Protein 1K38 (pdb70)

InterPro domains:
  IPR001460 Penicillin-binding protein, transpeptidase [PF00905] (42-257)
  IPR002137 Beta-lactamase, class-D active site [PS00337] (70-80)
  IPR012338 Beta-lactamase/transpeptidase-like [G3DSA:3.40.710.10] (21-264)
  IPR012338 Beta-lactamase/transpeptidase-like [SSF56601] (29-259)

Secondary structure (DSSP, 8-state):
-EE-GGGHHHHHHTT--EEEEEEE-SSSSPPPEEESHHHHT--B--GGG--HHHHHHHHHTS--STT--B---S---S-TTTSS-B-HHHHHHTT-HHHHHHHHHHH-HHHHHHHHHHTT-TT-------TTTTSS--B-HHHHHHHHHHHHTT-SSS-HHHHHHHHHHTEEEEETTEEEEEEEEESSSEEEEEEEEEETTEEEEEEEEEE-TTGGGGTHHHHHHHHHHHHHTTSS--/-EE-GGGHHHHHHTT--EEEEEEETTSSS-PPEEESHHHHTS-B--GGG--HHHHHHHHHTS--STT--B---S------S-B-HHHHHHHT-HHHHHHHHHHH-HHHHHHHHHHTT-TT------HHHHSS--B-HHHHHHHHHHHHTT-SSS-HHHHHHHHHHTEEEEETTEEEEEEEEE-SSEEEEEEEEEETTEEEEEEEEEE-TTGGGGTHHHHHHHHHHHHHTTSS--

Solvent-accessible surface area: 20122 Å² total

CATH classification: 3.40.710.10

Radius of gyration: 23.53 Å; Cα contacts (8 Å, |Δi|>4): 945; chains: 2; bounding box: 60×48×65 Å

B-factor: mean 22.1, std 8.08, range [10.21, 53.79]

Organism: Salmonella typhimurium (NCBI:txid90371)

Structure (mmCIF, N/CA/C/O backbone):
data_1K38
#
_entry.id   1K38
#
_cell.length_a   78.979
_cell.length_b   106.899
_cell.length_c   129.168
_cell.angle_alpha   90.00
_cell.angle_beta   90.00
_cell.angle_gamma   90.00
#
_symmetry.space_group_name_H-M   'C 2 2 21'
#
loop_
_entity.id
_entity.type
_entity.pdbx_description
1 polymer 'Beta-lactamase OXA-2'
2 non-polymer 'FORMIC ACID'
3 water water
#
loop_
_atom_site.group_PDB
_atom_site.id
_atom_site.type_symbol
_atom_site.label_atom_id
_atom_site.label_alt_id
_atom_site.label_comp_id
_atom_site.label_asym_id
_atom_site.label_entity_id
_atom_site.label_seq_id
_atom_site.pdbx_PDB_ins_code
_atom_site.Cartn_x
_atom_site.Cartn_y
_atom_site.Cartn_z
_atom_site.occupancy
_atom_site.B_iso_or_equiv
_atom_site.auth_seq_id
_atom_site.auth_comp_id
_atom_site.auth_asym_id
_atom_site.auth_atom_id
_atom_site.pdbx_PDB_model_num
ATOM 1 N N . THR A 1 4 ? 45.913 25.529 90.219 1.00 31.87 20 THR A N 1
ATOM 2 C CA . THR A 1 4 ? 44.852 26.476 89.772 1.00 30.39 20 THR A CA 1
ATOM 3 C C . THR A 1 4 ? 45.265 27.911 90.077 1.00 27.78 20 THR A C 1
ATOM 4 O O . THR A 1 4 ? 46.129 28.155 90.919 1.00 25.92 20 THR A O 1
ATOM 8 N N . LEU A 1 5 ? 44.645 28.860 89.388 1.00 25.53 21 LEU A N 1
ATOM 9 C CA . LEU A 1 5 ? 44.963 30.266 89.587 1.00 23.19 21 LEU A CA 1
ATOM 10 C C . LEU A 1 5 ? 43.694 31.078 89.810 1.00 22.28 21 LEU A C 1
ATOM 11 O O . LEU A 1 5 ? 42.753 30.998 89.025 1.00 19.63 21 LEU A O 1
ATOM 16 N N . GLU A 1 6 ? 43.661 31.851 90.890 1.00 19.92 22 GLU A N 1
ATOM 17 C CA . GLU A 1 6 ? 42.497 32.676 91.152 1.00 20.02 22 GLU A CA 1
ATOM 18 C C . GLU A 1 6 ? 42.593 33.937 90.309 1.00 21.15 22 GLU A C 1
ATOM 19 O O . GLU A 1 6 ? 43.654 34.555 90.224 1.00 21.14 22 GLU A O 1
ATOM 25 N N . ARG A 1 7 ? 41.489 34.304 89.667 1.00 19.92 23 ARG A N 1
ATOM 26 C CA . ARG A 1 7 ? 41.442 35.512 88.850 1.00 19.99 23 ARG A CA 1
ATOM 27 C C . ARG A 1 7 ? 40.480 36.491 89.514 1.00 20.10 23 ARG A C 1
ATOM 28 O O . ARG A 1 7 ? 39.371 36.721 89.030 1.00 19.20 23 ARG A O 1
ATOM 36 N N . SER A 1 8 ? 40.907 37.063 90.636 1.00 21.80 24 SER A N 1
ATOM 37 C CA . SER A 1 8 ? 40.063 37.999 91.367 1.00 23.55 24 SER A CA 1
ATOM 38 C C . SER A 1 8 ? 39.736 39.219 90.518 1.00 24.01 24 SER A C 1
ATOM 39 O O . SER A 1 8 ? 38.737 39.898 90.757 1.00 25.04 24 SER A O 1
ATOM 42 N N . ASP A 1 9 ? 40.576 39.488 89.523 1.00 24.13 25 ASP A N 1
ATOM 43 C CA . ASP A 1 9 ? 40.367 40.629 88.643 1.00 25.08 25 ASP A CA 1
ATOM 44 C C . ASP A 1 9 ? 39.123 40.434 87.781 1.00 24.80 25 ASP A C 1
ATOM 45 O O . ASP A 1 9 ? 38.592 41.396 87.222 1.00 25.33 25 ASP A O 1
ATOM 50 N N . TRP A 1 10 ? 38.657 39.192 87.676 1.00 22.05 26 TRP A N 1
ATOM 51 C CA . TRP A 1 10 ? 37.462 38.908 86.893 1.00 20.61 26 TRP A CA 1
ATOM 52 C C . TRP A 1 10 ? 36.211 39.443 87.573 1.00 20.77 26 TRP A C 1
ATOM 53 O O . TRP A 1 10 ? 35.114 39.360 87.027 1.00 19.32 26 TRP A O 1
ATOM 64 N N . ARG A 1 11 ? 36.375 40.002 88.766 1.00 21.68 27 ARG A N 1
ATOM 65 C CA . ARG A 1 11 ? 35.233 40.553 89.477 1.00 23.70 27 ARG A CA 1
ATOM 66 C C . ARG A 1 11 ? 34.617 41.681 88.657 1.00 22.85 27 ARG A C 1
ATOM 67 O O . ARG A 1 11 ? 33.418 41.937 88.746 1.00 24.17 27 ARG A O 1
ATOM 75 N N . LYS A 1 12 ? 35.435 42.345 87.845 1.00 22.68 28 LYS A N 1
ATOM 76 C CA . LYS A 1 12 ? 34.942 43.446 87.025 1.00 22.12 28 LYS A CA 1
ATOM 77 C C . LYS A 1 12 ? 33.870 42.992 86.045 1.00 21.67 28 LYS A C 1
ATOM 78 O O . LYS A 1 12 ? 32.968 43.757 85.706 1.00 22.13 28 LYS A O 1
ATOM 84 N N . PHE A 1 13 ? 33.966 41.749 85.587 1.00 19.42 29 PHE A N 1
ATOM 85 C CA . PHE A 1 13 ? 32.982 41.223 84.652 1.00 20.41 29 PHE A CA 1
ATOM 86 C C . PHE A 1 13 ? 31.660 40.952 85.358 1.00 20.50 29 PHE A C 1
ATOM 87 O O . PHE A 1 13 ? 30.590 41.176 84.792 1.00 22.17 29 PHE A O 1
ATOM 95 N N . PHE A 1 14 ? 31.727 40.474 86.596 1.00 20.78 30 PHE A N 1
ATOM 96 C CA . PHE A 1 14 ? 30.511 40.206 87.352 1.00 20.64 30 PHE A CA 1
ATOM 97 C C . PHE A 1 14 ? 29.866 41.515 87.787 1.00 22.64 30 PHE A C 1
ATOM 98 O O . PHE A 1 14 ? 28.649 41.661 87.730 1.00 22.68 30 PHE A O 1
ATOM 106 N N . SER A 1 15 ? 30.685 42.470 88.214 1.00 24.19 31 SER A N 1
ATOM 107 C CA . SER A 1 15 ? 30.165 43.760 88.647 1.00 26.25 31 SER A CA 1
ATOM 108 C C . SER A 1 15 ? 29.573 44.518 87.460 1.00 25.90 31 SER A C 1
ATOM 109 O O . SER A 1 15 ? 28.591 45.242 87.609 1.00 26.67 31 SER A O 1
ATOM 112 N N . GLU A 1 16 ? 30.167 44.341 86.282 1.00 25.66 32 GLU A N 1
ATOM 113 C CA . GLU A 1 16 ? 29.687 45.005 85.076 1.00 26.34 32 GLU A CA 1
ATOM 114 C C . GLU A 1 16 ? 28.222 44.658 84.859 1.00 26.72 32 GLU A C 1
ATOM 115 O O . GLU A 1 16 ? 27.429 45.489 84.420 1.00 25.91 32 GLU A O 1
ATOM 121 N N . PHE A 1 17 ? 27.869 43.417 85.175 1.00 26.59 33 PHE A N 1
ATOM 122 C CA . PHE A 1 17 ? 26.503 42.947 85.015 1.00 26.33 33 PHE A CA 1
ATOM 123 C C . PHE A 1 17 ? 25.794 42.796 86.353 1.00 27.33 33 PHE A C 1
ATOM 124 O O . PHE A 1 17 ? 24.803 42.073 86.461 1.00 27.39 33 PHE A O 1
ATOM 132 N N . GLN A 1 18 ? 26.308 43.495 87.363 1.00 27.22 34 GLN A N 1
ATOM 133 C CA . GLN A 1 18 ? 25.738 43.471 88.704 1.00 27.49 34 GLN A CA 1
ATOM 134 C C . GLN A 1 18 ? 25.287 42.066 89.083 1.00 25.51 34 GLN A C 1
ATOM 135 O O . GLN A 1 18 ? 24.128 41.842 89.431 1.00 26.66 34 GLN A O 1
ATOM 141 N N . ALA A 1 19 ? 26.217 41.121 89.014 1.00 23.26 35 ALA A N 1
ATOM 142 C CA . ALA A 1 19 ? 25.908 39.738 89.334 1.00 20.97 35 ALA A CA 1
ATOM 143 C C . ALA A 1 19 ? 26.839 39.174 90.395 1.00 20.91 35 ALA A C 1
ATOM 144 O O . ALA A 1 19 ? 27.965 39.641 90.573 1.00 21.57 35 ALA A O 1
ATOM 146 N N . LYS A 1 20 ? 26.347 38.166 91.103 1.00 19.50 36 LYS A N 1
ATOM 147 C CA . LYS A 1 20 ? 27.123 37.495 92.133 1.00 19.68 36 LYS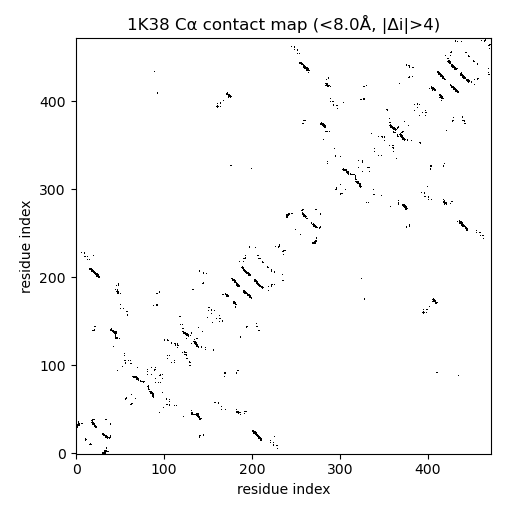 A CA 1
ATOM 148 C C . LYS A 1 20 ? 27.204 36.031 91.725 1.00 18.49 36 LYS A C 1
ATOM 149 O O . LYS A 1 20 ? 26.185 35.389 91.488 1.00 16.45 36 LYS A O 1
ATOM 155 N N . GLY A 1 21 ? 28.415 35.502 91.626 1.00 17.55 37 GLY A N 1
ATOM 156 C CA . GLY A 1 21 ? 28.545 34.115 91.237 1.00 16.92 37 GLY A CA 1
ATOM 157 C C . GLY A 1 21 ? 29.974 33.630 91.171 1.00 16.79 37 GLY A C 1
ATOM 158 O O . GLY A 1 21 ? 30.876 34.205 91.781 1.00 16.19 37 GLY A O 1
ATOM 159 N N . THR A 1 22 ? 30.171 32.560 90.411 1.00 14.67 38 THR A N 1
ATOM 160 C CA . THR A 1 22 ? 31.483 31.949 90.254 1.00 14.84 38 THR A CA 1
ATOM 161 C C . THR A 1 22 ? 31.666 31.470 88.822 1.00 13.67 38 THR A C 1
ATOM 162 O O . THR A 1 22 ? 30.701 31.308 88.081 1.00 13.25 38 THR A O 1
ATOM 166 N N . ILE A 1 23 ? 32.916 31.287 88.424 1.00 14.01 39 ILE A N 1
ATOM 167 C CA . ILE A 1 23 ? 33.210 30.753 87.108 1.00 13.44 39 ILE A CA 1
ATOM 168 C C . ILE A 1 23 ? 34.552 30.049 87.149 1.00 14.94 39 ILE A C 1
ATOM 169 O O . ILE A 1 23 ? 35.496 30.509 87.795 1.00 14.20 39 ILE A O 1
ATOM 174 N N . VAL A 1 24 ? 34.601 28.897 86.496 1.00 13.24 40 VAL A N 1
ATOM 175 C CA . VAL A 1 24 ? 35.816 28.103 86.387 1.00 13.96 40 VAL A CA 1
ATOM 176 C C . VAL A 1 24 ? 36.067 27.987 84.898 1.00 14.47 40 VAL A C 1
ATOM 177 O O . VAL A 1 24 ? 35.145 27.707 84.134 1.00 13.67 40 VAL A O 1
ATOM 181 N N . VAL A 1 25 ? 37.307 28.217 84.489 1.00 13.65 41 VAL A N 1
ATOM 182 C CA . VAL A 1 25 ? 37.680 28.116 83.089 1.00 14.48 41 VAL A CA 1
ATOM 183 C C . VAL A 1 25 ? 38.907 27.218 82.988 1.00 16.54 41 VAL A C 1
ATOM 184 O O . VAL A 1 25 ? 39.922 27.467 83.642 1.00 17.99 41 VAL A O 1
ATOM 188 N N . ALA A 1 26 ? 38.808 26.163 82.189 1.00 15.52 42 ALA A N 1
ATOM 189 C CA . ALA A 1 26 ? 39.931 25.254 82.003 1.00 15.50 42 ALA A CA 1
ATOM 190 C C . ALA A 1 26 ? 40.333 25.355 80.543 1.00 17.80 42 ALA A C 1
ATOM 191 O O . ALA A 1 26 ? 39.640 24.855 79.659 1.00 16.98 42 ALA A O 1
ATOM 193 N N . ASP A 1 27 ? 41.451 26.026 80.297 1.00 17.87 43 ASP A N 1
ATOM 194 C CA . ASP A 1 27 ? 41.953 26.226 78.943 1.00 19.43 43 ASP A CA 1
ATOM 195 C C . ASP A 1 27 ? 42.902 25.088 78.602 1.00 21.68 43 ASP A C 1
ATOM 196 O O . ASP A 1 27 ? 43.972 24.996 79.188 1.00 23.07 43 ASP A O 1
ATOM 201 N N . GLU A 1 28 ? 42.517 24.217 77.673 1.00 21.30 44 GLU A N 1
ATOM 202 C CA . GLU A 1 28 ? 43.374 23.094 77.296 1.00 24.62 44 GLU A CA 1
ATOM 203 C C . GLU A 1 28 ? 44.162 23.323 76.011 1.00 26.00 44 GLU A C 1
ATOM 204 O O . GLU A 1 28 ? 44.761 22.389 75.481 1.00 28.99 44 GLU A O 1
ATOM 210 N N . ARG A 1 29 ? 44.167 24.549 75.503 1.00 27.22 45 ARG A N 1
ATOM 211 C CA . ARG A 1 29 ? 44.884 24.822 74.264 1.00 30.79 45 ARG A CA 1
ATOM 212 C C . ARG A 1 29 ? 46.379 24.535 74.353 1.00 34.69 45 ARG A C 1
ATOM 213 O O . ARG A 1 29 ? 46.976 24.045 73.394 1.00 35.79 45 ARG A O 1
ATOM 221 N N . GLN A 1 30 ? 46.988 24.836 75.495 1.00 37.48 46 GLN A N 1
ATOM 222 C CA . GLN A 1 30 ? 48.403 24.532 75.678 1.00 41.53 46 GLN A CA 1
ATOM 223 C C . GLN A 1 30 ? 48.451 23.373 76.665 1.00 42.46 46 GLN A C 1
ATOM 224 O O . GLN A 1 30 ? 47.411 22.815 77.021 1.00 43.39 46 GLN A O 1
ATOM 230 N N . ALA A 1 31 ? 49.643 23.010 77.119 1.00 42.39 47 ALA A N 1
ATOM 231 C CA . ALA A 1 31 ? 49.760 21.901 78.054 1.00 42.07 47 ALA A CA 1
ATOM 232 C C . ALA A 1 31 ? 50.047 22.337 79.484 1.00 41.98 47 ALA A C 1
ATOM 233 O O . ALA A 1 31 ? 50.619 23.400 79.724 1.00 42.18 47 ALA A O 1
ATOM 235 N N . ASP A 1 32 ? 49.626 21.501 80.427 1.00 41.39 48 ASP A N 1
ATOM 236 C CA . ASP A 1 32 ? 49.850 21.728 81.850 1.00 41.56 48 ASP A CA 1
ATOM 237 C C . ASP A 1 32 ? 49.557 23.148 82.333 1.00 41.57 48 ASP A C 1
ATOM 238 O O . ASP A 1 32 ? 50.401 23.791 82.958 1.00 42.12 48 ASP A O 1
ATOM 243 N N . ARG A 1 33 ? 48.355 23.630 82.049 1.00 40.95 49 ARG A N 1
ATOM 244 C CA . ARG A 1 33 ? 47.951 24.966 82.469 1.00 40.46 49 ARG A CA 1
ATOM 245 C C . ARG A 1 33 ? 47.036 24.871 83.675 1.00 38.38 49 ARG A C 1
ATOM 246 O O . ARG A 1 33 ? 46.326 23.880 83.854 1.00 38.86 49 ARG A O 1
ATOM 254 N N . ALA A 1 34 ? 47.048 25.916 84.491 1.00 35.60 50 ALA A N 1
ATOM 255 C CA . ALA A 1 34 ? 46.220 25.960 85.683 1.00 32.03 50 ALA A CA 1
ATOM 256 C C . ALA A 1 34 ? 44.805 26.394 85.325 1.00 29.23 50 ALA A C 1
ATOM 257 O O . ALA A 1 34 ? 44.594 27.174 84.395 1.00 28.26 50 ALA A O 1
ATOM 259 N N . MET A 1 35 ? 43.837 25.874 86.064 1.00 26.97 51 MET A N 1
ATOM 260 C CA . MET A 1 35 ? 42.447 26.229 85.843 1.00 24.94 51 MET A CA 1
ATOM 261 C C . MET A 1 35 ? 42.290 27.632 86.418 1.00 23.10 51 MET A C 1
ATOM 262 O O . MET A 1 35 ? 42.881 27.947 87.453 1.00 23.51 51 MET A O 1
ATOM 267 N N . LEU A 1 36 ? 41.526 28.479 85.736 1.00 19.84 52 LEU A N 1
ATOM 268 C CA . LEU A 1 36 ? 41.299 29.846 86.194 1.00 18.51 52 LEU A CA 1
ATOM 269 C C . LEU A 1 36 ? 39.966 29.850 86.927 1.00 17.56 52 LEU A C 1
ATOM 270 O O . LEU A 1 36 ? 38.988 29.276 86.449 1.00 17.30 52 LEU A O 1
ATOM 275 N N A VAL A 1 37 ? 39.918 30.495 88.087 0.49 16.59 53 VAL A N 1
ATOM 276 N N B VAL A 1 37 ? 39.919 30.502 88.083 0.51 16.20 53 VAL A N 1
ATOM 277 C CA A VAL A 1 37 ? 38.686 30.521 88.866 0.49 16.84 53 VAL A CA 1
ATOM 278 C CA B VAL A 1 37 ? 38.691 30.530 88.863 0.51 16.12 53 VAL A CA 1
ATOM 279 C C A VAL A 1 37 ? 38.416 31.850 89.561 0.49 17.25 53 VAL A C 1
ATOM 280 C C B VAL A 1 37 ? 38.419 31.861 89.552 0.51 16.89 53 VAL A C 1
ATOM 281 O O A VAL A 1 37 ? 39.332 32.488 90.083 0.49 17.23 53 VAL A O 1
ATOM 282 O O B VAL A 1 37 ? 39.335 32.515 90.052 0.51 16.88 53 VAL A O 1
ATOM 289 N N . PHE A 1 38 ? 37.152 32.264 89.557 1.00 17.13 54 PHE A N 1
ATOM 290 C CA . PHE A 1 38 ? 36.748 33.486 90.241 1.00 15.54 54 PHE A CA 1
ATOM 291 C C . PHE A 1 38 ? 35.861 32.923 91.339 1.00 15.83 54 PHE A C 1
ATOM 292 O O . PHE A 1 38 ? 34.921 32.173 91.057 1.00 14.17 54 PHE A O 1
ATOM 300 N N . ASP A 1 39 ? 36.174 33.288 92.580 1.00 15.33 55 ASP A N 1
ATOM 301 C CA . ASP A 1 39 ? 35.485 32.816 93.779 1.00 15.67 55 ASP A CA 1
ATOM 302 C C . ASP A 1 39 ? 35.671 31.305 93.896 1.00 15.60 55 ASP A C 1
ATOM 303 O O . ASP A 1 39 ? 34.744 30.524 93.670 1.00 15.74 55 ASP A O 1
ATOM 308 N N . PRO A 1 40 ? 36.890 30.875 94.251 1.00 16.72 56 PRO A N 1
ATOM 309 C CA . PRO A 1 40 ? 37.214 29.454 94.400 1.00 17.06 56 PRO A CA 1
ATOM 310 C C . PRO A 1 40 ? 36.308 28.697 95.362 1.00 17.41 56 PRO A C 1
ATOM 311 O O . PRO A 1 40 ? 35.943 27.553 95.101 1.00 17.59 56 PRO A O 1
ATOM 315 N N . VAL A 1 41 ? 35.931 29.323 96.471 1.00 15.79 57 VAL A N 1
ATOM 316 C CA . VAL A 1 41 ? 35.065 28.638 97.422 1.00 15.55 57 VAL A CA 1
ATOM 317 C C . VAL A 1 41 ? 33.702 28.324 96.804 1.00 16.57 57 VAL A C 1
ATOM 318 O O . VAL A 1 41 ? 33.201 27.201 96.926 1.00 16.70 57 VAL A O 1
ATOM 322 N N . ARG A 1 42 ? 33.100 29.301 96.133 1.00 15.96 58 ARG A N 1
ATOM 323 C CA . ARG A 1 42 ? 31.806 29.052 95.518 1.00 15.21 58 ARG A CA 1
ATOM 324 C C . ARG A 1 42 ? 31.924 28.060 94.365 1.00 15.49 58 ARG A C 1
ATOM 325 O O . ARG A 1 42 ? 30.979 27.327 94.073 1.00 15.42 58 ARG A O 1
ATOM 333 N N . SER A 1 43 ? 33.085 28.025 93.716 1.00 15.76 59 SER A N 1
ATOM 334 C CA . SER A 1 43 ? 33.271 27.119 92.587 1.00 15.70 59 SER A CA 1
ATOM 335 C C . SER A 1 43 ? 33.188 25.655 93.008 1.00 16.27 59 SER A C 1
ATOM 336 O O . SER A 1 43 ? 32.990 24.776 92.170 1.00 15.26 59 SER A O 1
ATOM 339 N N . LYS A 1 44 ? 33.328 25.397 94.307 1.00 16.65 60 LYS A N 1
ATOM 340 C CA . LYS A 1 44 ? 33.263 24.036 94.820 1.00 17.92 60 LYS A CA 1
ATOM 341 C C . LYS A 1 44 ? 31.953 23.745 95.553 1.00 17.50 60 LYS A C 1
ATOM 342 O O . LYS A 1 44 ? 31.757 22.644 96.067 1.00 17.58 60 LYS A O 1
ATOM 348 N N . LYS A 1 45 ? 31.056 24.727 95.595 1.00 16.06 61 LYS A N 1
ATOM 349 C CA . LYS A 1 45 ? 29.769 24.561 96.259 1.00 16.66 61 LYS A CA 1
ATOM 350 C C . LYS A 1 45 ? 28.775 23.873 95.327 1.00 15.85 61 LYS A C 1
ATOM 351 O O . LYS A 1 45 ? 28.640 24.246 94.160 1.00 14.98 61 LYS A O 1
ATOM 357 N N . ARG A 1 46 ? 28.082 22.864 95.839 1.00 17.37 62 ARG A N 1
ATOM 358 C CA . ARG A 1 46 ? 27.113 22.143 95.025 1.00 15.80 62 ARG A CA 1
ATOM 359 C C . ARG A 1 46 ? 25.741 22.798 94.975 1.00 16.67 62 ARG A C 1
ATOM 360 O O . ARG A 1 46 ? 25.189 23.213 95.999 1.00 18.98 62 ARG A O 1
ATOM 368 N N . TYR A 1 47 ? 25.201 22.886 93.764 1.00 15.74 63 TYR A N 1
ATOM 369 C CA . TYR A 1 47 ? 23.891 23.473 93.519 1.00 15.51 63 TYR A CA 1
ATOM 370 C C . TYR A 1 47 ? 23.119 22.567 92.568 1.00 16.61 63 TYR A C 1
ATOM 371 O O . TYR A 1 47 ? 23.713 21.763 91.847 1.00 16.88 63 TYR A O 1
ATOM 380 N N . SER A 1 48 ? 21.797 22.701 92.558 1.00 17.06 64 SER A N 1
ATOM 381 C CA . SER A 1 48 ? 20.983 21.915 91.640 1.00 16.81 64 SER A CA 1
ATOM 382 C C . SER A 1 48 ? 21.493 22.226 90.235 1.00 15.67 64 SER A C 1
ATOM 383 O O . SER A 1 48 ? 21.715 23.388 89.897 1.00 15.19 64 SER A O 1
ATOM 386 N N . PRO A 1 49 ? 21.683 21.197 89.394 1.00 15.26 65 PRO A N 1
ATOM 387 C CA . PRO A 1 49 ? 22.172 21.450 88.036 1.00 14.47 65 PRO A CA 1
ATOM 388 C C . PRO A 1 49 ? 21.120 22.066 87.123 1.00 15.62 65 PRO A C 1
ATOM 389 O O . PRO A 1 49 ? 21.450 22.658 86.100 1.00 15.33 65 PRO A O 1
ATOM 393 N N . ALA A 1 50 ? 19.853 21.934 87.504 1.00 15.60 66 ALA A N 1
ATOM 394 C CA . ALA A 1 50 ? 18.758 22.453 86.697 1.00 15.58 66 ALA A CA 1
ATOM 395 C C . ALA A 1 50 ? 18.902 21.864 85.294 1.00 16.20 66 ALA A C 1
ATOM 396 O O . ALA A 1 50 ? 19.322 20.716 85.160 1.00 16.24 66 ALA A O 1
ATOM 398 N N . SER A 1 51 ? 18.586 22.628 84.253 1.00 15.14 67 SER A N 1
ATOM 399 C CA . SER A 1 51 ? 18.672 22.076 82.903 1.00 15.96 67 SER A CA 1
ATOM 400 C C . SER A 1 51 ? 20.058 21.729 82.368 1.00 15.12 67 SER A C 1
ATOM 401 O O . SER A 1 51 ? 20.167 21.189 81.267 1.00 15.05 67 SER A O 1
ATOM 404 N N . THR A 1 52 ? 21.122 22.024 83.113 1.00 15.76 68 THR A N 1
ATOM 405 C CA . THR A 1 52 ? 22.440 21.633 82.620 1.00 13.88 68 THR A CA 1
ATOM 406 C C . THR A 1 52 ? 22.483 20.114 82.738 1.00 13.72 68 THR A C 1
ATOM 407 O O . THR A 1 52 ? 23.343 19.458 82.152 1.00 13.87 68 THR A O 1
ATOM 411 N N . PHE A 1 53 ? 21.543 19.562 83.501 1.00 13.60 69 PHE A N 1
ATOM 412 C CA . PHE A 1 53 ? 21.472 18.117 83.675 1.00 14.00 69 PHE A CA 1
ATOM 413 C C . PHE A 1 53 ? 21.029 17.440 82.381 1.00 13.86 69 PHE A C 1
ATOM 414 O O . PHE A 1 53 ? 21.159 16.224 82.246 1.00 15.42 69 PHE A O 1
ATOM 434 N N . ILE A 1 55 ? 22.482 17.404 79.751 1.00 13.40 71 ILE A N 1
ATOM 435 C CA . ILE A 1 55 ? 23.641 16.811 79.092 1.00 13.43 71 ILE A CA 1
ATOM 436 C C . ILE A 1 55 ? 23.767 15.338 79.509 1.00 13.37 71 ILE A C 1
ATOM 437 O O . ILE A 1 55 ? 23.706 14.453 78.659 1.00 14.36 71 ILE A O 1
ATOM 442 N N . PRO A 1 56 ? 23.932 15.046 80.816 1.00 14.05 72 PRO A N 1
ATOM 443 C CA . PRO A 1 56 ? 24.035 13.619 81.142 1.00 14.11 72 PRO A CA 1
ATOM 444 C C . PRO A 1 56 ? 22.707 12.871 81.007 1.00 15.29 72 PRO A C 1
ATOM 445 O O . PRO A 1 56 ? 22.692 11.686 80.670 1.00 15.84 72 PRO A O 1
ATOM 449 N N . HIS A 1 57 ? 21.594 13.561 81.247 1.00 15.86 73 HIS A N 1
ATOM 450 C CA . HIS A 1 57 ? 20.282 12.917 81.167 1.00 16.39 73 HIS A CA 1
ATOM 451 C C . HIS A 1 57 ? 20.002 12.391 79.760 1.00 16.34 73 HIS A C 1
ATOM 452 O O . HIS A 1 57 ? 19.379 11.339 79.597 1.00 16.37 73 HIS A O 1
ATOM 459 N N . THR A 1 58 ? 20.459 13.112 78.740 1.00 16.39 74 THR A N 1
ATOM 460 C CA . THR A 1 58 ? 20.246 12.663 77.368 1.00 15.60 74 THR A CA 1
ATOM 461 C C . THR A 1 58 ? 21.000 11.349 77.163 1.00 15.81 74 THR A C 1
ATOM 462 O O . THR A 1 58 ? 20.515 10.451 76.470 1.00 17.11 74 THR A O 1
ATOM 466 N N . LEU A 1 59 ? 22.185 11.238 77.762 1.00 15.09 75 LEU A N 1
ATOM 467 C CA . LEU A 1 59 ? 22.970 10.011 77.659 1.00 15.01 75 LEU A CA 1
ATOM 468 C C . LEU A 1 59 ? 22.189 8.884 78.340 1.00 16.44 75 LEU A C 1
ATOM 469 O O . LEU A 1 59 ? 22.087 7.782 77.802 1.00 16.66 75 LEU A O 1
ATOM 474 N N . PHE A 1 60 ? 21.637 9.163 79.521 1.00 15.95 76 PHE A N 1
ATOM 475 C CA . PHE A 1 60 ? 20.851 8.162 80.249 1.00 16.43 76 PHE A CA 1
ATOM 476 C C . PHE A 1 60 ? 19.702 7.664 79.377 1.00 17.34 76 PHE A C 1
ATOM 477 O O . PHE A 1 60 ? 19.478 6.459 79.250 1.00 18.45 76 PHE A O 1
ATOM 485 N N . ALA A 1 61 ? 18.964 8.611 78.802 1.00 17.40 77 ALA A N 1
ATOM 486 C CA . ALA A 1 61 ? 17.808 8.313 77.961 1.00 16.53 77 ALA A CA 1
ATOM 487 C C . ALA A 1 61 ? 18.154 7.507 76.713 1.00 18.13 77 ALA A C 1
ATOM 488 O O . ALA A 1 61 ? 17.428 6.584 76.347 1.00 18.10 77 ALA A O 1
ATOM 490 N N . LEU A 1 62 ? 19.253 7.856 76.053 1.00 17.73 78 LEU A N 1
ATOM 491 C CA . LEU A 1 62 ? 19.663 7.132 74.855 1.00 17.32 78 LEU A CA 1
ATOM 492 C C . LEU A 1 62 ? 20.100 5.719 75.238 1.00 17.78 78 LEU A C 1
ATOM 493 O O . LEU A 1 62 ? 19.772 4.745 74.553 1.00 18.12 78 LEU A O 1
ATOM 498 N N . ASP A 1 63 ? 20.837 5.615 76.339 1.00 18.52 79 ASP A N 1
ATOM 499 C CA . ASP A 1 63 ? 21.327 4.326 76.807 1.00 17.73 79 ASP A CA 1
ATOM 500 C C . ASP A 1 63 ? 20.188 3.407 77.232 1.00 20.09 79 ASP A C 1
ATOM 501 O O . ASP A 1 63 ? 20.232 2.205 76.982 1.00 22.02 79 ASP A O 1
ATOM 506 N N . ALA A 1 64 ? 19.164 3.981 77.856 1.00 19.00 80 ALA A N 1
ATOM 507 C CA . ALA A 1 64 ? 18.015 3.207 78.328 1.00 20.17 80 ALA A CA 1
ATOM 508 C C . ALA A 1 64 ? 16.984 2.952 77.233 1.00 21.56 80 ALA A C 1
ATOM 509 O O . ALA A 1 64 ? 16.039 2.183 77.427 1.00 23.57 80 ALA A O 1
ATOM 511 N N . GLY A 1 65 ? 17.164 3.598 76.087 1.00 20.61 81 GLY A N 1
ATOM 512 C CA . GLY A 1 65 ? 16.231 3.419 74.991 1.00 21.55 81 GLY A CA 1
ATOM 513 C C . GLY A 1 65 ? 14.964 4.237 75.147 1.00 21.70 81 GLY A C 1
ATOM 514 O O . GLY A 1 65 ? 13.959 3.953 74.494 1.00 23.19 81 GLY A O 1
ATOM 515 N N . ALA A 1 66 ? 15.003 5.247 76.017 1.00 20.02 82 ALA A N 1
ATOM 516 C CA . ALA A 1 66 ? 13.851 6.118 76.233 1.00 19.23 82 ALA A CA 1
ATOM 517 C C . ALA A 1 66 ? 13.674 6.997 75.002 1.00 19.09 82 ALA A C 1
ATOM 518 O O . ALA A 1 66 ? 12.584 7.492 74.730 1.00 20.31 82 ALA A O 1
ATOM 520 N N . VAL A 1 67 ? 14.769 7.198 74.273 1.00 18.85 83 VAL A N 1
ATOM 521 C CA . VAL A 1 67 ? 14.752 7.969 73.038 1.00 19.47 83 VAL A CA 1
ATOM 522 C C . VAL A 1 67 ? 15.692 7.245 72.077 1.00 18.29 83 VAL A C 1
ATOM 523 O O . VAL A 1 67 ? 16.790 6.834 72.457 1.00 19.86 83 VAL A O 1
ATOM 527 N N . ARG A 1 68 ? 15.245 7.078 70.836 1.00 20.14 84 ARG A N 1
ATOM 528 C CA . ARG A 1 68 ? 16.017 6.365 69.820 1.00 20.12 84 ARG A CA 1
ATOM 529 C C . ARG A 1 68 ? 17.141 7.172 69.182 1.00 19.86 84 ARG A C 1
ATOM 530 O O . ARG A 1 68 ? 18.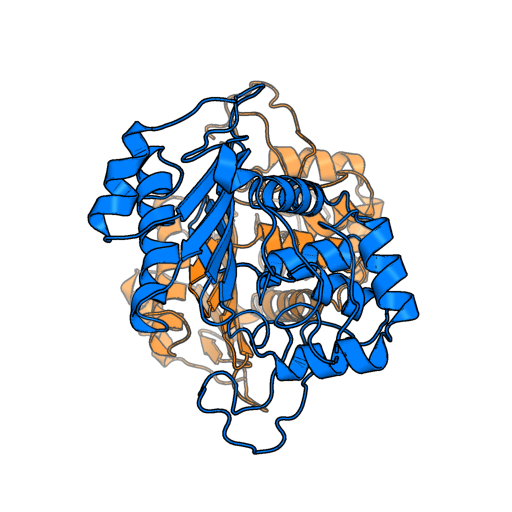281 6.716 69.108 1.00 19.63 84 ARG A O 1
ATOM 538 N N . ASP A 1 69 ? 16.807 8.363 68.703 1.00 18.35 85 ASP A N 1
ATOM 539 C CA . ASP A 1 69 ? 17.793 9.216 68.054 1.00 18.59 85 ASP A CA 1
ATOM 540 C C . ASP A 1 69 ? 17.283 10.647 67.949 1.00 17.33 85 ASP A C 1
ATOM 541 O O . ASP A 1 69 ? 16.281 11.007 68.565 1.00 18.73 85 ASP A O 1
ATOM 546 N N . GLU A 1 70 ? 17.975 11.449 67.148 1.00 16.22 86 GLU A N 1
ATOM 547 C CA . GLU A 1 70 ? 17.627 12.851 66.966 1.00 15.33 86 GLU A CA 1
ATOM 548 C C . GLU A 1 70 ? 16.389 13.081 66.100 1.00 16.35 86 GLU A C 1
ATOM 549 O O . GLU A 1 70 ? 15.955 14.219 65.923 1.00 17.13 86 GLU A O 1
ATOM 555 N N . PHE A 1 71 ? 15.807 12.008 65.574 1.00 16.15 87 PHE A N 1
ATOM 556 C CA . PHE A 1 71 ? 14.633 12.143 64.720 1.00 17.85 87 PHE A CA 1
ATOM 557 C C . PHE A 1 71 ? 13.317 11.792 65.395 1.00 17.68 87 PHE A C 1
ATOM 558 O O . PHE A 1 71 ? 12.244 12.088 64.859 1.00 20.60 87 PHE A O 1
ATOM 566 N N . GLN A 1 72 ? 13.388 11.177 66.572 1.00 18.24 88 GLN A N 1
ATOM 567 C CA . GLN A 1 72 ? 12.168 10.812 67.284 1.00 19.74 88 GLN A CA 1
ATOM 568 C C . GLN A 1 72 ? 11.443 12.068 67.754 1.00 19.95 88 GLN A C 1
ATOM 569 O O . GLN A 1 72 ? 12.059 12.995 68.283 1.00 19.55 88 GLN A O 1
ATOM 575 N N . ILE A 1 73 ? 10.131 12.097 67.556 1.00 20.49 89 ILE A N 1
ATOM 576 C CA . ILE A 1 73 ? 9.337 13.249 67.950 1.00 21.72 89 ILE A CA 1
ATOM 577 C C . ILE A 1 73 ? 8.468 12.930 69.160 1.00 22.83 89 ILE A C 1
ATOM 578 O O . ILE A 1 73 ? 7.847 11.868 69.232 1.00 22.35 89 ILE A O 1
ATOM 583 N N . PHE A 1 74 ? 8.449 13.849 70.117 1.00 22.13 90 PHE A N 1
ATOM 584 C CA . PHE A 1 74 ? 7.637 13.685 71.314 1.00 23.25 90 PHE A CA 1
ATOM 585 C C . PHE A 1 74 ? 6.500 14.692 71.211 1.00 25.29 90 PHE A C 1
ATOM 586 O O . PHE A 1 74 ? 6.727 15.878 70.987 1.00 24.65 90 PHE A O 1
ATOM 594 N N . ARG A 1 75 ? 5.274 14.202 71.358 1.00 27.48 91 ARG A N 1
ATOM 595 C CA . ARG A 1 75 ? 4.083 15.034 71.226 1.00 29.99 91 ARG A CA 1
ATOM 596 C C . ARG A 1 75 ? 3.707 15.894 72.427 1.00 30.83 91 ARG A C 1
ATOM 597 O O . ARG A 1 75 ? 3.615 15.411 73.555 1.00 31.78 91 ARG A O 1
ATOM 605 N N . TRP A 1 76 ? 3.480 17.175 72.151 1.00 31.58 92 TRP A N 1
ATOM 606 C CA . TRP A 1 76 ? 3.087 18.157 73.157 1.00 32.98 92 TRP A CA 1
ATOM 607 C C . TRP A 1 76 ? 1.638 17.879 73.562 1.00 33.61 92 TRP A C 1
ATOM 608 O O . TRP A 1 76 ? 0.802 17.561 72.712 1.00 33.58 92 TRP A O 1
ATOM 619 N N . ASP A 1 77 ? 1.346 17.993 74.855 1.00 33.15 93 ASP A N 1
ATOM 620 C CA . ASP A 1 77 ? -0.001 17.735 75.359 1.00 34.15 93 ASP A CA 1
ATOM 621 C C . ASP A 1 77 ? -0.992 18.874 75.134 1.00 34.32 93 ASP A C 1
ATOM 622 O O . ASP A 1 77 ? -2.182 18.734 75.428 1.00 34.47 93 ASP A O 1
ATOM 627 N N . GLY A 1 78 ? -0.509 19.999 74.618 1.00 33.17 94 GLY A N 1
ATOM 628 C CA . GLY A 1 78 ? -1.390 21.126 74.369 1.00 32.61 94 GLY A CA 1
ATOM 629 C C . GLY A 1 78 ? -1.487 22.093 75.534 1.00 32.76 94 GLY A C 1
ATOM 630 O O . GLY A 1 78 ? -2.163 23.118 75.441 1.00 32.81 94 GLY A O 1
ATOM 631 N N . VAL A 1 79 ? -0.813 21.770 76.635 1.00 32.05 95 VAL A N 1
ATOM 632 C CA . VAL A 1 79 ? -0.823 22.618 77.822 1.00 30.98 95 VAL A CA 1
ATOM 633 C C . VAL A 1 79 ? 0.106 23.816 77.632 1.00 31.15 95 VAL A C 1
ATOM 634 O O . VAL A 1 79 ? 1.268 23.659 77.270 1.00 31.19 95 VAL A O 1
ATOM 638 N N . ASN A 1 80 ? -0.414 25.013 77.881 1.00 31.36 96 ASN A N 1
ATOM 639 C CA . ASN A 1 80 ? 0.384 26.224 77.733 1.00 31.58 96 ASN A CA 1
ATOM 640 C C . ASN A 1 80 ? 1.266 26.422 78.959 1.00 31.60 96 ASN A C 1
ATOM 641 O O . ASN A 1 80 ? 0.806 26.899 79.998 1.00 29.29 96 ASN A O 1
ATOM 646 N N . ARG A 1 81 ? 2.533 26.042 78.838 1.00 32.02 97 ARG A N 1
ATOM 647 C CA . ARG A 1 81 ? 3.469 26.181 79.943 1.00 33.38 97 ARG A CA 1
ATOM 648 C C . ARG A 1 81 ? 4.130 27.553 79.944 1.00 33.52 97 ARG A C 1
ATOM 649 O O . ARG A 1 81 ? 5.043 27.814 80.725 1.00 32.83 97 ARG A O 1
ATOM 657 N N . GLY A 1 82 ? 3.663 28.430 79.062 1.00 34.48 98 GLY A N 1
ATOM 658 C CA . GLY A 1 82 ? 4.213 29.770 78.992 1.00 35.11 98 GLY A CA 1
ATOM 659 C C . GLY A 1 82 ? 5.586 29.848 78.357 1.00 36.27 98 GLY A C 1
ATOM 660 O O . GLY A 1 82 ? 6.411 30.662 78.768 1.00 37.89 98 GLY A O 1
ATOM 661 N N . PHE A 1 83 ? 5.842 28.996 77.367 1.00 35.34 99 PHE A N 1
ATOM 662 C CA . PHE A 1 83 ? 7.122 28.991 76.660 1.00 34.87 99 PHE A CA 1
ATOM 663 C C . PHE A 1 83 ? 6.886 28.522 75.231 1.00 33.20 99 PHE A C 1
ATOM 664 O O . PHE A 1 83 ? 6.587 27.351 75.002 1.00 31.79 99 PHE A O 1
ATOM 672 N N . ALA A 1 84 ? 7.018 29.439 74.277 1.00 32.21 100 ALA A N 1
ATOM 673 C CA . ALA A 1 84 ? 6.830 29.115 72.865 1.00 31.08 100 ALA A CA 1
ATOM 674 C C . ALA A 1 84 ? 7.688 27.910 72.503 1.00 30.19 100 ALA A C 1
ATOM 675 O O . ALA A 1 84 ? 7.246 27.010 71.783 1.00 30.99 100 ALA A O 1
ATOM 677 N N . GLY A 1 85 ? 8.913 27.892 73.018 1.00 28.28 101 GLY A N 1
ATOM 678 C CA . GLY A 1 85 ? 9.815 26.790 72.739 1.00 28.77 101 GLY A CA 1
ATOM 679 C C . GLY A 1 85 ? 9.321 25.471 73.299 1.00 28.59 101 GLY A C 1
ATOM 680 O O . GLY A 1 85 ? 9.701 24.410 72.809 1.00 28.84 101 GLY A O 1
ATOM 681 N N . HIS A 1 86 ? 8.469 25.535 74.320 1.00 28.95 102 HIS A N 1
ATOM 682 C CA . HIS A 1 86 ? 7.926 24.334 74.955 1.00 30.22 102 HIS A CA 1
ATOM 683 C C . HIS A 1 86 ? 6.552 23.934 74.427 1.00 30.56 102 HIS A C 1
ATOM 684 O O . HIS A 1 86 ? 6.219 22.749 74.393 1.00 30.26 102 HIS A O 1
ATOM 691 N N . ASN A 1 87 ? 5.753 24.921 74.032 1.00 30.57 103 ASN A N 1
ATOM 692 C CA . ASN A 1 87 ? 4.405 24.646 73.539 1.00 30.39 103 ASN A CA 1
ATOM 693 C C . ASN A 1 87 ? 4.374 24.136 72.103 1.00 30.56 103 ASN A C 1
ATOM 694 O O . ASN A 1 87 ? 3.852 24.803 71.208 1.00 31.26 103 ASN A O 1
ATOM 699 N N . GLN A 1 88 ? 4.921 22.942 71.895 1.00 28.81 104 GLN A N 1
ATOM 700 C CA . GLN A 1 88 ? 4.961 22.333 70.570 1.00 27.86 104 GLN A CA 1
ATOM 701 C C . GLN A 1 88 ? 5.646 20.973 70.638 1.00 26.49 104 GLN A C 1
ATOM 702 O O . GLN A 1 88 ? 6.316 20.658 71.625 1.00 25.17 104 GLN A O 1
ATOM 708 N N . ASP A 1 89 ? 5.472 20.167 69.593 1.00 24.99 105 ASP A N 1
ATOM 709 C CA . ASP A 1 89 ? 6.104 18.854 69.548 1.00 24.44 105 ASP A CA 1
ATOM 710 C C . ASP A 1 89 ? 7.604 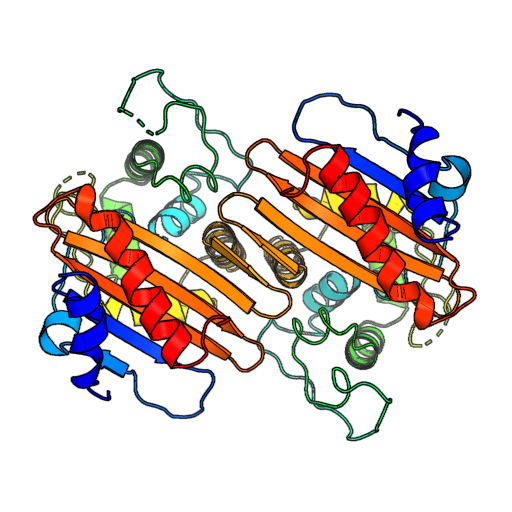19.099 69.605 1.00 23.27 105 ASP A C 1
ATOM 711 O O . ASP A 1 89 ? 8.078 20.166 69.220 1.00 22.35 105 ASP A O 1
ATOM 716 N N . GLN A 1 90 ? 8.352 18.113 70.076 1.00 21.99 106 GLN A N 1
ATOM 717 C CA . GLN A 1 90 ? 9.790 18.289 70.219 1.00 22.58 106 GLN A CA 1
ATOM 718 C C . GLN A 1 90 ? 10.634 17.099 69.797 1.00 21.73 106 GLN A C 1
ATOM 719 O O . GLN A 1 90 ? 10.170 15.960 69.782 1.00 23.08 106 GLN A O 1
ATOM 725 N N . ASP A 1 91 ? 11.882 17.387 69.445 1.00 19.58 107 ASP A N 1
ATOM 726 C CA . ASP A 1 91 ? 12.854 16.343 69.153 1.00 18.99 107 ASP A CA 1
ATOM 727 C C . ASP A 1 91 ? 13.963 16.645 70.154 1.00 18.23 107 ASP A C 1
ATOM 728 O O . ASP A 1 91 ? 13.870 17.628 70.895 1.00 17.08 107 ASP A O 1
ATOM 733 N N . LEU A 1 92 ? 14.996 15.816 70.216 1.00 16.88 108 LEU A N 1
ATOM 734 C CA . LEU A 1 92 ? 16.057 16.069 71.182 1.00 16.64 108 LEU A CA 1
ATOM 735 C C . LEU A 1 92 ? 16.721 17.430 71.073 1.00 16.67 108 LEU A C 1
ATOM 736 O O . LEU A 1 92 ? 17.018 18.054 72.088 1.00 16.98 108 LEU A O 1
ATOM 741 N N . ARG A 1 93 ? 16.959 17.899 69.854 1.00 16.60 109 ARG A N 1
ATOM 742 C CA . ARG A 1 93 ? 17.629 19.184 69.699 1.00 18.33 109 ARG A CA 1
ATOM 743 C C . ARG A 1 93 ? 16.785 20.352 70.186 1.00 18.33 109 ARG A C 1
ATOM 744 O O . ARG A 1 93 ? 17.303 21.261 70.831 1.00 19.33 109 ARG A O 1
ATOM 752 N N . SER A 1 94 ? 15.489 20.337 69.892 1.00 18.56 110 SER A N 1
ATOM 753 C CA . SER A 1 94 ? 14.642 21.431 70.347 1.00 18.17 110 SER A CA 1
ATOM 754 C C . SER A 1 94 ? 14.499 21.366 71.862 1.00 17.05 110 SER A C 1
ATOM 755 O O . SER A 1 94 ? 14.472 22.397 72.528 1.00 18.28 110 SER A O 1
ATOM 758 N N . ALA A 1 95 ? 14.429 20.152 72.406 1.00 16.08 111 ALA A N 1
ATOM 759 C CA . ALA A 1 95 ? 14.285 19.977 73.846 1.00 16.75 111 ALA A CA 1
ATOM 760 C C . ALA A 1 95 ? 15.508 20.507 74.588 1.00 18.41 111 ALA A C 1
ATOM 761 O O . ALA A 1 95 ? 15.382 21.114 75.650 1.00 18.58 111 ALA A O 1
ATOM 763 N N A MET A 1 96 ? 16.677 20.272 74.004 0.50 18.57 112 MET A N 1
ATOM 764 N N B MET A 1 96 ? 16.700 20.288 74.043 0.50 18.34 112 MET A N 1
ATOM 765 C CA A MET A 1 96 ? 17.946 20.706 74.572 0.50 19.27 112 MET A CA 1
ATOM 766 C CA B MET A 1 96 ? 17.891 20.778 74.725 0.50 18.74 112 MET A CA 1
ATOM 767 C C A MET A 1 96 ? 18.077 22.222 74.476 0.50 19.30 112 MET A C 1
ATOM 768 C C B MET A 1 96 ? 18.054 22.278 74.506 0.50 19.00 112 MET A C 1
ATOM 769 O O A MET A 1 96 ? 18.365 22.901 75.463 0.50 19.89 112 MET A O 1
ATOM 770 O O B MET A 1 96 ? 18.359 23.012 75.446 0.50 19.72 112 MET A O 1
ATOM 779 N N . ARG A 1 97 ? 17.854 22.736 73.273 1.00 18.33 113 ARG A N 1
ATOM 780 C CA . ARG A 1 97 ? 17.963 24.164 72.980 1.00 18.74 113 ARG A CA 1
ATOM 781 C C . ARG A 1 97 ? 16.995 25.009 73.798 1.00 20.57 113 ARG A C 1
ATOM 782 O O . ARG A 1 97 ? 17.326 26.126 74.209 1.00 21.19 113 ARG A O 1
ATOM 790 N N . ASN A 1 98 ? 15.801 24.475 74.036 1.00 19.91 114 ASN A N 1
ATOM 791 C CA . ASN A 1 98 ? 14.774 25.205 74.778 1.00 20.09 114 ASN A CA 1
ATOM 792 C C . ASN A 1 98 ? 14.579 24.764 76.222 1.00 19.77 114 ASN A C 1
ATOM 793 O O . ASN A 1 98 ? 13.667 25.250 76.894 1.00 19.97 114 ASN A O 1
ATOM 798 N N . SER A 1 99 ? 15.423 23.856 76.703 1.00 19.50 115 SER A N 1
ATOM 799 C CA . SER A 1 99 ? 15.307 23.348 78.070 1.00 19.96 115 SER A CA 1
ATOM 800 C C . SER A 1 99 ? 13.872 22.891 78.319 1.00 19.89 115 SER A C 1
ATOM 801 O O . SER A 1 99 ? 13.259 23.232 79.334 1.00 20.16 115 SER A O 1
ATOM 804 N N . THR A 1 100 ? 13.347 22.108 77.382 1.00 19.79 116 THR A N 1
ATOM 805 C CA . THR A 1 100 ? 11.983 21.603 77.479 1.00 19.36 116 THR A CA 1
ATOM 806 C C . THR A 1 100 ? 11.933 20.478 78.497 1.00 20.34 116 THR A C 1
ATOM 807 O O . THR A 1 100 ? 12.093 19.300 78.173 1.00 19.52 116 THR A O 1
ATOM 811 N N . VAL A 1 101 ? 11.699 20.863 79.745 1.00 19.20 117 VAL A N 1
ATOM 812 C CA . VAL A 1 101 ? 11.658 19.922 80.848 1.00 20.19 117 VAL A CA 1
ATOM 813 C C . VAL A 1 101 ? 10.677 18.759 80.712 1.00 19.75 117 VAL A C 1
ATOM 814 O O . VAL A 1 101 ? 11.022 17.628 81.066 1.00 20.33 117 VAL A O 1
ATOM 818 N N . TRP A 1 102 ? 9.472 19.005 80.199 1.00 21.08 118 TRP A N 1
ATOM 819 C CA . TRP A 1 102 ? 8.511 17.910 80.105 1.00 21.24 118 TRP A CA 1
ATOM 820 C C . TRP A 1 102 ? 8.990 16.716 79.291 1.00 22.64 118 TRP A C 1
ATOM 821 O O . TRP A 1 102 ? 8.586 15.587 79.557 1.00 23.85 118 TRP A O 1
ATOM 832 N N . VAL A 1 103 ? 9.859 16.951 78.314 1.00 21.58 119 VAL A N 1
ATOM 833 C CA . VAL A 1 103 ? 10.379 15.850 77.510 1.00 20.81 119 VAL A CA 1
ATOM 834 C C . VAL A 1 103 ? 11.248 14.958 78.390 1.00 20.41 119 VAL A C 1
ATOM 835 O O . VAL A 1 103 ? 11.133 13.730 78.363 1.00 20.21 119 VAL A O 1
ATOM 839 N N . TYR A 1 104 ? 12.112 15.579 79.186 1.00 19.34 120 TYR A N 1
ATOM 840 C CA . TYR A 1 104 ? 12.988 14.814 80.054 1.00 19.98 120 TYR A CA 1
ATOM 841 C C . TYR A 1 104 ? 12.260 14.194 81.240 1.00 21.21 120 TYR A C 1
ATOM 842 O O . TYR A 1 104 ? 12.759 13.254 81.853 1.00 20.83 120 TYR A O 1
ATOM 851 N N . GLU A 1 105 ? 11.076 14.709 81.554 1.00 22.62 121 GLU A N 1
ATOM 852 C CA . GLU A 1 105 ? 10.289 14.136 82.639 1.00 25.41 121 GLU A CA 1
ATOM 853 C C . GLU A 1 105 ? 9.820 12.778 82.126 1.00 24.88 121 GLU A C 1
ATOM 854 O O . GLU A 1 105 ? 9.737 11.807 82.877 1.00 24.80 121 GLU A O 1
ATOM 860 N N . LEU A 1 106 ? 9.527 12.719 80.830 1.00 25.31 122 LEU A N 1
ATOM 861 C CA . LEU A 1 106 ? 9.096 11.477 80.203 1.00 24.58 122 LEU A CA 1
ATOM 862 C C . LEU A 1 106 ? 10.225 10.457 80.293 1.00 24.33 122 LEU A C 1
ATOM 863 O O . LEU A 1 106 ? 9.997 9.293 80.628 1.00 22.53 122 LEU A O 1
ATOM 868 N N . PHE A 1 107 ? 11.447 10.897 79.999 1.00 22.72 123 PHE A N 1
ATOM 869 C CA . PHE A 1 107 ? 12.601 10.006 80.061 1.00 21.69 123 PHE A CA 1
ATOM 870 C C . PHE A 1 107 ? 12.804 9.511 81.488 1.00 21.32 123 PHE A C 1
ATOM 871 O O . PHE A 1 107 ? 13.046 8.328 81.716 1.00 22.57 123 PHE A O 1
ATOM 879 N N . ALA A 1 108 ? 12.720 10.432 82.443 1.00 21.73 124 ALA A N 1
ATOM 880 C CA . ALA A 1 108 ? 12.909 10.094 83.848 1.00 22.48 124 ALA A CA 1
ATOM 881 C C . ALA A 1 108 ? 11.931 9.015 84.305 1.00 23.65 124 ALA A C 1
ATOM 882 O O . ALA A 1 108 ? 12.309 8.088 85.021 1.00 23.56 124 ALA A O 1
ATOM 884 N N . LYS A 1 109 ? 10.678 9.141 83.883 1.00 24.88 125 LYS A N 1
ATOM 885 C CA . LYS A 1 109 ? 9.651 8.173 84.251 1.00 27.19 125 LYS A CA 1
ATOM 886 C C . LYS A 1 109 ? 9.993 6.793 83.697 1.00 27.64 125 LYS A C 1
ATOM 887 O O . LYS A 1 109 ? 9.886 5.788 84.402 1.00 28.43 125 LYS A O 1
ATOM 893 N N . GLU A 1 110 ? 10.421 6.745 82.439 1.00 27.57 126 GLU A N 1
ATOM 894 C CA . GLU A 1 110 ? 10.774 5.475 81.813 1.00 27.72 126 GLU A CA 1
ATOM 895 C C . GLU A 1 110 ? 12.052 4.873 82.389 1.00 27.74 126 GLU A C 1
ATOM 896 O O . GLU A 1 110 ? 12.164 3.656 82.536 1.00 26.79 126 GLU A O 1
ATOM 902 N N . ILE A 1 111 ? 13.018 5.724 82.715 1.00 26.39 127 ILE A N 1
ATOM 903 C CA . ILE A 1 111 ? 14.278 5.256 83.274 1.00 26.89 127 ILE A CA 1
ATOM 904 C C . ILE A 1 111 ? 14.078 4.693 84.680 1.00 28.36 127 ILE A C 1
ATOM 905 O O . ILE A 1 111 ? 14.599 3.627 85.010 1.00 29.10 127 ILE A O 1
ATOM 910 N N . GLY A 1 112 ? 13.314 5.406 85.500 1.00 28.65 128 GLY A N 1
ATOM 911 C CA . GLY A 1 112 ? 13.064 4.949 86.856 1.00 31.31 128 GLY A CA 1
ATOM 912 C C . GLY A 1 112 ? 14.127 5.409 87.834 1.00 32.65 128 GLY A C 1
ATOM 913 O O . GLY A 1 112 ? 15.261 5.689 87.445 1.00 32.48 128 GLY A O 1
ATOM 914 N N . ASP A 1 113 ? 13.763 5.473 89.110 1.00 34.07 129 ASP A N 1
ATOM 915 C CA . ASP A 1 113 ? 14.684 5.915 90.152 1.00 34.96 129 ASP A CA 1
ATOM 916 C C . ASP A 1 113 ? 15.895 5.010 90.347 1.00 34.61 129 ASP A C 1
ATOM 917 O O . ASP A 1 113 ? 17.021 5.491 90.459 1.00 33.81 129 ASP A O 1
ATOM 922 N N . ASP A 1 114 ? 15.667 3.703 90.394 1.00 34.86 130 ASP A N 1
ATOM 923 C CA . ASP A 1 114 ? 16.763 2.761 90.587 1.00 34.60 130 ASP A CA 1
ATOM 924 C C . ASP A 1 114 ? 17.842 2.899 89.521 1.00 32.82 130 ASP A C 1
ATOM 925 O O . ASP A 1 114 ? 19.029 2.975 89.836 1.00 32.39 130 ASP A O 1
ATOM 930 N N . LYS A 1 115 ? 17.428 2.933 88.259 1.00 30.89 131 LYS A N 1
ATOM 931 C CA . LYS A 1 115 ? 18.378 3.050 87.163 1.00 29.41 131 LYS A CA 1
ATOM 932 C C . LYS A 1 115 ? 19.041 4.425 87.164 1.00 27.67 131 LYS A C 1
ATOM 933 O O . LYS A 1 115 ? 20.229 4.546 86.865 1.00 26.90 131 LYS A O 1
ATOM 939 N N . ALA A 1 116 ? 18.276 5.457 87.510 1.00 26.05 132 ALA A N 1
ATOM 940 C CA . ALA A 1 116 ? 18.814 6.813 87.554 1.00 25.40 132 ALA A CA 1
ATOM 941 C C . ALA A 1 116 ? 19.950 6.884 88.569 1.00 25.53 132 ALA A C 1
ATOM 942 O O . ALA A 1 116 ? 20.959 7.546 88.336 1.00 24.38 132 ALA A O 1
ATOM 944 N N . ARG A 1 117 ? 19.780 6.201 89.698 1.00 26.71 133 ARG A N 1
ATOM 945 C CA . ARG A 1 117 ? 20.807 6.183 90.730 1.00 26.49 133 ARG A CA 1
ATOM 946 C C . ARG A 1 117 ? 22.058 5.488 90.210 1.00 25.81 133 ARG A C 1
ATOM 947 O O . ARG A 1 117 ? 23.172 5.959 90.434 1.00 24.46 133 ARG A O 1
ATOM 955 N N . ARG A 1 118 ? 21.875 4.367 89.515 1.00 25.21 134 ARG A N 1
ATOM 956 C CA . ARG A 1 118 ? 23.010 3.633 88.970 1.00 25.97 134 ARG A CA 1
ATOM 957 C C . ARG A 1 118 ? 23.763 4.463 87.932 1.00 24.17 134 ARG A C 1
ATOM 958 O O . ARG A 1 118 ? 24.991 4.477 87.920 1.00 23.76 134 ARG A O 1
ATOM 966 N N . TYR A 1 119 ? 23.026 5.152 87.065 1.00 23.94 135 TYR A N 1
ATOM 967 C CA . TYR A 1 119 ? 23.652 5.987 86.041 1.00 21.80 135 TYR A CA 1
ATOM 968 C C . TYR A 1 119 ? 24.453 7.115 86.681 1.00 21.12 135 TYR A C 1
ATOM 969 O O . TYR A 1 119 ? 25.598 7.372 86.299 1.00 20.73 135 TYR A O 1
ATOM 978 N N . LEU A 1 120 ? 23.848 7.791 87.654 1.00 20.39 136 LEU A N 1
ATOM 979 C CA . LEU A 1 120 ? 24.517 8.897 88.332 1.00 22.07 136 LEU A CA 1
ATOM 980 C C . LEU A 1 120 ? 25.782 8.425 89.029 1.00 22.44 136 LEU A C 1
ATOM 981 O O . LEU A 1 120 ? 26.797 9.122 89.032 1.00 21.24 136 LEU A O 1
ATOM 986 N N . LYS A 1 121 ? 25.723 7.231 89.608 1.00 23.35 137 LYS A N 1
ATOM 987 C CA . LYS A 1 121 ? 26.872 6.676 90.304 1.00 25.79 137 LYS A CA 1
ATOM 988 C C . LYS A 1 121 ? 27.988 6.307 89.330 1.00 25.50 137 LYS A C 1
ATOM 989 O O . LYS A 1 121 ? 29.164 6.525 89.618 1.00 25.98 137 LYS A O 1
ATOM 995 N N . LYS A 1 122 ? 27.625 5.764 88.170 1.00 25.25 138 LYS A N 1
ATOM 996 C CA . LYS A 1 122 ? 28.637 5.367 87.197 1.00 26.20 138 LYS A CA 1
ATOM 997 C C . LYS A 1 122 ? 29.404 6.548 86.604 1.00 24.54 138 LYS A C 1
ATOM 998 O O . LYS A 1 122 ? 30.524 6.377 86.129 1.00 24.37 138 LYS A O 1
ATOM 1004 N N . ILE A 1 123 ? 28.816 7.743 86.626 1.00 22.80 139 ILE A N 1
ATOM 1005 C CA . ILE A 1 123 ? 29.526 8.910 86.109 1.00 21.92 139 ILE A CA 1
ATOM 1006 C C . ILE A 1 123 ? 29.977 9.832 87.240 1.00 22.07 139 ILE A C 1
ATOM 1007 O O . ILE A 1 123 ? 30.486 10.920 86.988 1.00 21.45 139 ILE A O 1
ATOM 1012 N N . ASP A 1 124 ? 29.785 9.388 88.483 1.00 22.44 140 ASP A N 1
ATOM 1013 C CA . ASP A 1 124 ? 30.197 10.156 89.659 1.00 23.71 140 ASP A CA 1
ATOM 1014 C C . ASP A 1 124 ? 29.811 11.625 89.499 1.00 22.35 140 ASP A C 1
ATOM 1015 O O . ASP A 1 124 ? 30.644 12.521 89.647 1.00 23.38 140 ASP A O 1
ATOM 1020 N N . TYR A 1 125 ? 28.532 11.855 89.213 1.00 20.12 141 TYR A N 1
ATOM 1021 C CA . TYR A 1 125 ? 27.999 13.198 88.981 1.00 18.29 141 TYR A CA 1
ATOM 1022 C C . TYR A 1 125 ? 27.491 13.896 90.245 1.00 17.68 141 TYR A C 1
ATOM 1023 O O . TYR A 1 125 ? 26.407 13.596 90.742 1.00 18.22 141 TYR A O 1
ATOM 1032 N N . GLY A 1 126 ? 28.282 14.839 90.750 1.00 16.47 142 GLY A N 1
ATOM 1033 C CA . GLY A 1 126 ? 27.893 15.564 91.951 1.00 17.25 142 GLY A CA 1
ATOM 1034 C C . GLY A 1 126 ? 27.611 14.620 93.105 1.00 19.07 142 GLY A C 1
ATOM 1035 O O . GLY A 1 126 ? 28.367 13.677 93.331 1.00 20.47 142 GLY A O 1
ATOM 1036 N N . ASN A 1 127 ? 26.526 14.859 93.836 1.00 19.17 143 ASN A N 1
ATOM 1037 C CA . ASN A 1 127 ? 26.196 13.985 94.954 1.00 20.99 143 ASN A CA 1
ATOM 1038 C C . ASN A 1 127 ? 25.475 12.722 94.480 1.00 22.05 143 ASN A C 1
ATOM 1039 O O . ASN A 1 127 ? 25.125 11.855 95.283 1.00 22.91 143 ASN A O 1
ATOM 1044 N N . ALA A 1 128 ? 25.269 12.629 93.168 1.00 21.19 144 ALA A N 1
ATOM 1045 C CA . ALA A 1 128 ? 24.616 11.479 92.543 1.00 22.96 144 ALA A CA 1
ATOM 1046 C C . ALA A 1 128 ? 23.356 11.021 93.271 1.00 24.49 144 ALA A C 1
ATOM 1047 O O . ALA A 1 128 ? 23.100 9.821 93.377 1.00 25.57 144 ALA A O 1
ATOM 1049 N N . ASP A 1 129 ? 22.561 11.975 93.746 1.00 24.89 145 ASP A N 1
ATOM 1050 C CA . ASP A 1 129 ? 21.338 11.665 94.482 1.00 26.81 145 ASP A CA 1
ATOM 1051 C C . ASP A 1 129 ? 20.081 12.103 93.729 1.00 27.23 145 ASP A C 1
ATOM 1052 O O . ASP A 1 129 ? 19.757 13.288 93.688 1.00 27.19 145 ASP A O 1
ATOM 1057 N N . PRO A 1 130 ? 19.353 11.147 93.128 1.00 27.26 146 PRO A N 1
ATOM 1058 C CA . PRO A 1 130 ? 18.136 11.478 92.384 1.00 27.81 146 PRO A CA 1
ATOM 1059 C C . PRO A 1 130 ? 16.853 11.450 93.217 1.00 29.58 146 PRO A C 1
ATOM 1060 O O . PRO A 1 130 ? 15.754 11.398 92.662 1.00 29.44 146 PRO A O 1
ATOM 1064 N N . SER A 1 131 ? 16.987 11.475 94.539 1.00 30.58 147 SER A N 1
ATOM 1065 C CA . SER A 1 131 ? 15.814 11.471 95.407 1.00 33.85 147 SER A CA 1
ATOM 1066 C C . SER A 1 131 ? 14.981 12.705 95.074 1.00 36.17 147 SER A C 1
ATOM 1067 O O . SER A 1 131 ? 15.531 13.776 94.813 1.00 36.35 147 SER A O 1
ATOM 1070 N N . THR A 1 132 ? 13.660 12.556 95.074 1.00 39.32 148 THR A N 1
ATOM 1071 C CA . THR A 1 132 ? 12.779 13.675 94.758 1.00 42.24 148 THR A CA 1
ATOM 1072 C C . THR A 1 132 ? 11.362 13.447 95.269 1.00 44.26 148 THR A C 1
ATOM 1073 O O . THR A 1 132 ? 10.924 12.309 95.427 1.00 46.45 148 THR A O 1
ATOM 1077 N N . GLY A 1 135 ? 9.075 14.563 90.101 1.00 47.71 151 GLY A N 1
ATOM 1078 C CA . GLY A 1 135 ? 9.685 13.768 89.052 1.00 44.57 151 GLY A CA 1
ATOM 1079 C C . GLY A 1 135 ? 11.013 14.328 88.578 1.00 43.29 151 GLY A C 1
ATOM 1080 O O . GLY A 1 135 ? 11.940 13.575 88.272 1.00 42.97 151 GLY A O 1
ATOM 1081 N N . ASP A 1 136 ? 11.107 15.653 88.517 1.00 40.33 152 ASP A N 1
ATOM 1082 C CA . ASP A 1 136 ? 12.327 16.316 88.075 1.00 36.76 152 ASP A CA 1
ATOM 1083 C C . ASP A 1 136 ? 13.313 16.508 89.227 1.00 33.58 152 ASP A C 1
ATOM 1084 O O . ASP A 1 136 ? 13.421 17.593 89.801 1.00 32.05 152 ASP A O 1
ATOM 1089 N N . TYR A 1 137 ? 14.038 15.441 89.553 1.00 29.59 153 TYR A N 1
ATOM 1090 C CA . TYR A 1 137 ? 15.012 15.476 90.636 1.00 26.38 153 TYR A CA 1
ATOM 1091 C C . TYR A 1 137 ? 16.185 16.410 90.360 1.00 25.27 153 TYR A C 1
ATOM 1092 O O . TYR A 1 137 ? 16.922 16.775 91.275 1.00 24.15 153 TYR A O 1
ATOM 1101 N N . TRP A 1 138 ? 16.359 16.795 89.101 1.00 23.92 154 TRP A N 1
ATOM 1102 C CA . TRP A 1 138 ? 17.463 17.670 88.729 1.00 23.07 154 TRP A CA 1
ATOM 1103 C C . TRP A 1 138 ? 17.105 19.148 88.824 1.00 23.72 154 TRP A C 1
ATOM 1104 O O . TRP A 1 138 ? 17.936 20.012 88.546 1.00 21.67 154 TRP A O 1
ATOM 1115 N N . ILE A 1 139 ? 15.870 19.440 89.218 1.00 25.82 155 ILE A N 1
ATOM 1116 C CA . ILE A 1 139 ? 15.436 20.826 89.351 1.00 28.52 155 ILE A CA 1
ATOM 1117 C C . ILE A 1 139 ? 15.043 21.131 90.794 1.00 30.29 155 ILE A C 1
ATOM 1118 O O . ILE A 1 139 ? 15.526 22.094 91.385 1.00 30.85 155 ILE A O 1
ATOM 1123 N N . GLU A 1 140 ? 14.171 20.301 91.355 1.00 32.46 156 GLU A N 1
ATOM 1124 C CA . GLU A 1 140 ? 13.714 20.487 92.729 1.00 35.08 156 GLU A CA 1
ATOM 1125 C C . GLU A 1 140 ? 14.065 19.307 93.627 1.00 34.37 156 GLU A C 1
ATOM 1126 O O . GLU A 1 140 ? 13.642 19.247 94.784 1.00 35.83 156 GLU A O 1
ATOM 1132 N N . GLY A 1 141 ? 14.847 18.375 93.091 1.00 32.99 157 GLY A N 1
ATOM 1133 C CA . GLY A 1 141 ? 15.238 17.202 93.851 1.00 30.44 157 GLY A CA 1
ATOM 1134 C C . GLY A 1 141 ? 16.489 17.393 94.688 1.00 28.92 157 GLY A C 1
ATOM 1135 O O . GLY A 1 141 ? 16.920 18.518 94.939 1.00 28.58 157 GLY A O 1
ATOM 1136 N N . SER A 1 142 ? 17.080 16.280 95.109 1.00 26.85 158 SER A N 1
ATOM 1137 C CA . SER A 1 142 ? 18.275 16.306 95.945 1.00 24.99 158 SER A CA 1
ATOM 1138 C C . SER A 1 142 ? 19.583 16.433 95.172 1.00 23.18 158 SER A C 1
ATOM 1139 O O . SER A 1 142 ? 20.622 16.725 95.760 1.00 23.68 158 SER A O 1
ATOM 1142 N N . LEU A 1 143 ? 19.534 16.213 93.862 1.00 22.36 159 LEU A N 1
ATOM 1143 C CA . LEU A 1 143 ? 20.740 16.281 93.040 1.00 20.31 159 LEU A CA 1
ATOM 1144 C C . LEU A 1 143 ? 21.432 17.646 93.060 1.00 18.43 159 LEU A C 1
ATOM 1145 O O . LEU A 1 143 ? 20.795 18.685 92.876 1.00 18.73 159 LEU A O 1
ATOM 1150 N N . ALA A 1 144 ? 22.742 17.632 93.286 1.00 17.28 160 ALA A N 1
ATOM 1151 C CA . ALA A 1 144 ? 23.524 18.865 93.327 1.00 17.04 160 ALA A CA 1
ATOM 1152 C C . ALA A 1 144 ? 24.946 18.614 92.836 1.00 16.69 160 ALA A C 1
ATOM 1153 O O . ALA A 1 144 ? 25.510 17.541 93.056 1.00 18.01 160 ALA A O 1
ATOM 1155 N N . ILE A 1 145 ? 25.524 19.618 92.183 1.00 15.33 161 ILE A N 1
ATOM 1156 C CA . ILE A 1 145 ? 26.871 19.512 91.630 1.00 15.05 161 ILE A CA 1
ATOM 1157 C C . ILE A 1 145 ? 27.541 20.891 91.609 1.00 14.68 161 ILE A C 1
ATOM 1158 O O . ILE A 1 145 ? 26.865 21.909 91.472 1.00 14.25 161 ILE A O 1
ATOM 1163 N N . SER A 1 146 ? 28.865 20.928 91.755 1.00 13.98 162 SER A N 1
ATOM 1164 C CA . SER A 1 146 ? 29.587 22.201 91.757 1.00 14.36 162 SER A CA 1
ATOM 1165 C C . SER A 1 146 ? 30.107 22.589 90.379 1.00 15.00 162 SER A C 1
ATOM 1166 O O . SER A 1 146 ? 30.134 21.771 89.454 1.00 14.63 162 SER A O 1
ATOM 1169 N N . ALA A 1 147 ? 30.537 23.840 90.252 1.00 12.41 163 ALA A N 1
ATOM 1170 C CA . ALA A 1 147 ? 31.072 24.317 88.984 1.00 12.38 163 ALA A CA 1
ATOM 1171 C C . ALA A 1 147 ? 32.323 23.525 88.616 1.00 12.88 163 ALA A C 1
ATOM 1172 O O . ALA A 1 147 ? 32.528 23.197 87.450 1.00 12.99 163 ALA A O 1
ATOM 1174 N N . GLN A 1 148 ? 33.156 23.209 89.605 1.00 14.11 164 GLN A N 1
ATOM 1175 C CA . GLN A 1 148 ? 34.362 22.448 89.319 1.00 14.34 164 GLN A CA 1
ATOM 1176 C C . GLN A 1 148 ? 34.016 21.032 88.878 1.00 14.68 164 GLN A C 1
ATOM 1177 O O . GLN A 1 148 ? 34.680 20.470 88.004 1.00 15.83 164 GLN A O 1
ATOM 1183 N N . GLU A 1 149 ? 32.968 20.465 89.465 1.00 15.13 165 GLU A N 1
ATOM 1184 C CA . GLU A 1 149 ? 32.539 19.122 89.093 1.00 14.96 165 GLU A CA 1
ATOM 1185 C C . GLU A 1 149 ? 31.941 19.114 87.682 1.00 15.52 165 GLU A C 1
ATOM 1186 O O . GLU A 1 149 ? 32.061 18.125 86.956 1.00 15.58 165 GLU A O 1
ATOM 1192 N N . GLN A 1 150 ? 31.303 20.215 87.290 1.00 14.90 166 GLN A N 1
ATOM 1193 C CA . GLN A 1 150 ? 30.740 20.306 85.943 1.00 13.26 166 GLN A CA 1
ATOM 1194 C C . GLN A 1 150 ? 31.890 20.277 84.939 1.00 13.14 166 GLN A C 1
ATOM 1195 O O . GLN A 1 150 ? 31.795 19.636 83.893 1.00 13.76 166 GLN A O 1
ATOM 1201 N N . ILE A 1 151 ? 32.975 20.982 85.255 1.00 12.78 167 ILE A N 1
ATOM 1202 C CA . ILE A 1 151 ? 34.135 21.016 84.367 1.00 13.16 167 ILE A CA 1
ATOM 1203 C C . ILE A 1 151 ? 34.684 19.605 84.189 1.00 12.38 167 ILE A C 1
ATOM 1204 O O . ILE A 1 151 ? 34.923 19.166 83.067 1.00 13.57 167 ILE A O 1
ATOM 1209 N N . ALA A 1 152 ? 34.874 18.895 85.296 1.00 14.32 168 ALA A N 1
ATOM 1210 C CA . ALA A 1 152 ? 35.401 17.536 85.231 1.00 14.62 168 ALA A CA 1
ATOM 1211 C C . ALA A 1 152 ? 34.511 16.643 84.373 1.00 14.32 168 ALA A C 1
ATOM 1212 O O . ALA A 1 152 ? 35.006 15.849 83.574 1.00 16.72 168 ALA A O 1
ATOM 1214 N N . PHE A 1 153 ? 33.199 16.774 84.536 1.00 14.32 169 PHE A N 1
ATOM 1215 C CA . PHE A 1 153 ? 32.256 15.983 83.760 1.00 14.27 169 PHE A CA 1
ATOM 1216 C C . PHE A 1 153 ? 32.337 16.325 82.272 1.00 14.56 169 PHE A C 1
ATOM 1217 O O . PHE A 1 153 ? 32.384 15.434 81.425 1.00 15.71 169 PHE A O 1
ATOM 1225 N N . LEU A 1 154 ? 32.353 17.618 81.956 1.00 12.58 170 LEU A N 1
ATOM 1226 C CA . LEU A 1 154 ? 32.417 18.057 80.564 1.00 12.74 170 LEU A CA 1
ATOM 1227 C C . LEU A 1 154 ? 33.678 17.580 79.856 1.00 13.31 170 LEU A C 1
ATOM 1228 O O . LEU A 1 154 ? 33.641 17.236 78.674 1.00 13.55 170 LEU A O 1
ATOM 1233 N N . ARG A 1 155 ? 34.797 17.564 80.574 1.00 13.11 171 ARG A N 1
ATOM 1234 C CA . ARG A 1 155 ? 36.052 17.124 79.977 1.00 13.97 171 ARG A CA 1
ATOM 1235 C C . ARG A 1 155 ? 35.987 15.645 79.608 1.00 14.35 171 ARG A C 1
ATOM 1236 O O . ARG A 1 155 ? 36.538 15.233 78.583 1.00 15.64 171 ARG A O 1
ATOM 1244 N N . LYS A 1 156 ? 35.302 14.850 80.426 1.00 15.45 172 LYS A N 1
ATOM 1245 C CA . LYS A 1 156 ? 35.165 13.426 80.134 1.00 15.98 172 LYS A CA 1
ATOM 1246 C C . LYS A 1 156 ? 34.316 13.238 78.876 1.00 15.77 172 LYS A C 1
ATOM 1247 O O . LYS A 1 156 ? 34.647 12.428 78.011 1.00 15.41 172 LYS A O 1
ATOM 1253 N N . LEU A 1 157 ? 33.232 14.001 78.768 1.00 14.12 173 LEU A N 1
ATOM 1254 C CA . LEU A 1 157 ? 32.358 13.932 77.598 1.00 14.51 173 LEU A CA 1
ATOM 1255 C C . LEU A 1 157 ? 33.149 14.306 76.342 1.00 14.07 173 LEU A C 1
ATOM 1256 O O . LEU A 1 157 ? 33.055 13.648 75.305 1.00 14.84 173 LEU A O 1
ATOM 1261 N N . TYR A 1 158 ? 33.916 15.384 76.445 1.00 13.80 174 TYR A N 1
ATOM 1262 C CA . TYR A 1 158 ? 34.735 15.861 75.342 1.00 14.61 174 TYR A CA 1
ATOM 1263 C C . TYR A 1 158 ? 35.667 14.759 74.837 1.00 14.63 174 TYR A C 1
ATOM 1264 O O . TYR A 1 158 ? 35.810 14.559 73.628 1.00 14.80 174 TYR A O 1
ATOM 1273 N N . ARG A 1 159 ? 36.274 14.037 75.772 1.00 15.20 175 ARG A N 1
ATOM 1274 C CA . ARG A 1 159 ? 37.221 12.975 75.450 1.00 17.15 175 ARG A CA 1
ATOM 1275 C C . ARG A 1 159 ? 36.570 11.630 75.137 1.00 17.35 175 ARG A C 1
ATOM 1276 O O . ARG A 1 159 ? 37.274 10.654 74.870 1.00 18.21 175 ARG A O 1
ATOM 1284 N N . ASN A 1 160 ? 35.239 11.579 75.166 1.00 16.75 176 ASN A N 1
ATOM 1285 C CA . ASN A 1 160 ? 34.502 10.341 74.898 1.00 16.49 176 ASN A CA 1
ATOM 1286 C C . ASN A 1 160 ? 34.821 9.302 75.969 1.00 17.79 176 ASN A C 1
ATOM 1287 O O . ASN A 1 160 ? 34.752 8.098 75.716 1.00 18.99 176 ASN A O 1
ATOM 1292 N N . GLU A 1 161 ? 35.139 9.776 77.171 1.00 17.35 177 GLU A N 1
ATOM 1293 C CA . GLU A 1 161 ? 35.508 8.906 78.289 1.00 18.14 177 GLU A CA 1
ATOM 1294 C C . GLU A 1 161 ? 34.373 8.460 79.203 1.00 17.84 177 GLU A C 1
ATOM 1295 O O . GLU A 1 161 ? 34.607 7.711 80.153 1.00 19.35 177 GLU A O 1
ATOM 1301 N N . LEU A 1 162 ? 33.154 8.919 78.946 1.00 16.78 178 LEU A N 1
ATOM 1302 C CA . LEU A 1 162 ? 32.040 8.511 79.793 1.00 15.92 178 LEU A CA 1
ATOM 1303 C C . LEU A 1 162 ? 31.645 7.077 79.447 1.00 16.33 178 LEU A C 1
ATOM 1304 O O . LEU A 1 162 ? 31.850 6.619 78.320 1.00 15.12 178 LEU A O 1
ATOM 1309 N N . PRO A 1 163 ? 31.078 6.345 80.419 1.00 16.48 179 PRO A N 1
ATOM 1310 C CA . PRO A 1 163 ? 30.655 4.955 80.221 1.00 16.42 179 PRO A CA 1
ATOM 1311 C C . PRO A 1 163 ? 29.345 4.808 79.451 1.00 16.11 179 PRO A C 1
ATOM 1312 O O . PRO A 1 163 ? 28.390 4.188 79.928 1.00 17.47 179 PRO A O 1
ATOM 1316 N N . PHE A 1 164 ? 29.315 5.383 78.253 1.00 15.79 180 PHE A N 1
ATOM 1317 C CA . PHE A 1 164 ? 28.154 5.326 77.372 1.00 16.00 180 PHE A CA 1
ATOM 1318 C C . PHE A 1 164 ? 28.681 5.117 75.960 1.00 15.18 180 PHE A C 1
ATOM 1319 O O . PHE A 1 164 ? 29.851 5.381 75.693 1.00 15.58 180 PHE A O 1
ATOM 1327 N N . ARG A 1 165 ? 27.824 4.638 75.065 1.00 16.18 181 ARG A N 1
ATOM 1328 C CA . ARG A 1 165 ? 28.223 4.431 73.675 1.00 15.82 181 ARG A CA 1
ATOM 1329 C C . ARG A 1 165 ? 28.820 5.727 73.148 1.00 16.90 181 ARG A C 1
ATOM 1330 O O . ARG A 1 165 ? 28.272 6.805 73.389 1.00 14.47 181 ARG A O 1
ATOM 1338 N N . VAL A 1 166 ? 29.929 5.629 72.425 1.00 15.98 182 VAL A N 1
ATOM 1339 C CA . VAL A 1 166 ? 30.540 6.828 71.871 1.00 15.66 182 VAL A CA 1
ATOM 1340 C C . VAL A 1 166 ? 29.542 7.534 70.947 1.00 16.38 182 VAL A C 1
ATOM 1341 O O . VAL A 1 166 ? 29.522 8.766 70.876 1.00 15.12 182 VAL A O 1
ATOM 1345 N N . GLU A 1 167 ? 28.699 6.770 70.250 1.00 14.76 183 GLU A N 1
ATOM 1346 C CA . GLU A 1 167 ? 27.719 7.399 69.369 1.00 14.85 183 GLU A CA 1
ATOM 1347 C C . GLU A 1 167 ? 26.797 8.323 70.169 1.00 15.03 183 GLU A C 1
ATOM 1348 O O . GLU A 1 167 ? 26.413 9.397 69.683 1.00 13.75 183 GLU A O 1
ATOM 1354 N N . HIS A 1 168 ? 26.456 7.918 71.394 1.00 13.47 184 HIS A N 1
ATOM 1355 C CA . HIS A 1 168 ? 25.577 8.733 72.233 1.00 14.65 184 HIS A CA 1
ATOM 1356 C C . HIS A 1 168 ? 26.304 9.973 72.736 1.00 13.64 184 HIS A C 1
ATOM 1357 O O . HIS A 1 168 ? 25.717 11.057 72.816 1.00 13.61 184 HIS A O 1
ATOM 1364 N N . GLN A 1 169 ? 27.577 9.816 73.076 1.00 12.49 185 GLN A N 1
ATOM 1365 C CA . GLN A 1 169 ? 28.366 10.953 73.536 1.00 13.53 185 GLN A CA 1
ATOM 1366 C C . GLN A 1 169 ? 28.514 11.957 72.396 1.00 13.45 185 GLN A C 1
ATOM 1367 O O . GLN A 1 169 ? 28.434 13.169 72.616 1.00 13.89 185 GLN A O 1
ATOM 1373 N N . ARG A 1 170 ? 28.711 11.465 71.175 1.00 13.86 186 ARG A N 1
ATOM 1374 C CA . ARG A 1 170 ? 28.837 12.369 70.037 1.00 13.50 186 ARG A CA 1
ATOM 1375 C C . ARG A 1 170 ? 27.518 13.082 69.746 1.00 12.96 186 ARG A C 1
ATOM 1376 O O . ARG A 1 170 ? 27.505 14.277 69.446 1.00 14.62 186 ARG A O 1
ATOM 1384 N N . LEU A 1 171 ? 26.405 12.359 69.835 1.00 12.49 187 LEU A N 1
ATOM 1385 C CA . LEU A 1 171 ? 25.110 12.977 69.595 1.00 12.19 187 LEU A CA 1
ATOM 1386 C C . LEU A 1 171 ? 24.862 14.091 70.608 1.00 12.67 187 LEU A C 1
ATOM 1387 O O . LEU A 1 171 ? 24.404 15.176 70.242 1.00 12.99 187 LEU A O 1
ATOM 1392 N N . VAL A 1 172 ? 25.160 13.840 71.880 1.00 13.31 188 VAL A N 1
ATOM 1393 C CA . VAL A 1 172 ? 24.942 14.869 72.887 1.00 13.73 188 VAL A CA 1
ATOM 1394 C C . VAL A 1 172 ? 25.826 16.090 72.622 1.00 13.76 188 VAL A C 1
ATOM 1395 O O . VAL A 1 172 ? 25.365 17.221 72.747 1.00 13.61 188 VAL A O 1
ATOM 1399 N N . LYS A 1 173 ? 27.086 15.876 72.248 1.00 13.70 189 LYS A N 1
ATOM 1400 C CA . LYS A 1 173 ? 27.963 17.015 71.971 1.00 11.90 189 LYS A CA 1
ATOM 1401 C C . LYS A 1 173 ? 27.458 17.806 70.770 1.00 13.58 189 LYS A C 1
ATOM 1402 O O . LYS A 1 173 ? 27.655 19.020 70.685 1.00 12.96 189 LYS A O 1
ATOM 1408 N N . ASP A 1 174 ? 26.795 17.128 69.842 1.00 13.27 190 ASP A N 1
ATOM 1409 C CA . ASP A 1 174 ? 26.255 17.819 68.686 1.00 13.60 190 ASP A CA 1
ATOM 1410 C C . ASP A 1 174 ? 25.023 18.629 69.106 1.00 13.43 190 ASP A C 1
ATOM 1411 O O . ASP A 1 174 ? 24.847 19.770 68.683 1.00 13.50 190 ASP A O 1
ATOM 1416 N N . LEU A 1 175 ? 24.182 18.046 69.954 1.00 12.93 191 LEU A N 1
ATOM 1417 C CA . LEU A 1 175 ? 22.982 18.734 70.431 1.00 13.57 191 LEU A CA 1
ATOM 1418 C C . LEU A 1 175 ? 23.337 20.014 71.198 1.00 13.28 191 LEU A C 1
ATOM 1419 O O . LEU A 1 175 ? 22.565 20.976 71.213 1.00 14.27 191 LEU A O 1
ATOM 1424 N N . MET A 1 176 ? 24.518 20.022 71.811 1.00 13.05 192 MET A N 1
ATOM 1425 C CA . MET A 1 176 ? 25.003 21.164 72.588 1.00 13.51 192 MET A CA 1
ATOM 1426 C C . MET A 1 176 ? 25.499 22.347 71.752 1.00 13.37 192 MET A C 1
ATOM 1427 O O . MET A 1 176 ? 25.769 23.418 72.297 1.00 13.56 192 MET A O 1
ATOM 1432 N N . ILE A 1 177 ? 25.623 22.175 70.440 1.00 12.37 193 ILE A N 1
ATOM 1433 C CA . ILE A 1 177 ? 26.125 23.272 69.615 1.00 13.35 193 ILE A CA 1
ATOM 1434 C C . ILE A 1 177 ? 25.241 24.508 69.695 1.00 14.06 193 ILE A C 1
ATOM 1435 O O . ILE A 1 177 ? 24.038 24.448 69.433 1.00 15.03 193 ILE A O 1
ATOM 1440 N N . VAL A 1 178 ? 25.861 25.628 70.050 1.00 14.32 194 VAL A N 1
ATOM 1441 C CA . VAL A 1 178 ? 25.163 26.903 70.179 1.00 16.07 194 VAL A CA 1
ATOM 1442 C C . VAL A 1 178 ? 25.624 27.910 69.131 1.00 16.78 194 VAL A C 1
ATOM 1443 O O . VAL A 1 178 ? 24.849 28.762 68.693 1.00 16.41 194 VAL A O 1
ATOM 1447 N N . GLU A 1 179 ? 26.882 27.803 68.723 1.00 14.81 195 GLU A N 1
ATOM 1448 C CA . GLU A 1 179 ? 27.442 28.728 67.747 1.00 16.24 195 GLU A CA 1
ATOM 1449 C C . GLU A 1 179 ? 28.738 28.145 67.205 1.00 15.38 195 GLU A C 1
ATOM 1450 O O . GLU A 1 179 ? 29.378 27.325 67.861 1.00 15.68 195 GLU A O 1
ATOM 1456 N N . ALA A 1 180 ? 29.129 28.564 66.008 1.00 14.71 196 ALA A N 1
ATOM 1457 C CA . ALA A 1 180 ? 30.372 28.080 65.427 1.00 13.94 196 ALA A CA 1
ATOM 1458 C C . ALA A 1 180 ? 30.852 28.963 64.288 1.00 15.23 196 ALA A C 1
ATOM 1459 O O . ALA A 1 180 ? 30.058 29.641 63.633 1.00 15.69 196 ALA A O 1
ATOM 1461 N N . GLY A 1 181 ? 32.167 28.948 64.090 1.00 15.71 197 GLY A N 1
ATOM 1462 C CA . GLY A 1 181 ? 32.802 29.691 63.019 1.00 17.68 197 GLY A CA 1
ATOM 1463 C C . GLY A 1 181 ? 33.634 28.675 62.258 1.00 18.40 197 GLY A C 1
ATOM 1464 O O . GLY A 1 181 ? 33.580 27.488 62.565 1.00 17.89 197 GLY A O 1
ATOM 1465 N N . ARG A 1 182 ? 34.411 29.124 61.279 1.00 19.75 198 ARG A N 1
ATOM 1466 C CA . ARG A 1 182 ? 35.229 28.207 60.496 1.00 19.89 198 ARG A CA 1
ATOM 1467 C C . ARG A 1 182 ? 36.219 27.389 61.317 1.00 20.42 198 ARG A C 1
ATOM 1468 O O . ARG A 1 182 ? 36.479 26.225 60.998 1.00 21.54 19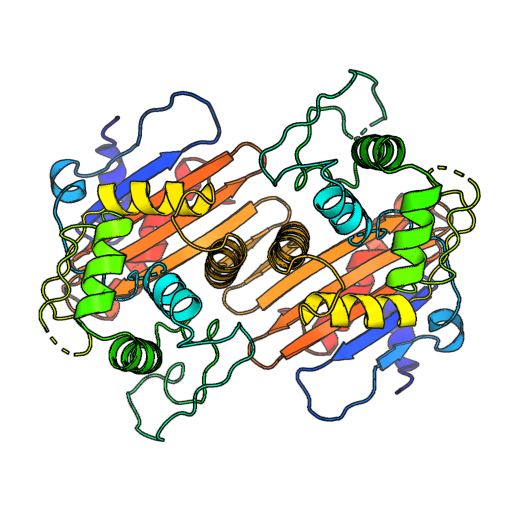8 ARG A O 1
ATOM 1476 N N . ASN A 1 183 ? 36.768 27.983 62.375 1.00 20.24 199 ASN A N 1
ATOM 1477 C CA . ASN A 1 183 ? 37.742 27.273 63.195 1.00 20.63 199 ASN A CA 1
ATOM 1478 C C . ASN A 1 183 ? 37.402 27.167 64.678 1.00 19.99 199 ASN A C 1
ATOM 1479 O O . ASN A 1 183 ? 38.279 26.902 65.498 1.00 20.56 199 ASN A O 1
ATOM 1484 N N . TRP A 1 184 ? 36.138 27.367 65.031 1.00 18.17 200 TRP A N 1
ATOM 1485 C CA . TRP A 1 184 ? 35.745 27.253 66.434 1.00 17.04 200 TRP A CA 1
ATOM 1486 C C . TRP A 1 184 ? 34.298 26.794 66.593 1.00 16.41 200 TRP A C 1
ATOM 1487 O O . TRP A 1 184 ? 33.440 27.117 65.771 1.00 15.64 200 TRP A O 1
ATOM 1498 N N . ILE A 1 185 ? 34.045 26.027 67.650 1.00 13.82 201 ILE A N 1
ATOM 1499 C CA . ILE A 1 185 ? 32.707 25.518 67.930 1.00 13.05 201 ILE A CA 1
ATOM 1500 C C . ILE A 1 185 ? 32.371 25.697 69.403 1.00 12.35 201 ILE A C 1
ATOM 1501 O O . ILE A 1 185 ? 33.107 25.244 70.279 1.00 13.92 201 ILE A O 1
ATOM 1506 N N . LEU A 1 186 ? 31.254 26.362 69.669 1.00 11.33 202 LEU A N 1
ATOM 1507 C CA . LEU A 1 186 ? 30.808 26.593 71.037 1.00 12.01 202 LEU A CA 1
ATOM 1508 C C . LEU A 1 186 ? 29.710 25.596 71.368 1.00 12.48 202 LEU A C 1
ATOM 1509 O O . LEU A 1 186 ? 28.673 25.569 70.700 1.00 13.07 202 LEU A O 1
ATOM 1514 N N . ARG A 1 187 ? 29.954 24.771 72.387 1.00 11.92 203 ARG A N 1
ATOM 1515 C CA . ARG A 1 187 ? 28.990 23.767 72.833 1.00 11.19 203 ARG A CA 1
ATOM 1516 C C . ARG A 1 187 ? 28.660 24.113 74.275 1.00 11.85 203 ARG A C 1
ATOM 1517 O O . ARG A 1 187 ? 29.557 24.202 75.116 1.00 13.51 203 ARG A O 1
ATOM 1525 N N . ALA A 1 188 ? 27.382 24.312 74.574 1.00 12.35 204 ALA A N 1
ATOM 1526 C CA . ALA A 1 188 ? 27.016 24.678 75.934 1.00 11.90 204 ALA A CA 1
ATOM 1527 C C . ALA A 1 188 ? 25.575 24.362 76.291 1.00 13.21 204 ALA A C 1
ATOM 1528 O O . ALA A 1 188 ? 24.778 23.968 75.442 1.00 15.09 204 ALA A O 1
ATOM 1530 N N . LYS A 1 189 ? 25.253 24.542 77.568 1.00 12.97 205 LYS A N 1
ATOM 1531 C CA . LYS A 1 189 ? 23.905 24.300 78.066 1.00 13.73 205 LYS A CA 1
ATOM 1532 C C . LYS A 1 189 ? 23.605 25.234 79.229 1.00 14.70 205 LYS A C 1
ATOM 1533 O O . LYS A 1 189 ? 24.400 25.357 80.162 1.00 14.04 205 LYS A O 1
ATOM 1539 N N . THR A 1 190 ? 22.454 25.894 79.165 1.00 14.85 206 THR A N 1
ATOM 1540 C CA . THR A 1 190 ? 22.038 26.788 80.233 1.00 15.95 206 THR A CA 1
ATOM 1541 C C . THR A 1 190 ? 21.197 26.030 81.248 1.00 15.94 206 THR A C 1
ATOM 1542 O O . THR A 1 190 ? 20.706 24.927 80.981 1.00 16.08 206 THR A O 1
ATOM 1546 N N . GLY A 1 191 ? 21.039 26.635 82.417 1.00 14.92 207 GLY A N 1
ATOM 1547 C CA . GLY A 1 191 ? 20.227 26.050 83.464 1.00 15.48 207 GLY A CA 1
ATOM 1548 C C . GLY A 1 191 ? 19.681 27.146 84.358 1.00 14.95 207 GLY A C 1
ATOM 1549 O O . GLY A 1 191 ? 20.335 28.174 84.548 1.00 15.07 207 GLY A O 1
ATOM 1550 N N . TRP A 1 192 ? 18.471 26.944 84.876 1.00 15.24 208 TRP A N 1
ATOM 1551 C CA . TRP A 1 192 ? 17.842 27.895 85.793 1.00 16.91 208 TRP A CA 1
ATOM 1552 C C . TRP A 1 192 ? 16.735 27.199 86.564 1.00 18.42 208 TRP A C 1
ATOM 1553 O O . TRP A 1 192 ? 15.851 26.587 85.969 1.00 19.92 208 TRP A O 1
ATOM 1564 N N . GLU A 1 193 ? 16.782 27.285 87.888 1.00 21.08 209 GLU A N 1
ATOM 1565 C CA . GLU A 1 193 ? 15.742 26.660 88.689 1.00 22.71 209 GLU A CA 1
ATOM 1566 C C . GLU A 1 193 ? 15.009 27.667 89.566 1.00 22.47 209 GLU A C 1
ATOM 1567 O O . GLU A 1 193 ? 14.332 27.292 90.519 1.00 23.06 209 GLU A O 1
ATOM 1573 N N . GLY A 1 194 ? 15.149 28.948 89.234 1.00 20.01 210 GLY A N 1
ATOM 1574 C CA . GLY A 1 194 ? 14.463 29.981 89.988 1.00 20.56 210 GLY A CA 1
ATOM 1575 C C . GLY A 1 194 ? 15.332 31.006 90.693 1.00 20.47 210 GLY A C 1
ATOM 1576 O O . GLY A 1 194 ? 15.071 32.204 90.602 1.00 20.72 210 GLY A O 1
ATOM 1577 N N . ARG A 1 195 ? 16.363 30.550 91.395 1.00 20.54 211 ARG A N 1
ATOM 1578 C CA . ARG A 1 195 ? 17.235 31.470 92.125 1.00 22.02 211 ARG A CA 1
ATOM 1579 C C . ARG A 1 195 ? 18.704 31.308 91.765 1.00 21.31 211 ARG A C 1
ATOM 1580 O O . ARG A 1 195 ? 19.546 32.098 92.198 1.00 21.27 211 ARG A O 1
ATOM 1588 N N . MET A 1 196 ? 18.995 30.280 90.976 1.00 19.70 212 MET A N 1
ATOM 1589 C CA . MET A 1 196 ? 20.356 29.954 90.555 1.00 20.81 212 MET A CA 1
ATOM 1590 C C . MET A 1 196 ? 20.398 29.718 89.048 1.00 19.69 212 MET A C 1
ATOM 1591 O O . MET A 1 196 ? 19.593 28.955 88.521 1.00 19.41 212 MET A O 1
ATOM 1596 N N . GLY A 1 197 ? 21.343 30.359 88.362 1.00 15.91 213 GLY A N 1
ATOM 1597 C CA . GLY A 1 197 ? 21.451 30.182 86.923 1.00 16.89 213 GLY A CA 1
ATOM 1598 C C . GLY A 1 197 ? 22.820 29.667 86.514 1.00 15.82 213 GLY A C 1
ATOM 1599 O O . GLY A 1 197 ? 23.827 30.040 87.115 1.00 16.38 213 GLY A O 1
ATOM 1600 N N . TRP A 1 198 ? 22.856 28.815 85.493 1.00 13.82 214 TRP A N 1
ATOM 1601 C CA . TRP A 1 198 ? 24.106 28.227 84.996 1.00 13.42 214 TRP A CA 1
ATOM 1602 C C . TRP A 1 198 ? 24.334 28.412 83.503 1.00 14.06 214 TRP A C 1
ATOM 1603 O O . TRP A 1 198 ? 23.408 28.630 82.732 1.00 14.15 214 TRP A O 1
ATOM 1614 N N . TRP A 1 199 ? 25.599 28.293 83.117 1.00 13.78 215 TRP A N 1
ATOM 1615 C CA . TRP A 1 199 ? 25.978 28.215 81.713 1.00 12.92 215 TRP A CA 1
ATOM 1616 C C . TRP A 1 199 ? 27.276 27.436 81.787 1.00 13.27 215 TRP A C 1
ATOM 1617 O O . TRP A 1 199 ? 28.245 27.872 82.414 1.00 12.93 215 TRP A O 1
ATOM 1628 N N . VAL A 1 200 ? 27.262 26.240 81.211 1.00 13.24 216 VAL A N 1
ATOM 1629 C CA . VAL A 1 200 ? 28.445 25.389 81.212 1.00 12.60 216 VAL A CA 1
ATOM 1630 C C . VAL A 1 200 ? 28.665 24.858 79.808 1.00 12.56 216 VAL A C 1
ATOM 1631 O O . VAL A 1 200 ? 27.718 24.735 79.027 1.00 12.80 216 VAL A O 1
ATOM 1635 N N . GLY A 1 201 ? 29.917 24.546 79.486 1.00 10.83 217 GLY A N 1
ATOM 1636 C CA . GLY A 1 201 ? 30.218 24.039 78.160 1.00 10.50 217 GLY A CA 1
ATOM 1637 C C . GLY A 1 201 ? 31.666 24.288 77.813 1.00 10.21 217 GLY A C 1
ATOM 1638 O O . GLY A 1 201 ? 32.514 24.336 78.697 1.00 12.36 217 GLY A O 1
ATOM 1639 N N . TRP A 1 202 ? 31.953 24.442 76.529 1.00 10.74 218 TRP A N 1
ATOM 1640 C CA . TRP A 1 202 ? 33.317 24.707 76.096 1.00 12.07 218 TRP A CA 1
ATOM 1641 C C . TRP A 1 202 ? 33.342 25.228 74.674 1.00 13.56 218 TRP A C 1
ATOM 1642 O O . TRP A 1 202 ? 32.356 25.130 73.939 1.00 13.37 218 TRP A O 1
ATOM 1653 N N . VAL A 1 203 ? 34.464 25.833 74.310 1.00 14.16 219 VAL A N 1
ATOM 1654 C CA . VAL A 1 203 ? 34.642 26.321 72.956 1.00 13.99 219 VAL A CA 1
ATOM 1655 C C . VAL A 1 203 ? 35.885 25.607 72.433 1.00 14.94 219 VAL A C 1
ATOM 1656 O O . VAL A 1 203 ? 36.943 25.625 73.070 1.00 14.55 219 VAL A O 1
ATOM 1660 N N . GLU A 1 204 ? 35.745 24.952 71.285 1.00 15.00 220 GLU A N 1
ATOM 1661 C CA . GLU A 1 204 ? 36.858 24.216 70.694 1.00 16.48 220 GLU A CA 1
ATOM 1662 C C . GLU A 1 204 ? 37.570 25.026 69.638 1.00 16.55 220 GLU A C 1
ATOM 1663 O O . GLU A 1 204 ? 36.935 25.646 68.782 1.00 17.89 220 GLU A O 1
ATOM 1669 N N . TRP A 1 205 ? 38.896 24.986 69.696 1.00 16.26 221 TRP A N 1
ATOM 1670 C CA . TRP A 1 205 ? 39.750 25.669 68.737 1.00 17.51 221 TRP A CA 1
ATOM 1671 C C . TRP A 1 205 ? 40.720 24.631 68.181 1.00 17.33 221 TRP A C 1
ATOM 1672 O O . TRP A 1 205 ? 40.837 23.532 68.717 1.00 19.33 221 TRP A O 1
ATOM 1683 N N . PRO A 1 206 ? 41.425 24.964 67.094 1.00 19.06 222 PRO A N 1
ATOM 1684 C CA . PRO A 1 206 ? 42.374 24.016 66.507 1.00 20.68 222 PRO A CA 1
ATOM 1685 C C . PRO A 1 206 ? 43.443 23.497 67.475 1.00 22.96 222 PRO A C 1
ATOM 1686 O O . PRO A 1 206 ? 43.882 22.357 67.359 1.00 25.40 222 PRO A O 1
ATOM 1690 N N . THR A 1 207 ? 43.850 24.327 68.432 1.00 23.18 223 THR A N 1
ATOM 1691 C CA . THR A 1 207 ? 44.889 23.939 69.385 1.00 24.58 223 THR A CA 1
ATOM 1692 C C . THR A 1 207 ? 44.374 23.333 70.689 1.00 23.96 223 THR A C 1
ATOM 1693 O O . THR A 1 207 ? 45.162 22.885 71.522 1.00 24.97 223 THR A O 1
ATOM 1697 N N . GLY A 1 208 ? 43.059 23.311 70.865 1.00 22.16 224 GLY A N 1
ATOM 1698 C CA . GLY A 1 208 ? 42.502 22.756 72.086 1.00 21.23 224 GLY A CA 1
ATOM 1699 C C . GLY A 1 208 ? 41.181 23.393 72.467 1.00 19.73 224 GLY A C 1
ATOM 1700 O O . GLY A 1 208 ? 40.732 24.346 71.829 1.00 19.81 224 GLY A O 1
ATOM 1701 N N . SER A 1 209 ? 40.564 22.872 73.520 1.00 17.77 225 SER A N 1
ATOM 1702 C CA . SER A 1 209 ? 39.283 23.387 73.975 1.00 16.37 225 SER A CA 1
ATOM 1703 C C . SER A 1 209 ? 39.371 24.159 75.279 1.00 14.75 225 SER A C 1
ATOM 1704 O O . SER A 1 209 ? 40.221 23.888 76.133 1.00 15.81 225 SER A O 1
ATOM 1707 N N . VAL A 1 210 ? 38.476 25.128 75.421 1.00 13.63 226 VAL A N 1
ATOM 1708 C CA . VAL A 1 210 ? 38.423 25.948 76.623 1.00 13.89 226 VAL A CA 1
ATOM 1709 C C . VAL A 1 210 ? 37.090 25.667 77.310 1.00 13.55 226 VAL A C 1
ATOM 1710 O O . VAL A 1 210 ? 36.034 26.039 76.803 1.00 13.95 226 VAL A O 1
ATOM 1714 N N . PHE A 1 211 ? 37.146 24.999 78.458 1.00 12.76 227 PHE A N 1
ATOM 1715 C CA . PHE A 1 211 ? 35.932 24.657 79.197 1.00 12.64 227 PHE A CA 1
ATOM 1716 C C . PHE A 1 211 ? 35.540 25.740 80.181 1.00 12.78 227 PHE A C 1
ATOM 1717 O O . PHE A 1 211 ? 36.396 26.434 80.721 1.00 13.98 227 PHE A O 1
ATOM 1725 N N . PHE A 1 212 ? 34.240 25.884 80.412 1.00 13.08 228 PHE A N 1
ATOM 1726 C CA . PHE A 1 212 ? 33.763 26.869 81.368 1.00 13.34 228 PHE A CA 1
ATOM 1727 C C . PHE A 1 212 ? 32.536 26.376 82.107 1.00 12.85 228 PHE A C 1
ATOM 1728 O O . PHE A 1 212 ? 31.757 25.562 81.598 1.00 12.97 228 PHE A O 1
ATOM 1736 N N . ALA A 1 213 ? 32.383 26.866 83.329 1.00 13.17 229 ALA A N 1
ATOM 1737 C CA . ALA A 1 213 ? 31.240 26.526 84.151 1.00 12.69 229 ALA A CA 1
ATOM 1738 C C . ALA A 1 213 ? 30.996 27.719 85.056 1.00 13.96 229 ALA A C 1
ATOM 1739 O O . ALA A 1 213 ? 31.811 28.032 85.927 1.00 13.00 229 ALA A O 1
ATOM 1741 N N . LEU A 1 214 ? 29.884 28.402 84.814 1.00 13.38 230 LEU A N 1
ATOM 1742 C CA . LEU A 1 214 ? 29.512 29.566 85.599 1.00 13.87 230 LEU A CA 1
ATOM 1743 C C . LEU A 1 214 ? 28.139 29.418 86.210 1.00 13.47 230 LEU A C 1
ATOM 1744 O O . LEU A 1 214 ? 27.254 28.810 85.620 1.00 13.71 230 LEU A O 1
ATOM 1749 N N . ASN A 1 215 ? 27.979 29.931 87.424 1.00 12.99 231 ASN A N 1
ATOM 1750 C CA . ASN A 1 215 ? 26.657 29.973 88.021 1.00 13.79 231 ASN A CA 1
ATOM 1751 C C . ASN A 1 215 ? 26.568 31.293 88.762 1.00 13.99 231 ASN A C 1
ATOM 1752 O O . ASN A 1 215 ? 27.578 31.832 89.224 1.00 13.95 231 ASN A O 1
ATOM 1757 N N . ILE A 1 216 ? 25.364 31.848 88.789 1.00 14.21 232 ILE A N 1
ATOM 1758 C CA . ILE A 1 216 ? 25.111 33.120 89.449 1.00 14.43 232 ILE A CA 1
ATOM 1759 C C . ILE A 1 216 ? 23.759 33.083 90.127 1.00 14.33 232 ILE A C 1
ATOM 1760 O O . ILE A 1 216 ? 22.877 32.325 89.731 1.00 15.32 232 ILE A O 1
ATOM 1765 N N . ASP A 1 217 ? 23.596 33.898 91.161 1.00 14.73 233 ASP A N 1
ATOM 1766 C CA . ASP A 1 217 ? 22.305 33.964 91.822 1.00 14.25 233 ASP A CA 1
ATOM 1767 C C . ASP A 1 217 ? 21.433 34.804 90.896 1.00 15.35 233 ASP A C 1
ATOM 1768 O O . ASP A 1 217 ? 21.945 35.627 90.134 1.00 15.55 233 ASP A O 1
ATOM 1773 N N . THR A 1 218 ? 20.122 34.600 90.954 1.00 15.61 234 THR A N 1
ATOM 1774 C CA . THR A 1 218 ? 19.216 35.363 90.100 1.00 16.83 234 THR A CA 1
ATOM 1775 C C . THR A 1 218 ? 18.118 36.054 90.906 1.00 17.58 234 THR A C 1
ATOM 1776 O O . THR A 1 218 ? 16.952 35.671 90.840 1.00 18.15 234 THR A O 1
ATOM 1780 N N . PRO A 1 219 ? 18.486 37.084 91.686 1.00 18.03 235 PRO A N 1
ATOM 1781 C CA . PRO A 1 219 ? 17.497 37.809 92.493 1.00 19.01 235 PRO A CA 1
ATOM 1782 C C . PRO A 1 219 ? 16.420 38.482 91.646 1.00 19.43 235 PRO A C 1
ATOM 1783 O O . PRO A 1 219 ? 15.307 38.722 92.119 1.00 20.01 235 PRO A O 1
ATOM 1787 N N . ASN A 1 220 ? 16.748 38.786 90.395 1.00 19.09 236 ASN A N 1
ATOM 1788 C CA . ASN A 1 220 ? 15.777 39.417 89.510 1.00 19.94 236 ASN A CA 1
ATOM 1789 C C 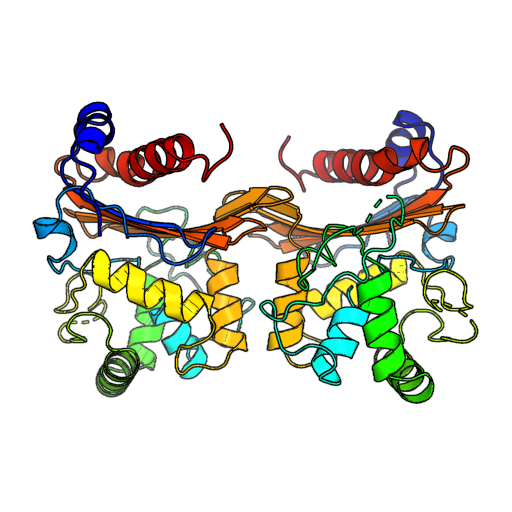. ASN A 1 220 ? 15.109 38.379 88.614 1.00 20.29 236 ASN A C 1
ATOM 1790 O O . ASN A 1 220 ? 14.484 38.713 87.607 1.00 20.17 236 ASN A O 1
ATOM 1795 N N . ARG A 1 221 ? 15.259 37.114 88.998 1.00 20.45 237 ARG A N 1
ATOM 1796 C CA . ARG A 1 221 ? 14.663 35.994 88.284 1.00 21.51 237 ARG A CA 1
ATOM 1797 C C . ARG A 1 221 ? 14.963 36.001 86.783 1.00 22.22 237 ARG A C 1
ATOM 1798 O O . ARG A 1 221 ? 16.126 36.009 86.384 1.00 21.40 237 ARG A O 1
ATOM 1806 N N . MET A 1 222 ? 13.927 36.000 85.951 1.00 22.56 238 MET A N 1
ATOM 1807 C CA . MET A 1 222 ? 14.126 35.988 84.502 1.00 23.97 238 MET A CA 1
ATOM 1808 C C . MET A 1 222 ? 14.995 37.124 83.968 1.00 23.21 238 MET A C 1
ATOM 1809 O O . MET A 1 222 ? 15.747 36.936 83.011 1.00 22.80 238 MET A O 1
ATOM 1814 N N . ASP A 1 223 ? 14.893 38.299 84.582 1.00 22.03 239 ASP A N 1
ATOM 1815 C CA . ASP A 1 223 ? 15.665 39.455 84.145 1.00 22.11 239 ASP A CA 1
ATOM 1816 C C . ASP A 1 223 ? 17.178 39.301 84.302 1.00 20.77 239 ASP A C 1
ATOM 1817 O O . ASP A 1 223 ? 17.938 40.092 83.750 1.00 21.43 239 ASP A O 1
ATOM 1822 N N . ASP A 1 224 ? 17.617 38.291 85.052 1.00 19.23 240 ASP A N 1
ATOM 1823 C CA . ASP A 1 224 ? 19.052 38.068 85.250 1.00 17.66 240 ASP A CA 1
ATOM 1824 C C . ASP A 1 224 ? 19.631 37.004 84.323 1.00 17.33 240 ASP A C 1
ATOM 1825 O O . ASP A 1 224 ? 20.846 36.874 84.217 1.00 17.34 240 ASP A O 1
ATOM 1830 N N . LEU A 1 225 ? 18.770 36.251 83.649 1.00 17.69 241 LEU A N 1
ATOM 1831 C CA . LEU A 1 225 ? 19.244 35.170 82.795 1.00 17.38 241 LEU A CA 1
ATOM 1832 C C . LEU A 1 225 ? 20.225 35.558 81.693 1.00 17.45 241 LEU A C 1
ATOM 1833 O O . LEU A 1 225 ? 21.133 34.789 81.384 1.00 16.74 241 LEU A O 1
ATOM 1838 N N . PHE A 1 226 ? 20.072 36.745 81.111 1.00 16.62 242 PHE A N 1
ATOM 1839 C CA . PHE A 1 226 ? 20.987 37.155 80.049 1.00 17.53 242 PHE A CA 1
ATOM 1840 C C . PHE A 1 226 ? 22.423 37.282 80.557 1.00 15.92 242 PHE A C 1
ATOM 1841 O O . PHE A 1 226 ? 23.375 37.186 79.783 1.00 15.91 242 PHE A O 1
ATOM 1849 N N . LYS A 1 227 ? 22.572 37.496 81.860 1.00 14.95 243 LYS A N 1
ATOM 1850 C CA . LYS A 1 227 ? 23.886 37.666 82.469 1.00 15.09 243 LYS A CA 1
ATOM 1851 C C . LYS A 1 227 ? 24.762 36.424 82.401 1.00 14.25 243 LYS A C 1
ATOM 1852 O O . LYS A 1 227 ? 25.987 36.524 82.447 1.00 16.92 243 LYS A O 1
ATOM 1858 N N . ARG A 1 228 ? 24.137 35.256 82.307 1.00 15.20 244 ARG A N 1
ATOM 1859 C CA . ARG A 1 228 ? 24.889 34.009 82.246 1.00 15.26 244 ARG A CA 1
ATOM 1860 C C . ARG A 1 228 ? 25.836 34.023 81.054 1.00 16.21 244 ARG A C 1
ATOM 1861 O O . ARG A 1 228 ? 27.051 33.878 81.211 1.00 16.50 244 ARG A O 1
ATOM 1869 N N . GLU A 1 229 ? 25.286 34.211 79.860 1.00 15.07 245 GLU A N 1
ATOM 1870 C CA . GLU A 1 229 ? 26.119 34.261 78.665 1.00 16.24 245 GLU A CA 1
ATOM 1871 C C . GLU A 1 229 ? 26.952 35.538 78.577 1.00 16.02 245 GLU A C 1
ATOM 1872 O O . GLU A 1 229 ? 28.087 35.513 78.094 1.00 16.79 245 GLU A O 1
ATOM 1878 N N . ALA A 1 230 ? 26.406 36.654 79.049 1.00 15.52 246 ALA A N 1
ATOM 1879 C CA . ALA A 1 230 ? 27.136 37.915 78.977 1.00 16.25 246 ALA A CA 1
ATOM 1880 C C . ALA A 1 230 ? 28.467 37.855 79.723 1.00 15.54 246 ALA A C 1
ATOM 1881 O O . ALA A 1 230 ? 29.499 38.266 79.199 1.00 16.88 246 ALA A O 1
ATOM 1883 N N . ILE A 1 231 ? 28.440 37.347 80.950 1.00 16.32 247 ILE A N 1
ATOM 1884 C CA . ILE A 1 231 ? 29.655 37.254 81.747 1.00 15.02 247 ILE A CA 1
ATOM 1885 C C . ILE A 1 231 ? 30.653 36.262 81.149 1.00 15.08 247 ILE A C 1
ATOM 1886 O O . ILE A 1 231 ? 31.831 36.577 80.994 1.00 14.83 247 ILE A O 1
ATOM 1891 N N . VAL A 1 232 ? 30.188 35.064 80.805 1.00 14.54 248 VAL A N 1
ATOM 1892 C CA . VAL A 1 232 ? 31.082 34.069 80.230 1.00 14.38 248 VAL A CA 1
ATOM 1893 C C . VAL A 1 232 ? 31.705 34.541 78.922 1.00 14.84 248 VAL A C 1
ATOM 1894 O O . VAL A 1 232 ? 32.913 34.404 78.717 1.00 14.34 248 VAL A O 1
ATOM 1898 N N . ARG A 1 233 ? 30.889 35.092 78.031 1.00 14.45 249 ARG A N 1
ATOM 1899 C CA . ARG A 1 233 ? 31.411 35.559 76.756 1.00 14.86 249 ARG A CA 1
ATOM 1900 C C . ARG A 1 233 ? 32.445 36.666 76.931 1.00 15.82 249 ARG A C 1
ATOM 1901 O O . ARG A 1 233 ? 33.447 36.690 76.220 1.00 15.87 249 ARG A O 1
ATOM 1909 N N . ALA A 1 234 ? 32.209 37.571 77.878 1.00 15.98 250 ALA A N 1
ATOM 1910 C CA . ALA A 1 234 ? 33.150 38.662 78.126 1.00 16.72 250 ALA A CA 1
ATOM 1911 C C . ALA A 1 234 ? 34.487 38.082 78.578 1.00 16.93 250 ALA A C 1
ATOM 1912 O O . ALA A 1 234 ? 35.550 38.493 78.110 1.00 16.29 250 ALA A O 1
ATOM 1914 N N . ILE A 1 235 ? 34.427 37.117 79.491 1.00 16.13 251 ILE A N 1
ATOM 1915 C CA . ILE A 1 235 ? 35.638 36.480 79.992 1.00 17.40 251 ILE A CA 1
ATOM 1916 C C . ILE A 1 235 ? 36.340 35.680 78.893 1.00 16.70 251 ILE A C 1
ATOM 1917 O O . ILE A 1 235 ? 37.556 35.790 78.720 1.00 17.28 251 ILE A O 1
ATOM 1922 N N . LEU A 1 236 ? 35.582 34.889 78.136 1.00 16.79 252 LEU A N 1
ATOM 1923 C CA . LEU A 1 236 ? 36.180 34.105 77.063 1.00 16.95 252 LEU A CA 1
ATOM 1924 C C . LEU A 1 236 ? 36.859 35.019 76.042 1.00 15.75 252 LEU A C 1
ATOM 1925 O O . LEU A 1 236 ? 37.953 34.724 75.563 1.00 16.85 252 LEU A O 1
ATOM 1930 N N . ARG A 1 237 ? 36.216 36.135 75.715 1.00 16.75 253 ARG A N 1
ATOM 1931 C CA . ARG A 1 237 ? 36.810 37.068 74.766 1.00 18.32 253 ARG A CA 1
ATOM 1932 C C . ARG A 1 237 ? 38.109 37.652 75.329 1.00 19.54 253 ARG A C 1
ATOM 1933 O O . ARG A 1 237 ? 39.082 37.833 74.591 1.00 19.65 253 ARG A O 1
ATOM 1941 N N . SER A 1 238 ? 38.137 37.925 76.632 1.00 19.33 254 SER A N 1
ATOM 1942 C CA . SER A 1 238 ? 39.329 38.501 77.254 1.00 20.51 254 SER A CA 1
ATOM 1943 C C . SER A 1 238 ? 40.549 37.588 77.167 1.00 20.93 254 SER A C 1
ATOM 1944 O O . SER A 1 238 ? 41.683 38.062 77.216 1.00 22.57 254 SER A O 1
ATOM 1947 N N . ILE A 1 239 ? 40.328 36.281 77.051 1.00 20.75 255 ILE A N 1
ATOM 1948 C CA . ILE A 1 239 ? 41.448 35.353 76.924 1.00 21.04 255 ILE A CA 1
ATOM 1949 C C . ILE A 1 239 ? 41.496 34.774 75.513 1.00 21.95 255 ILE A C 1
ATOM 1950 O O . ILE A 1 239 ? 42.061 33.706 75.278 1.00 21.76 255 ILE A O 1
ATOM 1955 N N . GLU A 1 240 ? 40.891 35.500 74.578 1.00 21.43 256 GLU A N 1
ATOM 1956 C CA . GLU A 1 240 ? 40.858 35.111 73.174 1.00 23.00 256 GLU A CA 1
ATOM 1957 C C . GLU A 1 240 ? 40.323 33.701 72.929 1.00 23.21 256 GLU A C 1
ATOM 1958 O O . GLU A 1 240 ? 40.843 32.965 72.088 1.00 23.83 256 GLU A O 1
ATOM 1964 N N . ALA A 1 241 ? 39.280 33.334 73.668 1.00 21.72 257 ALA A N 1
ATOM 1965 C CA . ALA A 1 241 ? 38.650 32.022 73.528 1.00 21.21 257 ALA A CA 1
ATOM 1966 C C . ALA A 1 241 ? 37.379 32.150 72.688 1.00 20.46 257 ALA A C 1
ATOM 1967 O O . ALA A 1 241 ? 36.691 31.166 72.418 1.00 19.59 257 ALA A O 1
ATOM 1969 N N . LEU A 1 242 ? 37.066 33.383 72.304 1.00 20.20 258 LEU A N 1
ATOM 1970 C CA . LEU A 1 242 ? 35.922 33.688 71.454 1.00 21.86 258 LEU A CA 1
ATOM 1971 C C . LEU A 1 242 ? 36.346 34.863 70.586 1.00 24.32 258 LEU A C 1
ATOM 1972 O O . LEU A 1 242 ? 37.124 35.710 71.026 1.00 24.82 258 LEU A O 1
ATOM 1977 N N . PRO A 1 243 ? 35.850 34.927 69.341 1.00 26.23 259 PRO A N 1
ATOM 1978 C CA . PRO A 1 243 ? 36.207 36.026 68.439 1.00 28.84 259 PRO A CA 1
ATOM 1979 C C . PRO A 1 243 ? 35.824 37.384 69.020 1.00 31.22 259 PRO A C 1
ATOM 1980 O O . PRO A 1 243 ? 34.773 37.529 69.646 1.00 31.63 259 PRO A O 1
ATOM 1984 N N . PRO A 1 244 ? 36.676 38.401 68.818 1.00 33.04 260 PRO A N 1
ATOM 1985 C CA . PRO A 1 244 ? 36.410 39.747 69.331 1.00 35.83 260 PRO A CA 1
ATOM 1986 C C . PRO A 1 244 ? 35.281 40.452 68.581 1.00 37.21 260 PRO A C 1
ATOM 1987 O O . PRO A 1 244 ? 34.217 40.680 69.193 1.00 39.02 260 PRO A O 1
ATOM 1991 N N . THR B 1 4 ? 11.947 16.724 39.844 1.00 34.63 20 THR B N 1
ATOM 1992 C CA . THR B 1 4 ? 12.633 17.944 40.358 1.00 33.61 20 THR B CA 1
ATOM 1993 C C . THR B 1 4 ? 12.049 19.204 39.727 1.00 31.55 20 THR B C 1
ATOM 1994 O O . THR B 1 4 ? 11.297 19.133 38.753 1.00 32.88 20 THR B O 1
ATOM 1998 N N . LEU B 1 5 ? 12.394 20.355 40.293 1.00 28.32 21 LEU B N 1
ATOM 1999 C CA . LEU B 1 5 ? 11.919 21.634 39.779 1.00 25.61 21 LEU B CA 1
ATOM 2000 C C . LEU B 1 5 ? 13.106 22.436 39.274 1.00 23.63 21 LEU B C 1
ATOM 2001 O O . LEU B 1 5 ? 14.001 22.787 40.043 1.00 21.65 21 LEU B O 1
ATOM 2006 N N . GLU B 1 6 ? 13.119 22.719 37.977 1.00 21.39 22 GLU B N 1
ATOM 2007 C CA . GLU B 1 6 ? 14.207 23.485 37.398 1.00 21.11 22 GLU B CA 1
ATOM 2008 C C . GLU B 1 6 ? 14.042 24.973 37.671 1.00 21.18 22 GLU B C 1
ATOM 2009 O O . GLU B 1 6 ? 13.063 25.589 37.247 1.00 22.91 22 GLU B O 1
ATOM 2015 N N . ARG B 1 7 ? 15.008 25.541 38.386 1.00 20.00 23 ARG B N 1
ATOM 2016 C CA . ARG B 1 7 ? 15.001 26.959 38.712 1.00 19.76 23 ARG B CA 1
ATOM 2017 C C . ARG B 1 7 ? 15.927 27.691 37.746 1.00 20.00 23 ARG B C 1
ATOM 2018 O O . ARG B 1 7 ? 17.023 28.113 38.116 1.00 21.18 23 ARG B O 1
ATOM 2026 N N . SER B 1 8 ? 15.488 27.834 36.499 1.00 21.81 24 SER B N 1
ATOM 2027 C CA . SER B 1 8 ? 16.301 28.517 35.499 1.00 23.77 24 SER B CA 1
ATOM 2028 C C . SER B 1 8 ? 16.576 29.962 35.917 1.00 23.39 24 SER B C 1
ATOM 2029 O O . SER B 1 8 ? 17.567 30.563 35.498 1.00 23.80 24 SER B O 1
ATOM 2032 N N . ASP B 1 9 ? 15.708 30.509 36.762 1.00 24.50 25 ASP B N 1
ATOM 2033 C CA . ASP B 1 9 ? 15.868 31.880 37.234 1.00 24.50 25 ASP B CA 1
ATOM 2034 C C . ASP B 1 9 ? 17.107 32.045 38.109 1.00 24.57 25 ASP B C 1
ATOM 2035 O O . ASP B 1 9 ? 17.580 33.162 38.328 1.00 24.72 25 ASP B O 1
ATOM 2040 N N . TRP B 1 10 ? 17.637 30.935 38.610 1.00 23.14 26 TRP B N 1
ATOM 2041 C CA . TRP B 1 10 ? 18.827 31.001 39.449 1.00 21.85 26 TRP B CA 1
ATOM 2042 C C . TRP B 1 10 ? 20.074 31.354 38.649 1.00 21.36 26 TRP B C 1
ATOM 2043 O O . TRP B 1 10 ? 21.169 31.452 39.200 1.00 21.80 26 TRP B O 1
ATOM 2054 N N . ARG B 1 11 ? 19.908 31.556 37.347 1.00 23.95 27 ARG B N 1
ATOM 2055 C CA . ARG B 1 11 ? 21.040 31.917 36.505 1.00 25.49 27 ARG B CA 1
ATOM 2056 C C . ARG B 1 11 ? 21.655 33.220 37.008 1.00 24.81 27 ARG B C 1
ATOM 2057 O O . ARG B 1 11 ? 22.856 33.448 36.863 1.00 25.92 27 ARG B O 1
ATOM 2065 N N . LYS B 1 12 ? 20.826 34.071 37.608 1.00 25.75 28 LYS B N 1
ATOM 2066 C CA . LYS B 1 12 ? 21.291 35.358 38.111 1.00 25.63 28 LYS B CA 1
ATOM 2067 C C . LYS B 1 12 ? 22.341 35.235 39.208 1.00 25.22 28 LYS B C 1
ATOM 2068 O O . LYS B 1 12 ? 23.201 36.101 39.350 1.00 25.62 28 LYS B O 1
ATOM 2074 N N . PHE B 1 13 ? 22.273 34.161 39.986 1.00 23.63 29 PHE B N 1
ATOM 2075 C CA . PHE B 1 13 ? 23.234 33.962 41.063 1.00 23.61 29 PHE B CA 1
ATOM 2076 C C . PHE B 1 13 ? 24.597 33.558 40.525 1.00 23.16 29 PHE B C 1
ATOM 2077 O O . PHE B 1 13 ? 25.630 33.939 41.076 1.00 25.20 29 PHE B O 1
ATOM 2085 N N . PHE B 1 14 ? 24.601 32.789 39.444 1.00 23.66 30 PHE B N 1
ATOM 2086 C CA . PHE B 1 14 ? 25.858 32.365 38.847 1.00 23.65 30 PHE B CA 1
ATOM 2087 C C . PHE B 1 14 ? 26.499 33.526 38.091 1.00 25.83 30 PHE B C 1
ATOM 2088 O O . PHE B 1 14 ? 27.708 33.742 38.184 1.00 25.97 30 PHE B O 1
ATOM 2096 N N . SER B 1 15 ? 25.685 34.283 37.360 1.00 27.68 31 SER B N 1
ATOM 2097 C CA . SER B 1 15 ? 26.197 35.419 36.598 1.00 30.02 31 SER B CA 1
ATOM 2098 C C . SER B 1 15 ? 26.696 36.519 37.528 1.00 30.35 31 SER B C 1
ATOM 2099 O O . SER B 1 15 ? 27.631 37.249 37.195 1.00 30.45 31 SER B O 1
ATOM 2102 N N . GLU B 1 16 ? 26.071 36.631 38.697 1.00 30.66 32 GLU B N 1
ATOM 2103 C CA . GLU B 1 16 ? 26.461 37.633 39.681 1.00 31.88 32 GLU B CA 1
ATOM 2104 C C . GLU B 1 16 ? 27.938 37.463 40.015 1.00 31.77 32 GLU B C 1
ATOM 2105 O O . GLU B 1 16 ? 28.634 38.428 40.334 1.00 32.19 32 GLU B O 1
ATOM 2111 N N . PHE B 1 17 ? 28.414 36.225 39.931 1.00 29.94 33 PHE B N 1
ATOM 2112 C CA . PHE B 1 17 ? 29.804 35.920 40.236 1.00 28.96 33 PHE B CA 1
ATOM 2113 C C . PHE B 1 17 ? 30.564 35.420 39.015 1.00 28.79 33 PHE B C 1
ATOM 2114 O O . PHE B 1 17 ? 31.578 34.734 39.143 1.00 28.26 33 PHE B O 1
ATOM 2122 N N . GLN B 1 18 ? 30.067 35.775 37.834 1.00 29.05 34 GLN B N 1
ATOM 2123 C CA . GLN B 1 18 ? 30.695 35.385 36.576 1.00 28.99 34 GLN B CA 1
ATOM 2124 C C . GLN B 1 18 ? 31.126 33.924 36.599 1.00 27.42 34 GLN B C 1
ATOM 2125 O O . GLN B 1 18 ? 32.278 33.600 36.311 1.00 27.80 34 GLN B O 1
ATOM 2131 N N . ALA B 1 19 ? 30.192 33.041 36.936 1.00 25.21 35 ALA B N 1
ATOM 2132 C CA . ALA B 1 19 ? 30.498 31.621 37.011 1.00 22.47 35 ALA B CA 1
ATOM 2133 C C . ALA B 1 19 ? 29.541 30.757 36.206 1.00 20.94 35 ALA B C 1
ATOM 2134 O O . ALA B 1 19 ? 28.420 31.157 35.902 1.00 22.96 35 ALA B O 1
ATOM 2136 N N . LYS B 1 20 ? 30.005 29.565 35.857 1.00 18.90 36 LYS B N 1
ATOM 2137 C CA . LYS B 1 20 ? 29.201 28.612 35.111 1.00 20.14 36 LYS B CA 1
ATOM 2138 C C . LYS B 1 20 ? 29.179 27.327 35.920 1.00 18.81 36 LYS B C 1
ATOM 2139 O O . LYS B 1 20 ? 30.225 26.824 36.326 1.00 17.59 36 LYS B O 1
ATOM 2145 N N . GLY B 1 21 ? 27.989 26.801 36.169 1.00 17.85 37 GLY B N 1
ATOM 2146 C CA . GLY B 1 21 ? 27.905 25.577 36.938 1.00 17.53 37 GLY B CA 1
ATOM 2147 C C . GLY B 1 21 ? 26.496 25.079 37.153 1.00 16.58 37 GLY B C 1
ATOM 2148 O O . GLY B 1 21 ? 25.569 25.430 36.421 1.00 16.35 37 GLY B O 1
ATOM 2149 N N . THR B 1 22 ? 26.346 24.253 38.181 1.00 14.54 38 THR B N 1
ATOM 2150 C CA . THR B 1 22 ? 25.067 23.665 38.533 1.00 13.83 38 THR B CA 1
ATOM 2151 C C . THR B 1 22 ? 24.916 23.651 40.048 1.00 13.21 38 THR B C 1
ATOM 2152 O O . THR B 1 22 ? 25.894 23.767 40.792 1.00 14.32 38 THR B O 1
ATOM 2156 N N . ILE B 1 23 ? 23.676 23.526 40.498 1.00 15.00 39 ILE B N 1
ATOM 2157 C CA . ILE B 1 23 ? 23.407 23.404 41.919 1.00 13.64 39 ILE B CA 1
ATOM 2158 C C . ILE B 1 23 ? 22.100 22.654 42.083 1.00 14.64 39 ILE B C 1
ATOM 2159 O O . ILE B 1 23 ? 21.156 22.823 41.298 1.00 15.18 39 ILE B O 1
ATOM 2164 N N . VAL B 1 24 ? 22.080 21.782 43.081 1.00 12.91 40 VAL B N 1
ATOM 2165 C CA . VAL B 1 24 ? 20.904 21.003 43.421 1.00 12.83 40 VAL B CA 1
ATOM 2166 C C . VAL B 1 24 ? 20.649 21.342 44.880 1.00 13.54 40 VAL B C 1
ATOM 2167 O O . VAL B 1 24 ? 21.575 21.327 45.695 1.00 14.06 40 VAL B O 1
ATOM 2171 N N . VAL B 1 25 ? 19.407 21.683 45.200 1.00 13.90 41 VAL B N 1
ATOM 2172 C CA . VAL B 1 25 ? 19.029 22.017 46.569 1.00 13.67 41 VAL B CA 1
ATOM 2173 C C . VAL B 1 25 ? 17.834 21.164 46.969 1.00 16.06 41 VAL B C 1
ATOM 2174 O O . VAL B 1 25 ? 16.817 21.143 46.276 1.00 17.15 41 VAL B O 1
ATOM 2178 N N . ALA B 1 26 ? 17.958 20.449 48.081 1.00 15.23 42 ALA B N 1
ATOM 2179 C CA . ALA B 1 26 ? 16.864 19.620 48.564 1.00 16.75 42 ALA B CA 1
ATOM 2180 C C . ALA B 1 26 ? 16.435 20.197 49.906 1.00 16.68 42 ALA B C 1
ATOM 2181 O O . ALA B 1 26 ? 17.117 20.018 50.916 1.00 16.25 42 ALA B O 1
ATOM 2183 N N . ASP B 1 27 ? 15.314 20.914 49.900 1.00 18.78 43 ASP B N 1
ATOM 2184 C CA . ASP B 1 27 ? 14.782 21.548 51.104 1.00 19.66 43 ASP B CA 1
ATOM 2185 C C . ASP B 1 27 ? 13.792 20.614 51.803 1.00 21.36 43 ASP B C 1
ATOM 2186 O O . ASP B 1 27 ? 12.637 20.504 51.391 1.00 22.38 43 ASP B O 1
ATOM 2191 N N . GLU B 1 28 ? 14.244 19.944 52.861 1.00 20.01 44 GLU B N 1
ATOM 2192 C CA . GLU B 1 28 ? 13.379 19.021 53.591 1.00 23.59 44 GLU B CA 1
ATOM 2193 C C . GLU B 1 28 ? 12.540 19.688 54.675 1.00 24.34 44 GLU B C 1
ATOM 2194 O O . GLU B 1 28 ? 11.848 19.004 55.428 1.00 26.73 44 GLU B O 1
ATOM 2200 N N . ARG B 1 29 ? 12.608 21.011 54.774 1.00 25.85 45 ARG B N 1
ATOM 2201 C CA . ARG B 1 29 ? 11.817 21.716 55.777 1.00 29.05 45 ARG B CA 1
ATOM 2202 C C . ARG B 1 29 ? 10.366 21.622 55.350 1.00 32.41 45 ARG B C 1
ATOM 2203 O O . ARG B 1 29 ? 9.450 21.969 56.098 1.00 33.08 45 ARG B O 1
ATOM 2211 N N . GLN B 1 30 ? 10.175 21.143 54.127 1.00 36.52 46 GLN B N 1
ATOM 2212 C CA . GLN B 1 30 ? 8.852 20.977 53.560 1.00 39.96 46 GLN B CA 1
ATOM 2213 C C . GLN B 1 30 ? 8.566 19.517 53.275 1.00 40.48 46 GLN B C 1
ATOM 2214 O O . GLN B 1 30 ? 9.455 18.759 52.887 1.00 40.12 46 GLN B O 1
ATOM 2220 N N . ALA B 1 31 ? 7.312 19.131 53.468 1.00 40.18 47 ALA B N 1
ATOM 2221 C CA . ALA B 1 31 ? 6.902 17.759 53.242 1.00 40.54 47 ALA B CA 1
ATOM 2222 C C . ALA B 1 31 ? 6.539 17.524 51.784 1.00 40.57 47 ALA B C 1
ATOM 2223 O O . ALA B 1 31 ? 5.843 18.332 51.164 1.00 40.73 47 ALA B O 1
ATOM 2225 N N . ASP B 1 32 ? 7.030 16.417 51.240 1.00 40.00 48 ASP B N 1
ATOM 2226 C CA . ASP B 1 32 ? 6.739 16.038 49.866 1.00 39.67 48 ASP B CA 1
ATOM 2227 C C . ASP B 1 32 ? 7.012 17.149 48.857 1.00 39.66 48 ASP B C 1
ATOM 2228 O O . ASP B 1 32 ? 6.083 17.721 48.281 1.00 40.89 48 ASP B O 1
ATOM 2233 N N . ARG B 1 33 ? 8.286 17.454 48.639 1.00 38.27 49 ARG B N 1
ATOM 2234 C CA . ARG B 1 33 ? 8.651 18.488 47.686 1.00 37.22 49 ARG B CA 1
ATOM 2235 C C . ARG B 1 33 ? 9.758 18.030 46.756 1.00 35.38 49 ARG B C 1
ATOM 2236 O O . ARG B 1 33 ? 10.500 17.095 47.063 1.00 34.67 49 ARG B O 1
ATOM 2244 N N . ALA B 1 34 ? 9.864 18.700 45.615 1.00 32.37 50 ALA B N 1
ATOM 2245 C CA . ALA B 1 34 ? 10.873 18.365 44.628 1.00 29.72 50 ALA B CA 1
ATOM 2246 C C . ALA B 1 34 ? 12.161 19.132 44.880 1.00 27.21 50 ALA B C 1
ATOM 2247 O O . ALA B 1 34 ? 12.155 20.213 45.469 1.00 25.83 50 ALA B O 1
ATOM 2249 N N . MET B 1 35 ? 13.273 18.563 44.439 1.00 25.87 51 MET B N 1
ATOM 2250 C CA . MET B 1 35 ? 14.543 19.236 44.608 1.00 23.03 51 MET B CA 1
ATOM 2251 C C . MET B 1 35 ? 14.589 20.381 43.613 1.00 21.10 51 MET B C 1
ATOM 2252 O O . MET B 1 35 ? 14.002 20.297 42.529 1.00 22.10 51 MET B O 1
ATOM 2257 N N . LEU B 1 36 ? 15.268 21.454 43.997 1.00 19.64 52 LEU B N 1
ATOM 2258 C CA . LEU B 1 36 ? 15.412 22.633 43.153 1.00 18.82 52 LEU B CA 1
ATOM 2259 C C . LEU B 1 36 ? 16.737 22.471 42.429 1.00 18.50 52 LEU B C 1
ATOM 2260 O O . LEU B 1 36 ? 17.751 22.158 43.049 1.00 17.53 52 LEU B O 1
ATOM 2265 N N . VAL B 1 37 ? 16.737 22.693 41.120 1.00 16.15 53 VAL B N 1
ATOM 2266 C CA . VAL B 1 37 ? 17.953 22.504 40.346 1.00 16.12 53 VAL B CA 1
ATOM 2267 C C . VAL B 1 37 ? 18.228 23.546 39.277 1.00 16.37 53 VAL B C 1
ATOM 2268 O O . VAL B 1 37 ? 17.325 23.946 38.545 1.00 17.32 53 VAL B O 1
ATOM 2272 N N . PHE B 1 38 ? 19.478 23.996 39.201 1.00 16.29 54 PHE B N 1
ATOM 2273 C CA . PHE B 1 38 ? 19.871 24.914 38.138 1.00 15.24 54 PHE B CA 1
ATOM 2274 C C . PHE B 1 38 ? 20.749 24.065 37.218 1.00 17.22 54 PHE B C 1
ATOM 2275 O O . PHE B 1 38 ? 21.730 23.468 37.671 1.00 15.41 54 PHE B O 1
ATOM 2283 N N . ASP B 1 39 ? 20.384 24.020 35.940 1.00 17.04 55 ASP B N 1
ATOM 2284 C CA . ASP B 1 39 ? 21.074 23.228 34.917 1.00 16.84 55 ASP B CA 1
ATOM 2285 C C . ASP B 1 39 ? 20.948 21.750 35.274 1.00 17.50 55 ASP B C 1
ATOM 2286 O O . ASP B 1 39 ? 21.902 21.116 35.730 1.00 16.02 55 ASP B O 1
ATOM 2291 N N . PRO B 1 40 ? 19.749 21.185 35.080 1.00 17.88 56 PRO B N 1
ATOM 2292 C CA . PRO B 1 40 ? 19.498 19.774 35.384 1.00 18.02 56 PRO B CA 1
ATOM 2293 C C . PRO B 1 40 ? 20.433 18.822 34.646 1.00 17.45 56 PRO B C 1
ATOM 2294 O O . PRO B 1 40 ? 20.837 17.794 35.193 1.00 17.75 56 PRO B O 1
ATOM 2298 N N . VAL B 1 41 ? 20.788 19.158 33.411 1.00 16.67 57 VAL B N 1
ATOM 2299 C CA . VAL B 1 41 ? 21.690 18.301 32.655 1.00 16.54 57 VAL B CA 1
ATOM 2300 C C . VAL B 1 41 ? 23.033 18.199 33.375 1.00 16.68 57 VAL B C 1
ATOM 2301 O O . VAL B 1 41 ? 23.515 17.100 33.647 1.00 15.70 57 VAL B O 1
ATOM 2305 N N . ARG B 1 42 ? 23.633 19.338 33.698 1.00 15.62 58 ARG B N 1
ATOM 2306 C CA . ARG B 1 42 ? 24.915 19.324 34.392 1.00 14.81 58 ARG B CA 1
ATOM 2307 C C . ARG B 1 42 ? 24.787 18.724 35.791 1.00 14.84 58 ARG B C 1
ATOM 2308 O O . ARG B 1 42 ? 25.737 18.130 36.295 1.00 15.34 58 ARG B O 1
ATOM 2316 N N . SER B 1 43 ? 23.618 18.864 36.413 1.00 14.44 59 SER B N 1
ATOM 2317 C CA . SER B 1 43 ? 23.424 18.326 37.762 1.00 14.66 59 SER B CA 1
ATOM 2318 C C . SER B 1 43 ? 23.583 16.807 37.796 1.00 14.50 59 SER B C 1
ATOM 2319 O O . SER B 1 43 ? 23.828 16.231 38.855 1.00 14.55 59 SER B O 1
ATOM 2322 N N . LYS B 1 44 ? 23.442 16.164 36.642 1.00 16.39 60 LYS B N 1
ATOM 2323 C CA . LYS B 1 44 ? 23.581 14.713 36.560 1.00 16.05 60 LYS B CA 1
ATOM 2324 C C . LYS B 1 44 ? 24.907 14.272 35.936 1.00 17.29 60 LYS B C 1
ATOM 2325 O O . LYS B 1 44 ? 25.162 13.077 35.784 1.00 17.13 60 LYS B O 1
ATOM 2331 N N . LYS B 1 45 ? 25.746 15.237 35.573 1.00 16.03 61 LYS B N 1
ATOM 2332 C CA . LYS B 1 45 ? 27.046 14.937 34.984 1.00 16.61 61 LYS B CA 1
ATOM 2333 C C . LYS B 1 45 ? 28.045 14.629 36.098 1.00 16.08 61 LYS B C 1
ATOM 2334 O O . LYS B 1 45 ? 28.131 15.355 37.084 1.00 16.06 61 LYS B O 1
ATOM 2340 N N . ARG B 1 46 ? 28.797 13.544 35.947 1.00 15.76 62 ARG B N 1
ATOM 2341 C CA . ARG B 1 46 ? 29.771 13.171 36.963 1.00 15.98 62 ARG B CA 1
ATOM 2342 C C . ARG B 1 46 ? 31.116 13.866 36.807 1.00 16.31 62 ARG B C 1
ATOM 2343 O O . ARG B 1 46 ? 31.652 13.972 35.703 1.00 17.32 62 ARG B O 1
ATOM 2351 N N . TYR B 1 47 ? 31.654 14.324 37.933 1.00 14.62 63 TYR B N 1
ATOM 2352 C CA . TYR B 1 47 ? 32.946 14.995 37.984 1.00 15.31 63 TYR B CA 1
ATOM 2353 C C . TYR B 1 47 ? 33.766 14.391 39.121 1.00 15.67 63 TYR B C 1
ATOM 2354 O O . TYR B 1 47 ? 33.215 13.791 40.042 1.00 15.70 63 TYR B O 1
ATOM 2363 N N . SER B 1 48 ? 35.083 14.550 39.061 1.00 15.56 64 SER B N 1
ATOM 2364 C CA . SER B 1 48 ? 35.920 14.061 40.143 1.00 15.93 64 SER B CA 1
ATOM 2365 C C . SER B 1 48 ? 35.412 14.756 41.400 1.00 15.40 64 SER B C 1
ATOM 2366 O O . SER B 1 48 ? 35.153 15.962 41.387 1.00 15.19 64 SER B O 1
ATOM 2369 N N . PRO B 1 49 ? 35.264 14.015 42.503 1.00 15.23 65 PRO B N 1
ATOM 2370 C CA . PRO B 1 49 ? 34.778 14.639 43.737 1.00 15.54 65 PRO B CA 1
ATOM 2371 C C . PRO B 1 49 ? 35.797 15.567 44.395 1.00 15.60 65 PRO B C 1
ATOM 2372 O O . PRO B 1 49 ? 35.434 16.436 45.191 1.00 14.66 65 PRO B O 1
ATOM 2376 N N . ALA B 1 50 ? 37.070 15.393 44.046 1.00 15.55 66 ALA B N 1
ATOM 2377 C CA . ALA B 1 50 ? 38.140 16.182 44.642 1.00 15.48 66 ALA B CA 1
ATOM 2378 C C . ALA B 1 50 ? 38.020 16.036 46.163 1.00 14.63 66 ALA B C 1
ATOM 2379 O O . ALA B 1 50 ? 37.640 14.969 46.649 1.00 15.15 66 ALA B O 1
ATOM 2381 N N . SER B 1 51 ? 38.318 17.093 46.914 1.00 14.43 67 SER B N 1
ATOM 2382 C CA . SER B 1 51 ? 38.257 17.001 48.367 1.00 14.50 67 SER B CA 1
ATOM 2383 C C . SER B 1 51 ? 36.877 16.800 48.994 1.00 13.00 67 SER B C 1
ATOM 2384 O O . SER B 1 51 ? 36.781 16.630 50.212 1.00 12.73 67 SER B O 1
ATOM 2387 N N . THR B 1 52 ? 35.807 16.828 48.199 1.00 12.84 68 THR B N 1
ATOM 2388 C CA . THR B 1 52 ? 34.502 16.555 48.798 1.00 13.17 68 THR B CA 1
ATOM 2389 C C . THR B 1 52 ? 34.520 15.068 49.143 1.00 12.97 68 THR B C 1
ATOM 2390 O O . THR B 1 52 ? 33.681 14.584 49.907 1.00 12.74 68 THR B O 1
ATOM 2394 N N . PHE B 1 53 ? 35.492 14.346 48.586 1.00 13.36 69 PHE B N 1
ATOM 2395 C CA . PHE B 1 53 ? 35.611 12.917 48.856 1.00 13.22 69 PHE B CA 1
ATOM 2396 C C . PHE B 1 53 ? 36.055 12.666 50.293 1.00 14.23 69 PHE B C 1
ATOM 2397 O O . PHE B 1 53 ? 35.972 11.543 50.787 1.00 13.44 69 PHE B O 1
ATOM 2417 N N . ILE B 1 55 ? 34.551 13.357 52.840 1.00 12.96 71 ILE B N 1
ATOM 2418 C CA . ILE B 1 55 ? 33.417 12.959 53.661 1.00 13.47 71 ILE B CA 1
ATOM 2419 C C . ILE B 1 55 ? 33.360 11.420 53.689 1.00 13.44 71 ILE B C 1
ATOM 2420 O O . ILE B 1 55 ? 33.448 10.815 54.753 1.00 13.39 71 ILE B O 1
ATOM 2425 N N . PRO B 1 56 ? 33.223 10.764 52.524 1.00 12.87 72 PRO B N 1
ATOM 2426 C CA . PRO B 1 56 ? 33.185 9.300 52.613 1.00 13.98 72 PRO B CA 1
ATOM 2427 C C . PRO B 1 56 ? 34.536 8.682 52.998 1.00 14.37 72 PRO B C 1
ATOM 2428 O O . PRO B 1 56 ? 34.584 7.654 53.674 1.00 14.59 72 PRO B O 1
ATOM 2432 N N . HIS B 1 57 ? 35.630 9.311 52.581 1.00 12.87 73 HIS B N 1
ATOM 2433 C CA . HIS B 1 57 ? 36.958 8.770 52.871 1.00 13.89 73 HIS B CA 1
ATOM 2434 C C . HIS B 1 57 ? 37.234 8.695 54.370 1.00 14.50 73 HIS B C 1
ATOM 2435 O O . HIS B 1 57 ? 37.896 7.768 54.842 1.00 14.86 73 HIS B O 1
ATOM 2442 N N . THR B 1 58 ? 36.731 9.667 55.124 1.00 14.00 74 THR B N 1
ATOM 2443 C CA . THR B 1 58 ? 36.929 9.661 56.565 1.00 12.19 74 THR B CA 1
ATOM 2444 C C . THR B 1 58 ? 36.189 8.461 57.156 1.00 14.12 74 THR B C 1
ATOM 2445 O O . THR B 1 58 ? 36.660 7.840 58.106 1.00 14.61 74 THR B O 1
ATOM 2449 N N . LEU B 1 59 ? 35.031 8.129 56.591 1.00 13.77 75 LEU B N 1
ATOM 2450 C CA . LEU B 1 59 ? 34.272 6.978 57.068 1.00 14.60 75 LEU B CA 1
ATOM 2451 C C . LEU B 1 59 ? 35.066 5.713 56.756 1.00 15.35 75 LEU B C 1
ATOM 2452 O O . LEU B 1 59 ? 35.137 4.803 57.579 1.00 15.63 75 LEU B O 1
ATOM 2457 N N . PHE B 1 60 ? 35.656 5.661 55.564 1.00 15.19 76 PHE B N 1
ATOM 2458 C CA . PHE B 1 60 ? 36.459 4.499 55.175 1.00 14.73 76 PHE B CA 1
ATOM 2459 C C . PHE B 1 60 ? 37.611 4.331 56.166 1.00 15.65 76 PHE B C 1
ATOM 2460 O O . PHE B 1 60 ? 37.872 3.230 56.654 1.00 15.72 76 PHE B O 1
ATOM 2468 N N . ALA B 1 61 ? 38.305 5.434 56.441 1.00 14.49 77 ALA B N 1
ATOM 2469 C CA . ALA B 1 61 ? 39.463 5.429 57.332 1.00 14.82 77 ALA B CA 1
ATOM 2470 C C . ALA B 1 61 ? 39.112 5.037 58.759 1.00 16.38 77 ALA B C 1
ATOM 2471 O O . ALA B 1 61 ? 39.847 4.284 59.399 1.00 17.93 77 ALA B O 1
ATOM 2473 N N . LEU B 1 62 ? 37.997 5.549 59.266 1.00 14.34 78 LEU B N 1
ATOM 2474 C CA . LEU B 1 62 ? 37.580 5.209 60.619 1.00 13.95 78 LEU B CA 1
ATOM 2475 C C . LEU B 1 62 ? 37.185 3.736 60.667 1.00 15.05 78 LEU B C 1
ATOM 2476 O O . LEU B 1 62 ? 37.548 3.013 61.597 1.00 15.92 78 LEU B O 1
ATOM 2481 N N . ASP B 1 63 ? 36.453 3.290 59.653 1.00 15.04 79 ASP B N 1
ATOM 2482 C CA . ASP B 1 63 ? 36.002 1.904 59.610 1.00 15.62 79 ASP B CA 1
ATOM 2483 C C . ASP B 1 63 ? 37.156 0.907 59.531 1.00 16.61 79 ASP B C 1
ATOM 2484 O O . ASP B 1 63 ? 37.110 -0.156 60.159 1.00 18.76 79 ASP B O 1
ATOM 2489 N N . ALA B 1 64 ? 38.186 1.256 58.768 1.00 16.83 80 ALA B N 1
ATOM 2490 C CA . ALA B 1 64 ? 39.345 0.387 58.582 1.00 17.52 80 ALA B CA 1
ATOM 2491 C C . ALA B 1 64 ? 40.378 0.522 59.694 1.00 19.05 80 ALA B C 1
ATOM 2492 O O . ALA B 1 64 ? 41.369 -0.210 59.717 1.00 18.96 80 ALA B O 1
ATOM 2494 N N . GLY B 1 65 ? 40.155 1.459 60.610 1.00 17.93 81 GLY B N 1
ATOM 2495 C CA . GLY B 1 65 ? 41.093 1.653 61.701 1.00 18.16 81 GLY B CA 1
ATOM 2496 C C . GLY B 1 65 ? 42.348 2.413 61.306 1.00 18.61 81 GLY B C 1
ATOM 2497 O O . GLY B 1 65 ? 43.356 2.360 62.016 1.00 20.62 81 GLY B O 1
ATOM 2498 N N . ALA B 1 66 ? 42.299 3.112 60.174 1.00 17.98 82 ALA B N 1
ATOM 2499 C CA . ALA B 1 66 ? 43.442 3.894 59.707 1.00 17.57 82 ALA B CA 1
ATOM 2500 C C . ALA B 1 66 ? 43.580 5.134 60.588 1.00 18.15 82 ALA B C 1
ATOM 2501 O O . ALA B 1 66 ? 44.641 5.755 60.653 1.00 19.78 82 ALA B O 1
ATOM 2503 N N . VAL B 1 67 ? 42.482 5.495 61.245 1.00 17.62 83 VAL B N 1
ATOM 2504 C CA . VAL B 1 67 ? 42.458 6.617 62.177 1.00 17.18 83 VAL B CA 1
ATOM 2505 C C . VAL B 1 67 ? 41.508 6.192 63.293 1.00 16.34 83 VAL B C 1
ATOM 2506 O O . VAL B 1 67 ? 40.435 5.649 63.029 1.00 16.39 83 VAL B O 1
ATOM 2510 N N . ARG B 1 68 ? 41.919 6.418 64.537 1.00 15.67 84 ARG B N 1
ATOM 2511 C CA . ARG B 1 68 ? 41.126 6.011 65.693 1.00 18.27 84 ARG B CA 1
ATOM 2512 C C . ARG B 1 68 ? 40.003 6.962 66.062 1.00 17.89 84 ARG B C 1
ATOM 2513 O O . ARG B 1 68 ? 38.854 6.550 66.223 1.00 19.22 84 ARG B O 1
ATOM 2521 N N . ASP B 1 69 ? 40.345 8.233 66.212 1.00 16.99 85 ASP B N 1
ATOM 2522 C CA . ASP B 1 69 ? 39.367 9.241 66.583 1.00 17.35 85 ASP B CA 1
ATOM 2523 C C . ASP B 1 69 ? 39.848 10.639 66.228 1.00 16.89 85 ASP B C 1
ATOM 2524 O O . ASP B 1 69 ? 40.846 10.804 65.520 1.00 16.34 85 ASP B O 1
ATOM 2529 N N . GLU B 1 70 ? 39.138 11.638 66.741 1.00 15.86 86 GLU B N 1
ATOM 2530 C CA . GLU B 1 70 ? 39.447 13.039 66.475 1.00 15.93 86 GLU B CA 1
ATOM 2531 C C . GLU B 1 70 ? 40.659 13.564 67.231 1.00 15.24 86 GLU B C 1
ATOM 2532 O O . GLU B 1 70 ? 41.045 14.724 67.065 1.00 16.48 86 GLU B O 1
ATOM 2538 N N . PHE B 1 71 ? 41.255 12.720 68.065 1.00 15.65 87 PHE B N 1
ATOM 2539 C CA . PHE B 1 71 ? 42.408 13.136 68.847 1.00 15.45 87 PHE B CA 1
ATOM 2540 C C . PHE B 1 71 ? 43.724 12.627 68.292 1.00 16.51 87 PHE B C 1
ATOM 2541 O O . PHE B 1 71 ? 44.787 13.114 68.674 1.00 18.21 87 PHE B O 1
ATOM 2549 N N . GLN B 1 72 ? 43.660 11.657 67.386 1.00 16.13 88 GLN B N 1
ATOM 2550 C CA . GLN B 1 72 ? 44.883 11.116 66.800 1.00 17.45 88 GLN B CA 1
ATOM 2551 C C . GLN B 1 72 ? 45.583 12.195 65.982 1.00 17.56 88 GLN B C 1
ATOM 2552 O O . GLN B 1 72 ? 44.955 12.923 65.212 1.00 17.28 88 GLN B O 1
ATOM 2558 N N . ILE B 1 73 ? 46.895 12.294 66.159 1.00 19.34 89 ILE B N 1
ATOM 2559 C CA . ILE B 1 73 ? 47.684 13.286 65.449 1.00 20.91 89 ILE B CA 1
ATOM 2560 C C . ILE B 1 73 ? 48.536 12.634 64.371 1.00 21.70 89 ILE B C 1
ATOM 2561 O O . ILE B 1 73 ? 49.161 11.598 64.597 1.00 21.57 89 ILE B O 1
ATOM 2566 N N . PHE B 1 74 ? 48.539 13.240 63.191 1.00 20.89 90 PHE B N 1
ATOM 2567 C CA . PHE B 1 74 ? 49.337 12.746 62.081 1.00 22.06 90 PHE B CA 1
ATOM 2568 C C . PHE B 1 74 ? 50.467 13.747 61.882 1.00 22.92 90 PHE B C 1
ATOM 2569 O O . PHE B 1 74 ? 50.231 14.928 61.636 1.00 22.77 90 PHE B O 1
ATOM 2577 N N . ARG B 1 75 ? 51.699 13.264 62.016 1.00 25.76 91 ARG B N 1
ATOM 2578 C CA . ARG B 1 75 ? 52.879 14.113 61.911 1.00 27.49 91 ARG B CA 1
ATOM 2579 C C . ARG B 1 75 ? 53.267 14.570 60.510 1.00 27.80 91 ARG B C 1
ATOM 2580 O O . ARG B 1 75 ? 53.393 13.767 59.585 1.00 25.98 91 ARG B O 1
ATOM 2588 N N . TRP B 1 76 ? 53.463 15.880 60.383 1.00 29.24 92 TRP B N 1
ATOM 2589 C CA . TRP B 1 76 ? 53.856 16.515 59.130 1.00 30.49 92 TRP B CA 1
ATOM 2590 C C . TRP B 1 76 ? 55.296 16.120 58.799 1.00 31.39 92 TRP B C 1
ATOM 2591 O O . TRP B 1 76 ? 56.175 16.175 59.663 1.00 31.73 92 TRP B O 1
ATOM 2602 N N . ASP B 1 77 ? 55.528 15.718 57.552 1.00 31.70 93 ASP B N 1
ATOM 2603 C CA . ASP B 1 77 ? 56.856 15.294 57.113 1.00 32.68 93 ASP B CA 1
ATOM 2604 C C . ASP B 1 77 ? 57.837 16.445 56.901 1.00 32.68 93 ASP B C 1
ATOM 2605 O O . ASP B 1 77 ? 58.999 16.219 56.554 1.00 32.71 93 ASP B O 1
ATOM 2610 N N . GLY B 1 78 ? 57.371 17.674 57.101 1.00 31.43 94 GLY B N 1
ATOM 2611 C CA . GLY B 1 78 ? 58.243 18.824 56.938 1.00 30.31 94 GLY B CA 1
ATOM 2612 C C . GLY B 1 78 ? 58.324 19.376 55.526 1.00 30.45 94 GLY B C 1
ATOM 2613 O O . GLY B 1 78 ? 58.979 20.391 55.291 1.00 29.72 94 GLY B O 1
ATOM 2614 N N . VAL B 1 79 ? 57.670 18.714 54.578 1.00 29.04 95 VAL B N 1
ATOM 2615 C CA . VAL B 1 79 ? 57.682 19.175 53.195 1.00 29.48 95 VAL B CA 1
ATOM 2616 C C . VAL B 1 79 ? 56.767 20.389 53.051 1.00 29.87 95 VAL B C 1
ATOM 2617 O O . VAL B 1 79 ? 55.623 20.366 53.505 1.00 29.69 95 VAL B O 1
ATOM 2621 N N . ASN B 1 80 ? 57.275 21.452 52.433 1.00 30.07 96 ASN B N 1
ATOM 2622 C CA . ASN B 1 80 ? 56.477 22.657 52.235 1.00 30.80 96 ASN B CA 1
ATOM 2623 C C . ASN B 1 80 ? 55.613 22.478 50.992 1.00 31.04 96 ASN B C 1
ATOM 2624 O O . ASN B 1 80 ? 56.091 22.614 49.865 1.00 31.98 96 ASN B O 1
ATOM 2629 N N . ARG B 1 81 ? 54.340 22.162 51.202 1.00 31.33 97 ARG B N 1
ATOM 2630 C CA . ARG B 1 81 ? 53.415 21.952 50.095 1.00 32.90 97 ARG B CA 1
ATOM 2631 C C . ARG B 1 81 ? 52.701 23.236 49.691 1.00 33.79 97 ARG B C 1
ATOM 2632 O O . ARG B 1 81 ? 51.822 23.226 48.830 1.00 34.53 97 ARG B O 1
ATOM 2640 N N . GLY B 1 82 ? 53.086 24.344 50.315 1.00 34.85 98 GLY B N 1
ATOM 2641 C CA . GLY B 1 82 ? 52.470 25.621 50.002 1.00 36.35 98 GLY B CA 1
ATOM 2642 C C . GLY B 1 82 ? 51.144 25.800 50.716 1.00 37.14 98 GLY B C 1
ATOM 2643 O O . GLY B 1 82 ? 50.983 25.395 51.865 1.00 37.68 98 GLY B O 1
ATOM 2644 N N . HIS B 1 86 ? 48.744 22.919 55.357 1.00 34.49 102 HIS B N 1
ATOM 2645 C CA . HIS B 1 86 ? 49.144 21.519 55.311 1.00 33.05 102 HIS B CA 1
ATOM 2646 C C . HIS B 1 86 ? 50.520 21.338 55.921 1.00 32.26 102 HIS B C 1
ATOM 2647 O O . HIS B 1 86 ? 50.961 20.209 56.155 1.00 31.39 102 HIS B O 1
ATOM 2654 N N . ASN B 1 87 ? 51.195 22.456 56.170 1.00 31.82 103 ASN B N 1
ATOM 2655 C CA . ASN B 1 87 ? 52.539 22.430 56.733 1.00 30.74 103 ASN B CA 1
ATOM 2656 C C . ASN B 1 87 ? 52.550 22.425 58.257 1.00 30.85 103 ASN B C 1
ATOM 2657 O O . ASN B 1 87 ? 53.054 23.355 58.893 1.00 31.30 103 ASN B O 1
ATOM 2662 N N . GLN B 1 88 ? 52.004 21.362 58.834 1.00 30.00 104 GLN B N 1
ATOM 2663 C CA . GLN B 1 88 ? 51.940 21.213 60.281 1.00 28.73 104 GLN B CA 1
ATOM 2664 C C . GLN B 1 88 ? 51.289 19.877 60.607 1.00 27.18 104 GLN B C 1
ATOM 2665 O O . GLN B 1 88 ? 50.676 19.251 59.735 1.00 24.88 104 GLN B O 1
ATOM 2671 N N . ASP B 1 89 ? 51.430 19.436 61.854 1.00 25.52 105 ASP B N 1
ATOM 2672 C CA . ASP B 1 89 ? 50.822 18.180 62.269 1.00 24.03 105 ASP B CA 1
ATOM 2673 C C . ASP B 1 89 ? 49.322 18.373 62.123 1.00 22.53 105 ASP B C 1
ATOM 2674 O O . ASP B 1 89 ? 48.828 19.499 62.202 1.00 22.46 105 ASP B O 1
ATOM 2679 N N . GLN B 1 90 ? 48.597 17.279 61.918 1.00 20.36 106 GLN B N 1
ATOM 2680 C CA . GLN B 1 90 ? 47.159 17.380 61.707 1.00 19.92 106 GLN B CA 1
ATOM 2681 C C . GLN B 1 90 ? 46.320 16.361 62.455 1.00 19.74 106 GLN B C 1
ATOM 2682 O O . GLN B 1 90 ? 46.788 15.277 62.792 1.00 20.94 106 GLN B O 1
ATOM 2688 N N . ASP B 1 91 ? 45.073 16.732 62.727 1.00 17.77 107 ASP B N 1
ATOM 2689 C CA . ASP B 1 91 ? 44.123 15.797 63.310 1.00 16.14 107 ASP B CA 1
ATOM 2690 C C . ASP B 1 91 ? 43.008 15.764 62.271 1.00 17.42 107 ASP B C 1
ATOM 2691 O O . ASP B 1 91 ? 43.083 16.476 61.266 1.00 16.11 107 ASP B O 1
ATOM 2696 N N . LEU B 1 92 ? 41.991 14.935 62.469 1.00 16.86 108 LEU B N 1
ATOM 2697 C CA . LEU B 1 92 ? 40.926 14.861 61.478 1.00 16.67 108 LEU B CA 1
ATOM 2698 C C . LEU B 1 92 ? 40.251 16.191 61.160 1.00 16.49 108 LEU B C 1
ATOM 2699 O O . LEU B 1 92 ? 39.980 16.479 59.995 1.00 16.17 108 LEU B O 1
ATOM 2704 N N . ARG B 1 93 ? 39.987 17.008 62.175 1.00 15.31 109 ARG B N 1
ATOM 2705 C CA 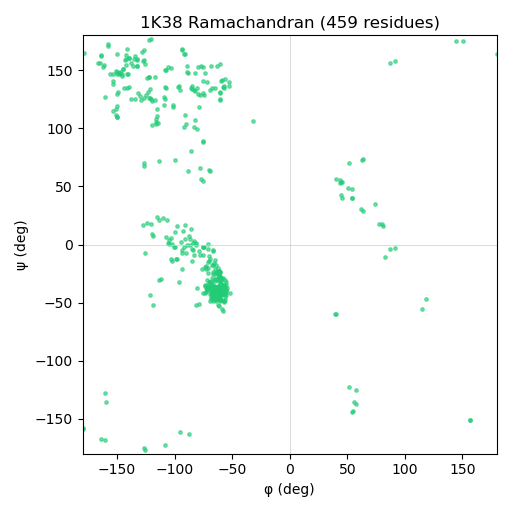. ARG B 1 93 ? 39.315 18.277 61.920 1.00 16.18 109 ARG B CA 1
ATOM 2706 C C . ARG B 1 93 ? 40.161 19.244 61.103 1.00 16.24 109 ARG B C 1
ATOM 2707 O O . ARG B 1 93 ? 39.647 19.917 60.213 1.00 16.98 109 ARG B O 1
ATOM 2715 N N . SER B 1 94 ? 41.456 19.315 61.391 1.00 16.53 110 SER B N 1
ATOM 2716 C CA . SER B 1 94 ? 42.312 20.214 60.631 1.00 17.27 110 SER B CA 1
ATOM 2717 C C . SER B 1 94 ? 42.428 19.706 59.198 1.00 16.13 110 SER B C 1
ATOM 2718 O O . SER B 1 94 ? 42.422 20.492 58.254 1.00 17.65 110 SER B O 1
ATOM 2721 N N . ALA B 1 95 ? 42.510 18.387 59.036 1.00 16.29 111 ALA B N 1
ATOM 2722 C CA . ALA B 1 95 ? 42.633 17.797 57.708 1.00 16.43 111 ALA B CA 1
ATOM 2723 C C . ALA B 1 95 ? 41.401 18.080 56.862 1.00 16.89 111 ALA B C 1
ATOM 2724 O O . ALA B 1 95 ? 41.508 18.349 55.664 1.00 16.72 111 ALA B O 1
ATOM 2726 N N A MET B 1 96 ? 40.237 18.013 57.500 0.50 16.55 112 MET B N 1
ATOM 2727 N N B MET B 1 96 ? 40.220 18.019 57.469 0.50 16.79 112 MET B N 1
ATOM 2728 C CA A MET B 1 96 ? 38.965 18.268 56.837 0.50 16.90 112 MET B CA 1
ATOM 2729 C CA B MET B 1 96 ? 39.008 18.282 56.707 0.50 17.15 112 MET B CA 1
ATOM 2730 C C A MET B 1 96 ? 38.822 19.738 56.468 0.50 17.68 112 MET B C 1
ATOM 2731 C C B MET B 1 96 ? 38.844 19.772 56.431 0.50 17.96 112 MET B C 1
ATOM 2732 O O A MET B 1 96 ? 38.542 20.078 55.320 0.50 18.39 112 MET B O 1
ATOM 2733 O O B MET B 1 96 ? 38.560 20.166 55.301 0.50 18.85 112 MET B O 1
ATOM 2742 N N . ARG B 1 97 ? 39.022 20.598 57.458 1.00 17.52 113 ARG B N 1
ATOM 2743 C CA . ARG B 1 97 ? 38.896 22.041 57.290 1.00 19.02 113 ARG B CA 1
ATOM 2744 C C . ARG B 1 97 ? 39.849 22.614 56.247 1.00 20.77 113 ARG B C 1
ATOM 2745 O O . ARG B 1 97 ? 39.504 23.552 55.526 1.00 21.48 113 ARG B O 1
ATOM 2753 N N . ASN B 1 98 ? 41.043 22.040 56.158 1.00 19.77 114 ASN B N 1
ATOM 2754 C CA . ASN B 1 98 ? 42.041 22.539 55.221 1.00 20.87 114 ASN B CA 1
ATOM 2755 C C . ASN B 1 98 ? 42.251 21.695 53.974 1.00 19.72 114 ASN B C 1
ATOM 2756 O O . ASN B 1 98 ? 43.124 22.004 53.163 1.00 20.10 114 ASN B O 1
ATOM 2761 N N . SER B 1 99 ? 41.456 20.642 53.811 1.00 18.92 115 SER B N 1
ATOM 2762 C CA . SER B 1 99 ? 41.591 19.754 52.660 1.00 18.27 115 SER B CA 1
ATOM 2763 C C . SER B 1 99 ? 43.035 19.268 52.575 1.00 18.95 115 SER B C 1
ATOM 2764 O O . SER B 1 99 ? 43.656 19.310 51.510 1.00 19.13 115 SER B O 1
ATOM 2767 N N . THR B 1 100 ? 43.562 18.810 53.707 1.00 18.67 116 THR B N 1
ATOM 2768 C CA . THR B 1 100 ? 44.935 18.321 53.772 1.00 17.31 116 THR B CA 1
ATOM 2769 C C . THR B 1 100 ? 45.012 16.943 53.137 1.00 17.89 116 THR B C 1
ATOM 2770 O O . THR B 1 100 ? 44.875 15.916 53.803 1.00 18.68 116 THR B O 1
ATOM 2774 N N . VAL B 1 101 ? 45.241 16.941 51.831 1.00 20.12 117 VAL B N 1
ATOM 2775 C CA . VAL B 1 101 ? 45.308 15.714 51.056 1.00 20.81 117 VAL B CA 1
ATOM 2776 C C . VAL B 1 101 ? 46.326 14.675 51.529 1.00 19.85 117 VAL B C 1
ATOM 2777 O O . VAL B 1 101 ? 46.030 13.482 51.508 1.00 20.36 117 VAL B O 1
ATOM 2781 N N . TRP B 1 102 ? 47.511 15.097 51.968 1.00 20.23 118 TRP B N 1
ATOM 2782 C CA . TRP B 1 102 ? 48.499 14.106 52.391 1.00 20.45 118 TRP B CA 1
ATOM 2783 C C . TRP B 1 102 ? 48.036 13.201 53.528 1.00 20.03 118 TRP B C 1
ATOM 2784 O O . TRP B 1 102 ? 48.470 12.054 53.626 1.00 20.71 118 TRP B O 1
ATOM 2795 N N . VAL B 1 103 ? 47.158 13.705 54.387 1.00 18.97 119 VAL B N 1
ATOM 2796 C CA . VAL B 1 103 ? 46.652 12.893 55.484 1.00 18.38 119 VAL B CA 1
ATOM 2797 C C . VAL B 1 103 ? 45.802 11.773 54.895 1.00 18.33 119 VAL B C 1
ATOM 2798 O O . VAL B 1 103 ? 45.882 10.617 55.318 1.00 16.92 119 VAL B O 1
ATOM 2802 N N . TYR B 1 104 ? 44.998 12.115 53.896 1.00 17.64 120 TYR B N 1
ATOM 2803 C CA . TYR B 1 104 ? 44.143 11.117 53.280 1.00 18.18 120 TYR B CA 1
ATOM 2804 C C . TYR B 1 104 ? 44.904 10.188 52.346 1.00 20.20 120 TYR B C 1
ATOM 2805 O O . TYR B 1 104 ? 44.455 9.074 52.074 1.00 20.69 120 TYR B O 1
ATOM 2814 N N . GLU B 1 105 ? 46.063 10.635 51.873 1.00 21.33 121 GLU B N 1
ATOM 2815 C CA . GLU B 1 105 ? 46.899 9.790 51.025 1.00 23.54 121 GLU B CA 1
ATOM 2816 C C . GLU B 1 105 ? 47.395 8.691 51.952 1.00 23.23 121 GLU B C 1
ATOM 2817 O O . GLU B 1 105 ? 47.540 7.533 51.558 1.00 22.97 121 GLU B O 1
ATOM 2823 N N . LEU B 1 106 ? 47.646 9.077 53.199 1.00 22.48 122 LEU B N 1
ATOM 2824 C CA . LEU B 1 106 ? 48.105 8.151 54.221 1.00 23.07 122 LEU B CA 1
ATOM 2825 C C . LEU B 1 106 ? 47.017 7.108 54.470 1.00 22.21 122 LEU B C 1
ATOM 2826 O O . LEU B 1 106 ? 47.297 5.914 54.533 1.00 21.14 122 LEU B O 1
ATOM 2831 N N . PHE B 1 107 ? 45.772 7.557 54.608 1.00 19.75 123 PHE B N 1
ATOM 2832 C CA . PHE B 1 107 ? 44.667 6.626 54.827 1.00 19.06 123 PHE B CA 1
ATOM 2833 C C . PHE B 1 107 ? 44.507 5.695 53.632 1.00 18.68 123 PHE B C 1
ATOM 2834 O O . PHE B 1 107 ? 44.319 4.491 53.794 1.00 19.38 123 PHE B O 1
ATOM 2842 N N . ALA B 1 108 ? 44.567 6.267 52.431 1.00 19.31 124 ALA B N 1
ATOM 2843 C CA . ALA B 1 108 ? 44.417 5.492 51.208 1.00 19.81 124 ALA B CA 1
ATOM 2844 C C . ALA B 1 108 ? 45.458 4.382 51.113 1.00 20.52 124 ALA B C 1
ATOM 2845 O O . ALA B 1 108 ? 45.147 3.272 50.679 1.00 20.34 124 ALA B O 1
ATOM 2847 N N . LYS B 1 109 ? 46.685 4.684 51.527 1.00 21.73 125 LYS B N 1
ATOM 2848 C CA . LYS B 1 109 ? 47.763 3.702 51.479 1.00 24.14 125 LYS B CA 1
ATOM 2849 C C . LYS B 1 109 ? 47.484 2.537 52.421 1.00 24.74 125 LYS B C 1
ATOM 2850 O O . LYS B 1 109 ? 47.692 1.377 52.064 1.00 24.91 125 LYS B O 1
ATOM 2856 N N . GLU B 1 110 ? 47.011 2.845 53.625 1.00 24.02 126 GLU B N 1
ATOM 2857 C CA . GLU B 1 110 ? 46.716 1.805 54.600 1.00 24.80 126 GLU B CA 1
ATOM 2858 C C . GLU B 1 110 ? 45.475 1.004 54.222 1.00 24.68 126 GLU B C 1
ATOM 2859 O O . GLU B 1 110 ? 45.431 -0.212 54.416 1.00 25.05 126 GLU B O 1
ATOM 2865 N N . ILE B 1 111 ? 44.467 1.685 53.687 1.00 23.21 127 ILE B N 1
ATOM 2866 C CA . ILE B 1 111 ? 43.237 1.016 53.280 1.00 22.65 127 ILE B CA 1
ATOM 2867 C C . ILE B 1 111 ? 43.504 0.072 52.110 1.00 23.34 127 ILE B C 1
ATOM 2868 O O . ILE B 1 111 ? 43.066 -1.079 52.119 1.00 24.03 127 ILE B O 1
ATOM 2873 N N . GLY B 1 112 ? 44.227 0.563 51.108 1.00 23.31 128 GLY B N 1
ATOM 2874 C CA . GLY B 1 112 ? 44.539 -0.254 49.949 1.00 23.80 128 GLY B CA 1
ATOM 2875 C C . GLY B 1 112 ? 43.512 -0.106 48.844 1.00 24.26 128 GLY B C 1
ATOM 2876 O O . GLY B 1 112 ? 42.372 0.282 49.095 1.00 24.06 128 GLY B O 1
ATOM 2877 N N . ASP B 1 113 ? 43.915 -0.430 47.619 1.00 25.56 129 ASP B N 1
ATOM 2878 C CA . ASP B 1 113 ? 43.039 -0.323 46.460 1.00 27.03 129 ASP B CA 1
ATOM 2879 C C . ASP B 1 113 ? 41.808 -1.224 46.537 1.00 25.79 129 ASP B C 1
ATOM 2880 O O . ASP B 1 113 ? 40.684 -0.761 46.360 1.00 24.13 129 ASP B O 1
ATOM 2885 N N . ASP B 1 114 ? 42.019 -2.511 46.794 1.00 26.15 130 ASP B N 1
ATOM 2886 C CA . ASP B 1 114 ? 40.908 -3.454 46.863 1.00 25.79 130 ASP B CA 1
ATOM 2887 C C . ASP B 1 114 ? 39.846 -3.059 47.882 1.00 24.81 130 ASP B C 1
ATOM 2888 O O . ASP B 1 114 ? 38.648 -3.117 47.596 1.00 23.49 130 ASP B O 1
ATOM 2893 N N . LYS B 1 115 ? 40.283 -2.659 49.071 1.00 23.67 131 LYS B N 1
ATOM 2894 C CA . LYS B 1 115 ? 39.349 -2.266 50.117 1.00 22.98 131 LYS B CA 1
ATOM 2895 C C . LYS B 1 115 ? 38.608 -0.987 49.736 1.00 21.57 131 LYS B C 1
ATOM 2896 O O . LYS B 1 115 ? 37.412 -0.856 49.996 1.00 21.02 131 LYS B O 1
ATOM 2902 N N . ALA B 1 116 ? 39.318 -0.047 49.120 1.00 19.77 132 ALA B N 1
ATOM 2903 C CA . ALA B 1 116 ? 38.697 1.207 48.697 1.00 19.59 132 ALA B CA 1
ATOM 2904 C C . ALA B 1 116 ? 37.598 0.918 47.677 1.00 19.84 132 ALA B C 1
ATOM 2905 O O . ALA B 1 116 ? 36.511 1.496 47.738 1.00 19.21 132 ALA B O 1
ATOM 2907 N N . ARG B 1 117 ? 37.881 0.021 46.736 1.00 19.88 133 ARG B N 1
ATOM 2908 C CA . ARG B 1 117 ? 36.895 -0.328 45.722 1.00 20.28 133 ARG B CA 1
ATOM 2909 C C . ARG B 1 117 ? 35.687 -0.983 46.389 1.00 18.64 133 ARG B C 1
ATOM 2910 O O . ARG B 1 117 ? 34.546 -0.725 46.004 1.00 18.59 133 ARG B O 1
ATOM 2918 N N . ARG B 1 118 ? 35.939 -1.820 47.396 1.00 18.60 134 ARG B N 1
ATOM 2919 C CA . ARG B 1 118 ? 34.857 -2.491 48.112 1.00 18.53 134 ARG B CA 1
ATOM 2920 C C . ARG B 1 118 ? 33.952 -1.459 48.782 1.00 17.00 134 ARG B C 1
ATOM 2921 O O . ARG B 1 118 ? 32.731 -1.550 48.690 1.00 16.80 134 ARG B O 1
ATOM 2929 N N . TYR B 1 119 ? 34.559 -0.491 49.466 1.00 17.05 135 TYR B N 1
ATOM 2930 C CA . TYR B 1 119 ? 33.803 0.560 50.148 1.00 17.55 135 TYR B CA 1
ATOM 2931 C C . TYR B 1 119 ? 32.983 1.394 49.163 1.00 16.96 135 TYR B C 1
ATOM 2932 O O . TYR B 1 119 ? 31.815 1.682 49.411 1.00 15.48 135 TYR B O 1
ATOM 2941 N N . LEU B 1 120 ? 33.607 1.791 48.057 1.00 16.86 136 LEU B N 1
ATOM 2942 C CA . LEU B 1 120 ? 32.928 2.595 47.043 1.00 17.70 136 LEU B CA 1
ATOM 2943 C C . LEU B 1 120 ? 31.720 1.876 46.455 1.00 17.03 136 LEU B C 1
ATOM 2944 O O . LEU B 1 120 ? 30.670 2.478 46.243 1.00 17.98 136 LEU B O 1
ATOM 2949 N N . LYS B 1 121 ? 31.870 0.582 46.194 1.00 18.27 137 LYS B N 1
ATOM 2950 C CA . LYS B 1 121 ? 30.777 -0.195 45.635 1.00 19.14 137 LYS B CA 1
ATOM 2951 C C . LYS B 1 121 ? 29.673 -0.409 46.664 1.00 17.97 137 LYS B C 1
ATOM 2952 O O . LYS B 1 121 ? 28.490 -0.385 46.324 1.00 19.09 137 LYS B O 1
ATOM 2958 N N . LYS B 1 122 ? 30.056 -0.590 47.923 1.00 17.31 138 LYS B N 1
ATOM 2959 C CA . LYS B 1 122 ? 29.076 -0.795 48.980 1.00 18.46 138 LYS B CA 1
ATOM 2960 C C . LYS B 1 122 ? 28.136 0.401 49.088 1.00 18.63 138 LYS B C 1
ATOM 2961 O O . LYS B 1 122 ? 26.924 0.234 49.231 1.00 21.29 138 LYS B O 1
ATOM 2967 N N . ILE B 1 123 ? 28.693 1.608 49.018 1.00 19.27 139 ILE B N 1
ATOM 2968 C CA . ILE B 1 123 ? 27.869 2.808 49.109 1.00 19.98 139 ILE B CA 1
ATOM 2969 C C . ILE B 1 123 ? 27.475 3.337 47.735 1.00 20.37 139 ILE B C 1
ATOM 2970 O O . ILE B 1 123 ? 26.807 4.365 47.632 1.00 22.01 139 ILE B O 1
ATOM 2975 N N . ASP B 1 124 ? 27.888 2.621 46.691 1.00 20.88 140 ASP B N 1
ATOM 2976 C CA . ASP B 1 124 ? 27.585 2.984 45.307 1.00 21.63 140 ASP B CA 1
ATOM 2977 C C . ASP B 1 124 ? 27.789 4.481 45.086 1.00 20.55 140 ASP B C 1
ATOM 2978 O O . ASP B 1 124 ? 26.894 5.194 44.631 1.00 20.78 140 ASP B O 1
ATOM 2983 N N . TYR B 1 125 ? 28.990 4.939 45.411 1.00 18.89 141 TYR B N 1
ATOM 2984 C CA . TYR B 1 125 ? 29.358 6.347 45.292 1.00 17.18 141 TYR B CA 1
ATOM 2985 C C . TYR B 1 125 ? 29.777 6.704 43.868 1.00 16.96 141 TYR B C 1
ATOM 2986 O O . TYR B 1 125 ? 30.860 6.337 43.421 1.00 16.39 141 TYR B O 1
ATOM 2995 N N . GLY B 1 126 ? 28.917 7.432 43.159 1.00 16.12 142 GLY B N 1
ATOM 2996 C CA . GLY B 1 126 ? 29.240 7.807 41.793 1.00 17.06 142 GLY B CA 1
ATOM 2997 C C . GLY B 1 126 ? 29.491 6.566 40.957 1.00 19.69 142 GLY B C 1
ATOM 2998 O O . GLY B 1 126 ? 28.748 5.590 41.072 1.00 20.24 142 GLY B O 1
ATOM 2999 N N . ASN B 1 127 ? 30.528 6.589 40.124 1.00 19.64 143 ASN B N 1
ATOM 3000 C CA . ASN B 1 127 ? 30.839 5.430 39.294 1.00 20.66 143 ASN B CA 1
ATOM 3001 C C . ASN B 1 127 ? 31.620 4.380 40.081 1.00 22.57 143 ASN B C 1
ATOM 3002 O O . ASN B 1 127 ? 31.997 3.337 39.541 1.00 22.52 143 ASN B O 1
ATOM 3007 N N . ALA B 1 128 ? 31.858 4.664 41.360 1.00 21.29 144 ALA B N 1
ATOM 3008 C CA . ALA B 1 128 ? 32.575 3.752 42.251 1.00 23.45 144 ALA B CA 1
ATOM 3009 C C . ALA B 1 128 ? 33.827 3.147 41.620 1.00 25.91 144 ALA B C 1
ATOM 3010 O O . ALA B 1 128 ? 34.098 1.955 41.785 1.00 26.48 144 ALA B O 1
ATOM 3012 N N . ASP B 1 129 ? 34.599 3.972 40.920 1.00 28.23 145 ASP B N 1
ATOM 3013 C CA . ASP B 1 129 ? 35.810 3.501 40.255 1.00 30.34 145 ASP B CA 1
ATOM 3014 C C . ASP B 1 129 ? 37.062 4.212 40.767 1.00 31.50 145 ASP B C 1
ATOM 3015 O O . ASP B 1 129 ? 37.334 5.353 40.395 1.00 32.77 145 ASP B O 1
ATOM 3020 N N . PRO B 1 130 ? 37.845 3.542 41.626 1.00 32.37 146 PRO B N 1
ATOM 3021 C CA . PRO B 1 130 ? 39.069 4.129 42.178 1.00 34.34 146 PRO B CA 1
ATOM 3022 C C . PRO B 1 130 ? 40.303 3.942 41.295 1.00 36.55 146 PRO B C 1
ATOM 3023 O O . PRO B 1 130 ? 41.427 4.159 41.746 1.00 36.87 146 PRO B O 1
ATOM 3027 N N . SER B 1 131 ? 40.094 3.538 40.045 1.00 39.05 147 SER B N 1
ATOM 3028 C CA . SER B 1 131 ? 41.208 3.327 39.120 1.00 42.91 147 SER B CA 1
ATOM 3029 C C . SER B 1 131 ? 42.054 4.586 38.971 1.00 45.01 147 SER B C 1
ATOM 3030 O O . SER B 1 131 ? 41.520 5.688 38.839 1.00 45.09 147 SER B O 1
ATOM 3033 N N . THR B 1 132 ? 43.374 4.415 38.988 1.00 47.94 148 THR B N 1
ATOM 3034 C CA . THR B 1 132 ? 44.292 5.541 38.858 1.00 50.38 148 THR B CA 1
ATOM 3035 C C . THR B 1 132 ? 45.675 5.076 38.411 1.00 51.39 148 THR B C 1
ATOM 3036 O O . THR B 1 132 ? 45.903 3.881 38.225 1.00 52.30 148 THR B O 1
ATOM 3040 N N . ASP B 1 136 ? 46.198 10.066 43.960 1.00 43.28 152 ASP B N 1
ATOM 3041 C CA . ASP B 1 136 ? 44.918 10.184 44.650 1.00 39.18 152 ASP B CA 1
ATOM 3042 C C . ASP B 1 136 ? 43.792 9.944 43.653 1.00 35.76 152 ASP B C 1
ATOM 3043 O O . ASP B 1 136 ? 43.496 10.802 42.821 1.00 34.80 152 ASP B O 1
ATOM 3048 N N . TYR B 1 137 ? 43.162 8.778 43.743 1.00 29.96 153 TYR B N 1
ATOM 3049 C CA . TYR B 1 137 ? 42.090 8.431 42.825 1.00 25.66 153 TYR B CA 1
ATOM 3050 C C . TYR B 1 137 ? 40.892 9.369 42.867 1.00 23.47 153 TYR B C 1
ATOM 3051 O O . TYR B 1 137 ? 40.144 9.460 41.897 1.00 22.25 153 TYR B O 1
ATOM 3060 N N . TRP B 1 138 ? 40.709 10.068 43.981 1.00 22.09 154 TRP B N 1
ATOM 3061 C CA . TRP B 1 138 ? 39.572 10.971 44.111 1.00 21.15 154 TRP B CA 1
ATOM 3062 C C . TRP B 1 138 ? 39.827 12.359 43.534 1.00 23.40 154 TRP B C 1
ATOM 3063 O O . TRP B 1 138 ? 38.929 13.203 43.514 1.00 22.35 154 TRP B O 1
ATOM 3074 N N . ILE B 1 139 ? 41.047 12.597 43.061 1.00 25.19 155 ILE B N 1
ATOM 3075 C CA . ILE B 1 139 ? 41.388 13.888 42.472 1.00 28.10 155 ILE B CA 1
ATOM 3076 C C . ILE B 1 139 ? 41.858 13.740 41.028 1.00 29.63 155 ILE B C 1
ATOM 3077 O O . ILE B 1 139 ? 41.454 14.509 40.157 1.00 30.96 155 ILE B O 1
ATOM 3082 N N . GLU B 1 140 ? 42.703 12.746 40.772 1.00 31.71 156 GLU B N 1
ATOM 3083 C CA . GLU B 1 140 ? 43.227 12.534 39.426 1.00 34.51 156 GLU B CA 1
ATOM 3084 C C . GLU B 1 140 ? 42.891 11.174 38.823 1.00 35.15 156 GLU B C 1
ATOM 3085 O O . GLU B 1 140 ? 43.416 10.815 37.768 1.00 37.06 156 GLU B O 1
ATOM 3091 N N . GLY B 1 141 ? 42.020 10.423 39.486 1.00 34.53 157 GLY B N 1
ATOM 3092 C CA . GLY B 1 141 ? 41.648 9.113 38.984 1.00 32.40 157 GLY B CA 1
ATOM 3093 C C . GLY B 1 141 ? 40.375 9.135 38.159 1.00 31.15 157 GLY B C 1
ATOM 3094 O O . GLY B 1 141 ? 39.952 10.186 37.677 1.00 31.61 157 GLY B O 1
ATOM 3095 N N . SER B 1 142 ? 39.760 7.969 37.997 1.00 29.25 158 SER B N 1
ATOM 3096 C CA . SER B 1 142 ? 38.532 7.859 37.225 1.00 26.84 158 SER B CA 1
ATOM 3097 C C . SER B 1 142 ? 37.282 8.039 38.081 1.00 22.93 158 SER B C 1
ATOM 3098 O O . SER B 1 142 ? 36.173 8.104 37.553 1.00 23.69 158 SER B O 1
ATOM 3101 N N . LEU B 1 143 ? 37.449 8.118 39.397 1.00 22.79 159 LEU B N 1
ATOM 3102 C CA . LEU B 1 143 ? 36.292 8.290 40.270 1.00 19.01 159 LEU B CA 1
ATOM 3103 C C . LEU B 1 143 ? 35.559 9.588 39.937 1.00 17.91 159 LEU B C 1
ATOM 3104 O O . LEU B 1 143 ? 36.171 10.650 39.831 1.00 16.45 159 LEU B O 1
ATOM 3109 N N . ALA B 1 144 ? 34.245 9.494 39.774 1.00 16.52 160 ALA B N 1
ATOM 3110 C CA . ALA B 1 144 ? 33.434 10.662 39.450 1.00 15.94 160 ALA B CA 1
ATOM 3111 C C . ALA B 1 144 ? 32.030 10.505 40.019 1.00 15.63 160 ALA B C 1
ATOM 3112 O O . ALA B 1 144 ? 31.509 9.395 40.115 1.00 16.80 160 ALA B O 1
ATOM 3114 N N . ILE B 1 145 ? 31.426 11.628 40.391 1.00 13.60 161 ILE B N 1
ATOM 3115 C CA . ILE B 1 145 ? 30.091 11.639 40.978 1.00 13.85 161 ILE B CA 1
ATOM 3116 C C . ILE B 1 145 ? 29.373 12.923 40.566 1.00 13.99 161 ILE B C 1
ATOM 3117 O O . ILE B 1 145 ? 30.007 13.956 40.368 1.00 14.89 161 ILE B O 1
ATOM 3122 N N . SER B 1 146 ? 28.051 12.855 40.430 1.00 13.25 162 SER B N 1
ATOM 3123 C CA . SER B 1 146 ? 27.280 14.029 40.028 1.00 13.70 162 SER B CA 1
ATOM 3124 C C . SER B 1 146 ? 26.745 14.798 41.231 1.00 12.86 162 SER B C 1
ATOM 3125 O O . SER B 1 146 ? 26.769 14.309 42.364 1.00 13.64 162 SER B O 1
ATOM 3128 N N . ALA B 1 147 ? 26.250 16.004 40.976 1.00 12.80 163 ALA B N 1
ATOM 3129 C CA . ALA B 1 147 ? 25.692 16.822 42.044 1.00 11.86 163 ALA B CA 1
ATOM 3130 C C . ALA B 1 147 ? 24.481 16.117 42.652 1.00 12.11 163 ALA B C 1
ATOM 3131 O O . ALA B 1 147 ? 24.320 16.102 43.868 1.00 13.10 163 ALA B O 1
ATOM 3133 N N . GLN B 1 148 ? 23.621 15.538 41.818 1.00 13.78 164 GLN B N 1
ATOM 3134 C CA . GLN B 1 148 ? 22.462 14.838 42.362 1.00 14.85 164 GLN B CA 1
ATOM 3135 C C . GLN B 1 148 ? 22.888 13.636 43.205 1.00 14.54 164 GLN B C 1
ATOM 3136 O O . GLN B 1 148 ? 22.263 13.331 44.230 1.00 14.26 164 GLN B O 1
ATOM 3142 N N . GLU B 1 149 ? 23.954 12.958 42.789 1.00 13.69 165 GLU B N 1
ATOM 3143 C CA . GLU B 1 149 ? 24.437 11.813 43.554 1.00 13.83 165 GLU B CA 1
ATOM 3144 C C . GLU B 1 149 ? 25.037 12.272 44.887 1.00 13.83 165 GLU B C 1
ATOM 3145 O O . GLU B 1 149 ? 24.946 11.564 45.893 1.00 14.79 165 GLU B O 1
ATOM 3151 N N . GLN B 1 150 ? 25.630 13.464 44.909 1.00 12.38 166 GLN B N 1
ATOM 3152 C CA . GLN B 1 150 ? 26.191 13.983 46.155 1.00 12.28 166 GLN B CA 1
ATOM 3153 C C . GLN B 1 150 ? 25.048 14.237 47.140 1.00 12.16 166 GLN B C 1
ATOM 3154 O O . GLN B 1 150 ? 25.175 13.961 48.332 1.00 11.40 166 GLN B O 1
ATOM 3160 N N . ILE B 1 151 ? 23.929 14.760 46.642 1.00 11.95 167 ILE B N 1
ATOM 3161 C CA . ILE B 1 151 ? 22.772 15.026 47.494 1.00 13.12 167 ILE B CA 1
ATOM 3162 C C . ILE B 1 151 ? 22.266 13.723 48.112 1.00 12.88 167 ILE B C 1
ATOM 3163 O O . ILE B 1 151 ? 22.015 13.656 49.314 1.00 13.50 167 ILE B O 1
ATOM 3168 N N . ALA B 1 152 ? 22.135 12.681 47.296 1.00 13.43 168 ALA B N 1
ATOM 3169 C CA . ALA B 1 152 ? 21.648 11.397 47.795 1.00 14.51 168 ALA B CA 1
ATOM 3170 C C . ALA B 1 152 ? 22.560 10.842 48.887 1.00 14.94 168 ALA B C 1
ATOM 3171 O O . ALA B 1 152 ? 22.086 10.331 49.902 1.00 15.06 168 ALA B O 1
ATOM 3173 N N . PHE B 1 153 ? 23.867 10.949 48.672 1.00 13.18 169 PHE B N 1
ATOM 3174 C CA . PHE B 1 153 ? 24.853 10.479 49.636 1.00 12.92 169 PHE B CA 1
ATOM 3175 C C . PHE B 1 153 ? 24.747 11.271 50.944 1.00 13.40 169 PHE B C 1
ATOM 3176 O O . PHE B 1 153 ? 24.707 10.702 52.038 1.00 14.31 169 PHE B O 1
ATOM 3184 N N . LEU B 1 154 ? 24.700 12.594 50.826 1.00 12.50 170 LEU B N 1
ATOM 3185 C CA . LEU B 1 154 ? 24.602 13.446 52.004 1.00 12.07 170 LEU B CA 1
ATOM 3186 C C . LEU B 1 154 ? 23.348 13.167 52.828 1.00 11.49 170 LEU B C 1
ATOM 3187 O O . LEU B 1 154 ? 23.394 13.179 54.060 1.00 13.03 170 LEU B O 1
ATOM 3192 N N . ARG B 1 155 ? 22.230 12.911 52.156 1.00 13.78 171 ARG B N 1
ATOM 3193 C CA . ARG B 1 155 ? 20.987 12.633 52.865 1.00 14.70 171 ARG B CA 1
ATOM 3194 C C . ARG B 1 155 ? 21.110 11.345 53.674 1.00 15.32 171 ARG B C 1
ATOM 3195 O O . ARG B 1 155 ? 20.612 11.269 54.799 1.00 15.29 171 ARG B O 1
ATOM 3203 N N . LYS B 1 156 ? 21.790 10.344 53.121 1.00 14.37 172 LYS B N 1
ATOM 3204 C CA . LYS B 1 156 ? 21.980 9.097 53.856 1.00 15.94 172 LYS B CA 1
ATOM 3205 C C . LYS B 1 156 ? 22.833 9.356 55.102 1.00 14.71 172 LYS B C 1
ATOM 3206 O O . LYS B 1 156 ? 22.542 8.845 56.181 1.00 14.82 172 LYS B O 1
ATOM 3212 N N . LEU B 1 157 ? 23.884 10.162 54.954 1.00 13.44 173 LEU B N 1
ATOM 3213 C CA . LEU B 1 157 ? 24.756 10.489 56.083 1.00 13.67 173 LEU B CA 1
ATOM 3214 C C . LEU B 1 157 ? 23.953 11.217 57.162 1.00 12.41 173 LEU B C 1
ATOM 3215 O O . LEU B 1 157 ? 24.069 10.924 58.354 1.00 13.04 173 LEU B O 1
ATOM 3220 N N . TYR B 1 158 ? 23.141 12.176 56.732 1.00 13.71 174 TYR B N 1
ATOM 3221 C CA . TYR B 1 158 ? 22.306 12.947 57.647 1.00 14.48 174 TYR B CA 1
ATOM 3222 C C . TYR B 1 158 ? 21.407 12.014 58.461 1.00 14.61 174 TYR B C 1
ATOM 3223 O O . TYR B 1 158 ? 21.257 12.176 59.674 1.00 14.74 174 TYR B O 1
ATOM 3232 N N . ARG B 1 159 ? 20.839 11.021 57.786 1.00 14.37 175 ARG B N 1
ATOM 3233 C CA . ARG B 1 159 ? 19.930 10.065 58.420 1.00 16.21 175 ARG B CA 1
ATOM 3234 C C . ARG B 1 159 ? 20.612 8.901 59.143 1.00 16.22 175 ARG B C 1
ATOM 3235 O O . ARG B 1 159 ? 19.929 8.026 59.680 1.00 16.15 175 ARG B O 1
ATOM 3243 N N . ASN B 1 160 ? 21.945 8.901 59.173 1.00 14.55 176 ASN B N 1
ATOM 3244 C CA . ASN B 1 160 ? 22.721 7.832 59.814 1.00 14.98 176 ASN B CA 1
ATOM 3245 C C . ASN B 1 160 ? 22.433 6.504 59.116 1.00 17.25 176 ASN B C 1
ATOM 3246 O O . ASN B 1 160 ? 22.503 5.435 59.732 1.00 15.90 176 ASN B O 1
ATOM 3251 N N . GLU B 1 161 ? 22.129 6.583 57.822 1.00 15.98 177 GLU B N 1
ATOM 3252 C CA . GLU B 1 161 ? 21.799 5.401 57.025 1.00 16.97 177 GLU B CA 1
ATOM 3253 C C . GLU B 1 161 ? 22.963 4.763 56.278 1.00 17.57 177 GLU B C 1
ATOM 3254 O O . GLU B 1 161 ? 22.800 3.700 55.681 1.00 18.08 177 GLU B O 1
ATOM 3260 N N . LEU B 1 162 ? 24.131 5.396 56.280 1.00 15.51 178 LEU B N 1
ATOM 3261 C CA . LEU B 1 162 ? 25.264 4.802 55.582 1.00 15.60 178 LEU B CA 1
ATOM 3262 C C . LEU B 1 162 ? 25.726 3.527 56.294 1.00 15.15 178 LEU B C 1
ATOM 3263 O O . LEU B 1 162 ? 25.532 3.368 57.502 1.00 15.33 178 LEU B O 1
ATOM 3268 N N . PRO B 1 163 ? 26.336 2.597 55.549 1.00 15.66 179 PRO B N 1
ATOM 3269 C CA . PRO B 1 163 ? 26.814 1.331 56.116 1.00 16.72 179 PRO B CA 1
ATOM 3270 C C . PRO B 1 163 ? 28.094 1.442 56.939 1.00 16.34 179 PRO B C 1
ATOM 3271 O O . PRO B 1 163 ? 29.076 0.741 56.679 1.00 18.60 179 PRO B O 1
ATOM 3275 N N . PHE B 1 164 ? 28.067 2.328 57.932 1.00 15.54 180 PHE B N 1
ATOM 3276 C CA . PHE B 1 164 ? 29.203 2.563 58.822 1.00 15.27 180 PHE B CA 1
ATOM 3277 C C . PHE B 1 164 ? 28.684 2.801 60.234 1.00 13.93 180 PHE B C 1
ATOM 3278 O O . PHE B 1 164 ? 27.497 3.077 60.425 1.00 15.52 180 PHE B O 1
ATOM 3286 N N . ARG B 1 165 ? 29.566 2.691 61.223 1.00 15.08 181 ARG B N 1
ATOM 3287 C CA . ARG B 1 165 ? 29.152 2.909 62.603 1.00 13.96 181 ARG B CA 1
ATOM 3288 C C . ARG B 1 165 ? 28.458 4.250 62.709 1.00 15.19 181 ARG B C 1
ATOM 3289 O O . ARG B 1 165 ? 28.886 5.225 62.096 1.00 14.95 181 ARG B O 1
ATOM 3297 N N . VAL B 1 166 ? 27.393 4.306 63.493 1.00 14.40 182 VAL B N 1
ATOM 3298 C CA . VAL B 1 166 ? 26.703 5.568 63.668 1.00 14.27 182 VAL B CA 1
ATOM 3299 C C . VAL B 1 166 ? 27.681 6.558 64.307 1.00 14.19 182 VAL B C 1
ATOM 3300 O O . VAL B 1 166 ? 27.690 7.738 63.949 1.00 14.00 182 VAL B O 1
ATOM 3304 N N . GLU B 1 167 ? 28.526 6.097 65.231 1.00 14.80 183 GLU B N 1
ATOM 3305 C CA . GLU B 1 167 ? 29.470 7.030 65.842 1.00 15.04 183 GLU B CA 1
ATOM 3306 C C . GLU B 1 167 ? 30.394 7.652 64.801 1.00 14.80 183 GLU B C 1
ATOM 3307 O O . GLU B 1 167 ? 30.773 8.819 64.921 1.00 14.46 183 GLU B O 1
ATOM 3313 N N . HIS B 1 168 ? 30.748 6.888 63.772 1.00 14.03 184 HIS B N 1
ATOM 3314 C CA . HIS B 1 168 ? 31.620 7.412 62.727 1.00 13.96 184 HIS B CA 1
ATOM 3315 C C . HIS B 1 168 ? 30.863 8.421 61.869 1.00 13.62 184 HIS B C 1
ATOM 3316 O O . HIS B 1 168 ? 31.420 9.442 61.461 1.00 14.13 184 HIS B O 1
ATOM 3323 N N . GLN B 1 169 ? 29.595 8.133 61.589 1.00 13.70 185 GLN B N 1
ATOM 3324 C CA . GLN B 1 169 ? 28.782 9.058 60.806 1.00 13.07 185 GLN B CA 1
ATOM 3325 C C . GLN B 1 169 ? 28.605 10.354 61.599 1.00 12.95 185 GLN B C 1
ATOM 3326 O O . GLN B 1 169 ? 28.658 11.447 61.028 1.00 14.06 185 GLN B O 1
ATOM 3332 N N . ARG B 1 170 ? 28.415 10.246 62.912 1.00 12.42 186 ARG B N 1
ATOM 3333 C CA . ARG B 1 170 ? 28.267 11.450 63.721 1.00 14.25 186 ARG B CA 1
ATOM 3334 C C . ARG B 1 170 ? 29.566 12.245 63.767 1.00 12.90 186 ARG B C 1
ATOM 3335 O O . ARG B 1 170 ? 29.544 13.480 63.709 1.00 13.40 186 ARG B O 1
ATOM 3343 N N . LEU B 1 171 ? 30.698 11.553 63.860 1.00 13.47 187 LEU B N 1
ATOM 3344 C CA . LEU B 1 171 ? 31.978 12.249 63.895 1.00 12.68 187 LEU B CA 1
ATOM 3345 C C . LEU B 1 171 ? 32.203 13.022 62.592 1.00 12.59 187 LEU B C 1
ATOM 3346 O O . LEU B 1 171 ? 32.598 14.186 62.618 1.00 13.57 187 LEU B O 1
ATOM 3351 N N . VAL B 1 172 ? 31.939 12.389 61.453 1.00 12.80 188 VAL B N 1
ATOM 3352 C CA . VAL B 1 172 ? 32.123 13.060 60.170 1.00 13.36 188 VAL B CA 1
ATOM 3353 C C . VAL B 1 172 ? 31.215 14.280 60.053 1.00 12.39 188 VAL B C 1
ATOM 3354 O O . VAL B 1 172 ? 31.643 15.326 59.559 1.00 13.86 188 VAL B O 1
ATOM 3358 N N . LYS B 1 173 ? 29.970 14.157 60.509 1.00 12.79 189 LYS B N 1
ATOM 3359 C CA . LYS B 1 173 ? 29.045 15.287 60.450 1.00 12.94 189 LYS B CA 1
ATOM 3360 C C . LYS B 1 173 ? 29.532 16.426 61.351 1.00 13.22 189 LYS B C 1
ATOM 3361 O O . LYS B 1 173 ? 29.303 17.604 61.059 1.00 12.23 189 LYS B O 1
ATOM 3367 N N . ASP B 1 174 ? 30.212 16.064 62.436 1.00 12.96 190 ASP B N 1
ATOM 3368 C CA . ASP B 1 174 ? 30.792 17.015 63.385 1.00 14.35 190 ASP B CA 1
ATOM 3369 C C . ASP B 1 174 ? 31.958 17.730 62.680 1.00 13.56 190 ASP B C 1
ATOM 3370 O O . ASP B 1 174 ? 32.058 18.960 62.696 1.00 12.67 190 ASP B O 1
ATOM 3375 N N . LEU B 1 175 ? 32.829 16.952 62.046 1.00 13.47 191 LEU B N 1
ATOM 3376 C CA . LEU B 1 175 ? 33.990 17.504 61.348 1.00 13.02 191 LEU B CA 1
ATOM 3377 C C . LEU B 1 175 ? 33.607 18.463 60.222 1.00 12.35 191 LEU B C 1
ATOM 3378 O O . LEU B 1 175 ? 34.371 19.369 59.883 1.00 13.74 191 LEU B O 1
ATOM 3383 N N . MET B 1 176 ? 32.418 18.269 59.663 1.00 12.44 192 MET B N 1
ATOM 3384 C CA . MET B 1 176 ? 31.923 19.091 58.563 1.00 12.69 192 MET B CA 1
ATOM 3385 C C . MET B 1 176 ? 31.392 20.456 58.980 1.00 12.10 192 MET B C 1
ATOM 3386 O O . MET B 1 176 ? 31.098 21.283 58.127 1.00 13.33 192 MET B O 1
ATOM 3391 N N . ILE B 1 177 ? 31.259 20.697 60.279 1.00 12.27 193 ILE B N 1
ATOM 3392 C CA . ILE B 1 177 ? 30.725 21.980 60.732 1.00 12.40 193 ILE B CA 1
ATOM 3393 C C . ILE B 1 177 ? 31.579 23.153 60.277 1.00 14.04 193 ILE B C 1
ATOM 3394 O O . ILE B 1 177 ? 32.776 23.208 60.546 1.00 14.07 193 ILE B O 1
ATOM 3399 N N . VAL B 1 178 ? 30.939 24.090 59.586 1.00 14.10 194 VAL B N 1
ATOM 3400 C CA . VAL B 1 178 ? 31.606 25.278 59.066 1.00 16.19 194 VAL B CA 1
ATOM 3401 C C . VAL B 1 178 ? 31.142 26.550 59.762 1.00 15.74 194 VAL B C 1
ATOM 3402 O O . VAL B 1 178 ? 31.899 27.508 59.890 1.00 16.95 194 VAL B O 1
ATOM 3406 N N . GLU B 1 179 ? 29.898 26.550 60.219 1.00 15.29 195 GLU B N 1
ATOM 3407 C CA . GLU B 1 179 ? 29.332 27.719 60.875 1.00 15.34 195 GLU B CA 1
ATOM 3408 C C . GLU B 1 179 ? 28.041 27.294 61.559 1.00 15.42 195 GLU B C 1
ATOM 3409 O O . GLU B 1 179 ? 27.421 26.306 61.164 1.00 14.55 195 GLU B O 1
ATOM 3415 N N . ALA B 1 180 ? 27.633 28.031 62.589 1.00 14.12 196 ALA B N 1
ATOM 3416 C CA . ALA B 1 180 ? 26.401 27.701 63.286 1.00 15.08 196 ALA B CA 1
ATOM 3417 C C . ALA B 1 180 ? 25.855 28.856 64.103 1.00 15.72 196 ALA B C 1
ATOM 3418 O O . ALA B 1 180 ? 26.597 29.746 64.530 1.00 14.95 196 ALA B O 1
ATOM 3420 N N . GLY B 1 181 ? 24.541 28.814 64.300 1.00 15.92 197 GLY B N 1
ATOM 3421 C CA . GLY B 1 181 ? 23.839 29.805 65.091 1.00 17.83 197 GLY B CA 1
ATOM 3422 C C . GLY B 1 181 ? 23.059 29.032 66.138 1.00 17.83 197 GLY B C 1
ATOM 3423 O O . GLY B 1 181 ? 23.154 27.806 66.200 1.00 17.15 197 GLY B O 1
ATOM 3424 N N . ARG B 1 182 ? 22.274 29.727 66.953 1.00 19.05 198 ARG B N 1
ATOM 3425 C CA . ARG B 1 182 ? 21.510 29.066 68.002 1.00 20.19 198 ARG B CA 1
ATOM 3426 C C . ARG B 1 182 ? 20.528 28.013 67.504 1.00 20.30 198 ARG B C 1
ATOM 3427 O O . ARG B 1 182 ? 20.271 27.021 68.195 1.00 21.23 198 ARG B O 1
ATOM 3435 N N . ASN B 1 183 ? 19.983 28.214 66.308 1.00 20.61 199 ASN B N 1
ATOM 3436 C CA . ASN B 1 183 ? 19.013 27.268 65.773 1.00 21.99 199 ASN B CA 1
ATOM 3437 C C . ASN B 1 183 ? 19.338 26.750 64.376 1.00 20.68 199 ASN B C 1
ATOM 3438 O O . ASN B 1 183 ? 18.467 26.212 63.696 1.00 21.04 199 ASN B O 1
ATOM 3443 N N . TRP B 1 184 ? 20.582 26.918 63.942 1.00 18.86 200 TRP B N 1
ATOM 3444 C CA . TRP B 1 184 ? 20.979 26.421 62.630 1.00 16.65 200 TRP B CA 1
ATOM 3445 C C . TRP B 1 184 ? 22.439 25.990 62.628 1.00 16.42 200 TRP B C 1
ATOM 3446 O O . TRP B 1 184 ? 23.270 26.557 63.337 1.00 16.52 200 TRP B O 1
ATOM 3457 N N . ILE B 1 185 ? 22.740 24.973 61.827 1.00 14.85 201 ILE B N 1
ATOM 3458 C CA . ILE B 1 185 ? 24.095 24.447 61.720 1.00 14.73 201 ILE B CA 1
ATOM 3459 C C . ILE B 1 185 ? 24.423 24.166 60.260 1.00 13.33 201 ILE B C 1
ATOM 3460 O O . ILE B 1 185 ? 23.697 23.440 59.585 1.00 14.32 201 ILE B O 1
ATOM 3465 N N . LEU B 1 186 ? 25.516 24.752 59.779 1.00 12.43 202 LEU B N 1
ATOM 3466 C CA . LEU B 1 186 ? 25.960 24.556 58.402 1.00 11.71 202 LEU B CA 1
ATOM 3467 C C . LEU B 1 186 ? 27.103 23.544 58.378 1.00 13.57 202 LEU B C 1
ATOM 3468 O O . LEU B 1 186 ? 28.146 23.768 58.990 1.00 13.40 202 LEU B O 1
ATOM 3473 N N . ARG B 1 187 ? 26.885 22.426 57.687 1.00 12.98 203 ARG B N 1
ATOM 3474 C CA . ARG B 1 187 ? 27.888 21.366 57.563 1.00 12.36 203 ARG B CA 1
ATOM 3475 C C . ARG B 1 187 ? 28.227 21.289 56.080 1.00 12.03 203 ARG B C 1
ATOM 3476 O O . ARG B 1 187 ? 27.338 21.109 55.258 1.00 14.01 203 ARG B O 1
ATOM 3484 N N . ALA B 1 188 ? 29.502 21.417 55.726 1.00 11.50 204 ALA B N 1
ATOM 3485 C CA . ALA B 1 188 ? 29.846 21.392 54.309 1.00 12.07 204 ALA B CA 1
ATOM 3486 C C . ALA B 1 188 ? 31.289 21.012 54.034 1.00 13.49 204 ALA B C 1
ATOM 3487 O O . ALA B 1 188 ? 32.108 20.917 54.949 1.00 15.18 204 ALA B O 1
ATOM 3489 N N . LYS B 1 189 ? 31.590 20.799 52.759 1.00 12.61 205 LYS B N 1
ATOM 3490 C CA . LYS B 1 189 ? 32.937 20.432 52.339 1.00 12.52 205 LYS B CA 1
ATOM 3491 C C . LYS B 1 189 ? 33.212 20.937 50.934 1.00 13.20 205 LYS B C 1
ATOM 3492 O O . LYS B 1 189 ? 32.420 20.717 50.014 1.00 13.94 205 LYS B O 1
ATOM 3498 N N . THR B 1 190 ? 34.339 21.619 50.777 1.00 13.33 206 THR B N 1
ATOM 3499 C CA . THR B 1 190 ? 34.748 22.140 49.481 1.00 13.83 206 THR B CA 1
ATOM 3500 C C . THR B 1 190 ? 35.609 21.119 48.755 1.00 13.07 206 THR B C 1
ATOM 3501 O O . THR B 1 190 ? 36.127 20.174 49.351 1.00 14.39 206 THR B O 1
ATOM 3505 N N . GLY B 1 191 ? 35.766 21.335 47.456 1.00 13.22 207 GLY B N 1
ATOM 3506 C CA . GLY B 1 191 ? 36.595 20.468 46.641 1.00 14.55 207 GLY B CA 1
ATOM 3507 C C . GLY B 1 191 ? 37.054 21.245 45.423 1.00 15.19 207 GLY B C 1
ATOM 3508 O O . GLY B 1 191 ? 36.336 22.116 44.936 1.00 15.97 207 GLY B O 1
ATOM 3509 N N . TRP B 1 192 ? 38.259 20.956 44.945 1.00 15.38 208 TRP B N 1
ATOM 3510 C CA . TRP B 1 192 ? 38.787 21.622 43.756 1.00 16.76 208 TRP B CA 1
ATOM 3511 C C . TRP B 1 192 ? 39.726 20.672 43.038 1.00 17.49 208 TRP B C 1
ATOM 3512 O O . TRP B 1 192 ? 40.734 20.252 43.599 1.00 18.80 208 TRP B O 1
ATOM 3523 N N . GLU B 1 193 ? 39.397 20.333 41.796 1.00 19.38 209 GLU B N 1
ATOM 3524 C CA . GLU B 1 193 ? 40.236 19.416 41.035 1.00 22.57 209 GLU B CA 1
ATOM 3525 C C . GLU B 1 193 ? 41.101 20.151 40.014 1.00 23.44 209 GLU B C 1
ATOM 3526 O O . GLU B 1 193 ? 41.865 19.528 39.281 1.00 24.49 209 GLU B O 1
ATOM 3532 N N . GLY B 1 194 ? 40.981 21.476 39.977 1.00 22.43 210 GLY B N 1
ATOM 3533 C CA . GLY B 1 194 ? 41.776 22.265 39.051 1.00 23.00 210 GLY B CA 1
ATOM 3534 C C . GLY B 1 194 ? 40.979 22.995 37.986 1.00 21.62 210 GLY B C 1
ATOM 3535 O O . GLY B 1 194 ? 41.097 24.215 37.847 1.00 22.93 210 GLY B O 1
ATOM 3536 N N . ARG B 1 195 ? 40.172 22.250 37.234 1.00 22.07 211 ARG B N 1
ATOM 3537 C CA . ARG B 1 195 ? 39.351 22.814 36.164 1.00 22.81 211 ARG B CA 1
ATOM 3538 C C . ARG B 1 195 ? 37.952 23.149 36.678 1.00 21.55 211 ARG B C 1
ATOM 3539 O O . ARG B 1 195 ? 37.230 23.942 36.074 1.00 21.37 211 ARG B O 1
ATOM 3547 N N . MET B 1 196 ? 37.565 22.521 37.784 1.00 19.95 212 MET B N 1
ATOM 3548 C CA . MET B 1 196 ? 36.256 22.766 38.375 1.00 19.56 212 MET B CA 1
ATOM 3549 C C . MET B 1 196 ? 36.315 22.559 39.883 1.00 18.47 212 MET B C 1
ATOM 3550 O O . MET B 1 196 ? 37.267 21.971 40.399 1.00 18.57 212 MET B O 1
ATOM 3555 N N . GLY B 1 197 ? 35.309 23.066 40.587 1.00 16.82 213 GLY B N 1
ATOM 3556 C CA . GLY B 1 197 ? 35.285 22.946 42.032 1.00 16.35 213 GLY B CA 1
ATOM 3557 C C . GLY B 1 197 ? 33.894 22.684 42.567 1.00 15.82 213 GLY B C 1
ATOM 3558 O O . GLY B 1 197 ? 32.908 22.826 41.841 1.00 15.63 213 GLY B O 1
ATOM 3559 N N . TRP B 1 198 ? 33.830 22.327 43.847 1.00 14.03 214 TRP B N 1
ATOM 3560 C CA . TRP B 1 198 ? 32.581 21.989 44.525 1.00 13.22 214 TRP B CA 1
ATOM 3561 C C . TRP B 1 198 ? 32.388 22.621 45.890 1.00 13.11 214 TRP B C 1
ATOM 3562 O O . TRP B 1 198 ? 33.329 23.043 46.546 1.00 13.34 214 TRP B O 1
ATOM 3573 N N . TRP B 1 199 ? 31.130 22.622 46.317 1.00 13.56 215 TRP B N 1
ATOM 3574 C CA . TRP B 1 199 ? 30.768 22.961 47.689 1.00 12.79 215 TRP B CA 1
ATOM 3575 C C . TRP B 1 199 ? 29.497 22.156 47.881 1.00 12.12 215 TRP B C 1
ATOM 3576 O O . TRP B 1 199 ? 28.508 22.357 47.172 1.00 12.97 215 TRP B O 1
ATOM 3587 N N . VAL B 1 200 ? 29.549 21.203 48.808 1.00 11.65 216 VAL B N 1
ATOM 3588 C CA . VAL B 1 200 ? 28.397 20.352 49.084 1.00 11.33 216 VAL B CA 1
ATOM 3589 C C . VAL B 1 200 ? 28.180 20.288 50.585 1.00 11.48 216 VAL B C 1
ATOM 3590 O O . VAL B 1 200 ? 29.119 20.458 51.364 1.00 12.28 216 VAL B O 1
ATOM 3594 N N . GLY B 1 201 ? 26.942 20.043 50.992 1.00 10.94 217 GLY B N 1
ATOM 3595 C CA . GLY B 1 201 ? 26.649 19.959 52.409 1.00 12.04 217 GLY B CA 1
ATOM 3596 C C . GLY B 1 201 ? 25.193 20.255 52.681 1.00 11.76 217 GLY B C 1
ATOM 3597 O O . GLY B 1 201 ? 24.333 19.983 51.843 1.00 12.21 217 GLY B O 1
ATOM 3598 N N . TRP B 1 202 ? 24.903 20.790 53.862 1.00 12.26 218 TRP B N 1
ATOM 3599 C CA . TRP B 1 202 ? 23.531 21.137 54.193 1.00 12.90 218 TRP B CA 1
ATOM 3600 C C . TRP B 1 202 ? 23.477 22.069 55.388 1.00 12.93 218 TRP B C 1
ATOM 3601 O O . TRP B 1 202 ? 24.464 22.228 56.112 1.00 12.70 218 TRP B O 1
ATOM 3612 N N . VAL B 1 203 ? 22.329 22.714 55.563 1.00 13.88 219 VAL B N 1
ATOM 3613 C CA . VAL B 1 203 ? 22.123 23.584 56.711 1.00 14.15 219 VAL B CA 1
ATOM 3614 C C . VAL B 1 203 ? 20.899 23.034 57.427 1.00 14.29 219 VAL B C 1
ATOM 3615 O O . VAL B 1 203 ? 19.845 22.847 56.815 1.00 15.21 219 VAL B O 1
ATOM 3619 N N . GLU B 1 204 ? 21.046 22.758 58.717 1.00 13.86 220 GLU B N 1
ATOM 3620 C CA . GLU B 1 204 ? 19.948 22.217 59.507 1.00 16.85 220 GLU B CA 1
ATOM 3621 C C . GLU B 1 204 ? 19.212 23.315 60.249 1.00 16.11 220 GLU B C 1
ATOM 3622 O O . GLU B 1 204 ? 19.832 24.206 60.838 1.00 17.21 220 GLU B O 1
ATOM 3628 N N . TRP B 1 205 ? 17.886 23.228 60.230 1.00 16.00 221 TRP B N 1
ATOM 3629 C CA . TRP B 1 205 ? 17.021 24.170 60.923 1.00 17.43 221 TRP B CA 1
ATOM 3630 C C . TRP B 1 205 ? 16.059 23.337 61.762 1.00 18.66 221 TRP B C 1
ATOM 3631 O O . TRP B 1 205 ? 15.949 22.124 61.569 1.00 19.42 221 TRP B O 1
ATOM 3642 N N . PRO B 1 206 ? 15.355 23.968 62.711 1.00 20.04 222 PRO B N 1
ATOM 3643 C CA . PRO B 1 206 ? 14.420 23.200 63.538 1.00 22.07 222 PRO B CA 1
ATOM 3644 C C . PRO B 1 206 ? 13.385 22.403 62.740 1.00 23.41 222 PRO B C 1
ATOM 3645 O O . PRO B 1 206 ? 13.045 21.280 63.109 1.00 26.18 222 PRO B O 1
ATOM 3649 N N . THR B 1 207 ? 12.898 22.978 61.644 1.00 23.82 223 THR B N 1
ATOM 3650 C CA . THR B 1 207 ? 11.887 22.317 60.823 1.00 24.62 223 THR B CA 1
ATOM 3651 C C . THR B 1 207 ? 12.435 21.366 59.764 1.00 24.19 223 THR B C 1
ATOM 3652 O O . THR B 1 207 ? 11.665 20.749 59.029 1.00 23.77 223 THR B O 1
ATOM 3656 N N . GLY B 1 208 ? 13.756 21.240 59.686 1.00 22.08 224 GLY B N 1
ATOM 3657 C CA . GLY B 1 208 ? 14.338 20.348 58.698 1.00 20.80 224 GLY B CA 1
ATOM 3658 C C . GLY B 1 208 ? 15.645 20.855 58.124 1.00 19.16 224 GLY B C 1
ATOM 3659 O O . GLY B 1 208 ? 16.071 21.972 58.416 1.00 18.80 224 GLY B O 1
ATOM 3660 N N . SER B 1 209 ? 16.275 20.036 57.290 1.00 18.04 225 SER B N 1
ATOM 3661 C CA . SER B 1 209 ? 17.546 20.405 56.689 1.00 16.13 225 SER B CA 1
ATOM 3662 C C . SER B 1 209 ? 17.445 20.745 55.212 1.00 15.49 225 SER B C 1
ATOM 3663 O O . SER B 1 209 ? 16.576 20.239 54.498 1.00 15.61 225 SER B O 1
ATOM 3666 N N . VAL B 1 210 ? 18.334 21.628 54.773 1.00 13.83 226 VAL B N 1
ATOM 3667 C CA . VAL B 1 210 ? 18.380 22.060 53.386 1.00 13.41 226 VAL B CA 1
ATOM 3668 C C . VAL B 1 210 ? 19.721 21.615 52.818 1.00 13.03 226 VAL B C 1
ATOM 3669 O O . VAL B 1 210 ? 20.765 22.168 53.168 1.00 13.21 226 VAL B O 1
ATOM 3673 N N . PHE B 1 211 ? 19.683 20.609 51.950 1.00 12.89 227 PHE B N 1
ATOM 3674 C CA . PHE B 1 211 ? 20.890 20.061 51.338 1.00 12.56 227 PHE B CA 1
ATOM 3675 C C . PHE B 1 211 ? 21.264 20.783 50.060 1.00 12.89 227 PHE B C 1
ATOM 3676 O O . PHE B 1 211 ? 20.395 21.254 49.330 1.00 14.35 227 PHE B O 1
ATOM 3684 N N . PHE B 1 212 ? 22.561 20.873 49.787 1.00 12.10 228 PHE B N 1
ATOM 3685 C CA . PHE B 1 212 ? 23.012 21.513 48.559 1.00 13.10 228 PHE B CA 1
ATOM 3686 C C . PHE B 1 212 ? 24.250 20.845 47.986 1.00 12.58 228 PHE B C 1
ATOM 3687 O O . PHE B 1 212 ? 25.059 20.256 48.707 1.00 12.66 228 PHE B O 1
ATOM 3695 N N . ALA B 1 213 ? 24.378 20.927 46.670 1.00 12.70 229 ALA B N 1
ATOM 3696 C CA . ALA B 1 213 ? 25.532 20.380 45.984 1.00 12.61 229 ALA B CA 1
ATOM 3697 C C . ALA B 1 213 ? 25.739 21.235 44.752 1.00 13.28 229 ALA B C 1
ATOM 3698 O O . ALA B 1 213 ? 24.936 21.221 43.822 1.00 13.00 229 ALA B O 1
ATOM 3700 N N . LEU B 1 214 ? 26.814 22.010 44.772 1.00 12.29 230 LEU B N 1
ATOM 3701 C CA . LEU B 1 214 ? 27.137 22.875 43.656 1.00 12.81 230 LEU B CA 1
ATOM 3702 C C . LEU B 1 214 ? 28.512 22.578 43.106 1.00 12.59 230 LEU B C 1
ATOM 3703 O O . LEU B 1 214 ? 29.414 22.197 43.846 1.00 12.74 230 LEU B O 1
ATOM 3708 N N . ASN B 1 215 ? 28.652 22.698 41.793 1.00 13.72 231 ASN B N 1
ATOM 3709 C CA . ASN B 1 215 ? 29.969 22.595 41.189 1.00 14.18 231 ASN B CA 1
ATOM 3710 C C . ASN B 1 215 ? 29.995 23.639 40.095 1.00 15.15 231 ASN B C 1
ATOM 3711 O O . ASN B 1 215 ? 28.960 23.978 39.518 1.00 14.02 231 ASN B O 1
ATOM 3716 N N . ILE B 1 216 ? 31.171 24.215 39.882 1.00 14.70 232 ILE B N 1
ATOM 3717 C CA . ILE B 1 216 ? 31.351 25.244 38.870 1.00 16.53 232 ILE B CA 1
ATOM 3718 C C . ILE B 1 216 ? 32.707 25.060 38.224 1.00 17.11 232 ILE B C 1
ATOM 3719 O O . ILE B 1 216 ? 33.593 24.428 38.795 1.00 16.44 232 ILE B O 1
ATOM 3724 N N . ASP B 1 217 ? 32.866 25.605 37.026 1.00 16.05 233 ASP B N 1
ATOM 3725 C CA . ASP B 1 217 ? 34.153 25.520 36.364 1.00 17.12 233 ASP B CA 1
ATOM 3726 C C . ASP B 1 217 ? 35.026 26.602 36.992 1.00 17.14 233 ASP B C 1
ATOM 3727 O O . ASP B 1 217 ? 34.512 27.610 37.486 1.00 17.75 233 ASP B O 1
ATOM 3732 N N . THR B 1 218 ? 36.341 26.394 36.983 1.00 16.19 234 THR B N 1
ATOM 3733 C CA . THR B 1 218 ? 37.262 27.370 37.552 1.00 17.82 234 THR B CA 1
ATOM 3734 C C . THR B 1 218 ? 38.337 27.759 36.544 1.00 18.68 234 THR B C 1
ATOM 3735 O O . THR B 1 218 ? 39.513 27.434 36.710 1.00 19.38 234 THR B O 1
ATOM 3739 N N . PRO B 1 219 ? 37.939 28.457 35.473 1.00 19.87 235 PRO B N 1
ATOM 3740 C CA . PRO B 1 219 ? 38.900 28.878 34.450 1.00 20.77 235 PRO B CA 1
ATOM 3741 C C . PRO B 1 219 ? 39.997 29.775 35.023 1.00 22.52 235 PRO B C 1
ATOM 3742 O O . PRO B 1 219 ? 41.125 29.782 34.527 1.00 23.64 235 PRO B O 1
ATOM 3746 N N . ASN B 1 220 ? 39.668 30.514 36.079 1.00 22.99 236 ASN B N 1
ATOM 3747 C CA . ASN B 1 220 ? 40.627 31.412 36.711 1.00 23.60 236 ASN B CA 1
ATOM 3748 C C . ASN B 1 220 ? 41.362 30.735 37.865 1.00 24.74 236 ASN B C 1
ATOM 3749 O O . ASN B 1 220 ? 42.0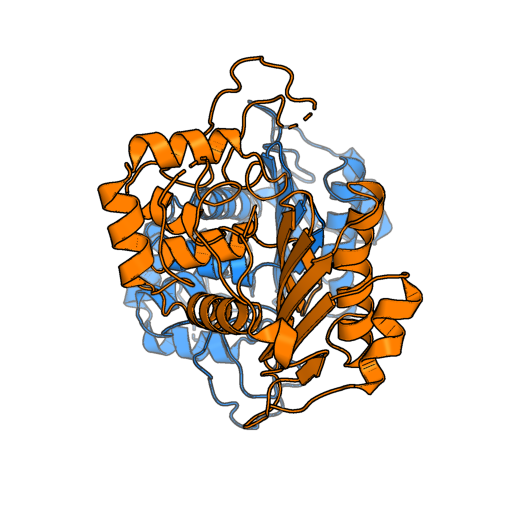41 31.392 38.656 1.00 24.74 236 ASN B O 1
ATOM 3754 N N . ARG B 1 221 ? 41.213 29.416 37.951 1.00 24.57 237 ARG B N 1
ATOM 3755 C CA . ARG B 1 221 ? 41.872 28.613 38.977 1.00 25.41 237 ARG B CA 1
ATOM 3756 C C . ARG B 1 221 ? 41.542 29.043 40.405 1.00 26.22 237 ARG B C 1
ATOM 3757 O O . ARG B 1 221 ? 40.374 29.116 40.782 1.00 23.96 237 ARG B O 1
ATOM 3765 N N . MET B 1 222 ? 42.567 29.328 41.202 1.00 26.21 238 MET B N 1
ATOM 3766 C CA . MET B 1 222 ? 42.343 29.721 42.588 1.00 27.32 238 MET B CA 1
ATOM 3767 C C . MET B 1 222 ? 41.537 31.003 42.766 1.00 26.59 238 MET B C 1
ATOM 3768 O O . MET B 1 222 ? 40.883 31.188 43.792 1.00 25.96 238 MET B O 1
ATOM 3773 N N . ASP B 1 223 ? 41.577 31.888 41.776 1.00 25.26 239 ASP B N 1
ATOM 3774 C CA . ASP B 1 223 ? 40.833 33.139 41.862 1.00 25.75 239 ASP B CA 1
ATOM 3775 C C . ASP B 1 223 ? 39.327 32.920 41.780 1.00 24.86 239 ASP B C 1
ATOM 3776 O O . ASP B 1 223 ? 38.547 33.828 42.067 1.00 24.57 239 ASP B O 1
ATOM 3781 N N . ASP B 1 224 ? 38.921 31.715 41.392 1.00 23.33 240 ASP B N 1
ATOM 3782 C CA . ASP B 1 224 ? 37.501 31.388 41.277 1.00 22.56 240 ASP B CA 1
ATOM 3783 C C . ASP B 1 224 ? 36.954 30.642 42.489 1.00 22.11 240 ASP B C 1
ATOM 3784 O O . ASP B 1 224 ? 35.740 30.493 42.631 1.00 20.80 240 ASP B O 1
ATOM 3789 N N . LEU B 1 225 ? 37.843 30.171 43.354 1.00 21.34 241 LEU B N 1
ATOM 3790 C CA . LEU B 1 225 ? 37.424 29.396 44.517 1.00 20.50 241 LEU B CA 1
ATOM 3791 C C . LEU B 1 225 ? 36.401 30.047 45.438 1.00 21.23 241 LEU B C 1
ATOM 3792 O O . LEU B 1 225 ? 35.498 29.370 45.931 1.00 21.08 241 LEU B O 1
ATOM 3797 N N . PHE B 1 226 ? 36.521 31.352 45.668 1.00 19.74 242 PHE B N 1
ATOM 3798 C CA . PHE B 1 226 ? 35.585 32.040 46.550 1.00 20.43 242 PHE B CA 1
ATOM 3799 C C . PHE B 1 226 ? 34.153 31.969 46.025 1.00 19.50 242 PHE B C 1
ATOM 3800 O O . PHE B 1 226 ? 33.197 32.110 46.788 1.00 19.76 242 PHE B O 1
ATOM 3808 N N . LYS B 1 227 ? 34.008 31.757 44.720 1.00 18.87 243 LYS B N 1
ATOM 3809 C CA . LYS B 1 227 ? 32.691 31.703 44.097 1.00 18.67 243 LYS B CA 1
ATOM 3810 C C . LYS B 1 227 ? 31.849 30.515 44.539 1.00 17.54 243 LYS B C 1
ATOM 3811 O O . LYS B 1 227 ? 30.623 30.560 44.468 1.00 18.19 243 LYS B O 1
ATOM 3817 N N . ARG B 1 228 ? 32.511 29.451 44.977 1.00 17.60 244 ARG B N 1
ATOM 3818 C CA . ARG B 1 228 ? 31.801 28.255 45.413 1.00 17.93 244 ARG B CA 1
ATOM 3819 C C . ARG B 1 228 ? 30.848 28.580 46.559 1.00 17.49 244 ARG B C 1
ATOM 3820 O O . ARG B 1 228 ? 29.649 28.317 46.467 1.00 17.96 244 ARG B O 1
ATOM 3828 N N . GLU B 1 229 ? 31.371 29.162 47.632 1.00 16.74 245 GLU B N 1
ATOM 3829 C CA . GLU B 1 229 ? 30.523 29.519 48.764 1.00 17.48 245 GLU B CA 1
ATOM 3830 C C . GLU B 1 229 ? 29.652 30.734 48.456 1.00 17.83 245 GLU B C 1
ATOM 3831 O O . GLU B 1 229 ? 28.506 30.816 48.895 1.00 17.30 245 GLU B O 1
ATOM 3837 N N . ALA B 1 230 ? 30.189 31.678 47.690 1.00 17.96 246 ALA B N 1
ATOM 3838 C CA . ALA B 1 230 ? 29.444 32.881 47.360 1.00 18.10 246 ALA B CA 1
ATOM 3839 C C . ALA B 1 230 ? 28.109 32.585 46.689 1.00 17.79 246 ALA B C 1
ATOM 3840 O O . ALA B 1 230 ? 27.076 33.134 47.077 1.00 17.75 246 ALA B O 1
ATOM 3842 N N . ILE B 1 231 ? 28.125 31.713 45.687 1.00 17.17 247 ILE B N 1
ATOM 3843 C CA . ILE B 1 231 ? 26.904 31.376 44.968 1.00 16.89 247 ILE B CA 1
ATOM 3844 C C . ILE B 1 231 ? 25.925 30.597 45.844 1.00 16.80 247 ILE B C 1
ATOM 3845 O O . ILE B 1 231 ? 24.737 30.915 45.894 1.00 17.13 247 ILE B O 1
ATOM 3850 N N . VAL B 1 232 ? 26.420 29.583 46.542 1.00 16.12 248 VAL B N 1
ATOM 3851 C CA . VAL B 1 232 ? 25.539 28.797 47.392 1.00 16.35 248 VAL B CA 1
ATOM 3852 C C . VAL B 1 232 ? 24.902 29.651 48.480 1.00 16.25 248 VAL B C 1
ATOM 3853 O O . VAL B 1 232 ? 23.693 29.579 48.695 1.00 15.61 248 VAL B O 1
ATOM 3857 N N . ARG B 1 233 ? 25.707 30.462 49.161 1.00 16.44 249 ARG B N 1
ATOM 3858 C CA . ARG B 1 233 ? 25.177 31.299 50.232 1.00 17.22 249 ARG B CA 1
ATOM 3859 C C . ARG B 1 233 ? 24.101 32.251 49.723 1.00 17.45 249 ARG B C 1
ATOM 3860 O O . ARG B 1 233 ? 23.083 32.444 50.385 1.00 19.11 249 ARG B O 1
ATOM 3868 N N . ALA B 1 234 ? 24.314 32.828 48.544 1.00 17.68 250 ALA B N 1
ATOM 3869 C CA . ALA B 1 234 ? 23.332 33.748 47.973 1.00 18.32 250 ALA B CA 1
ATOM 3870 C C . ALA B 1 234 ? 22.018 33.017 47.718 1.00 18.33 250 ALA B C 1
ATOM 3871 O O . ALA B 1 234 ? 20.933 33.538 47.995 1.00 19.03 250 ALA B O 1
ATOM 3873 N N . ILE B 1 235 ? 22.116 31.796 47.200 1.00 17.30 251 ILE B N 1
ATOM 3874 C CA . ILE B 1 235 ? 20.928 31.010 46.916 1.00 17.41 251 ILE B CA 1
ATOM 3875 C C . ILE B 1 235 ? 20.240 30.564 48.206 1.00 16.94 251 ILE B C 1
ATOM 3876 O O . ILE B 1 235 ? 19.016 30.632 48.315 1.00 17.51 251 ILE B O 1
ATOM 3881 N N . LEU B 1 236 ? 21.020 30.127 49.191 1.00 16.74 252 LEU B N 1
ATOM 3882 C CA . LEU B 1 236 ? 20.429 29.693 50.453 1.00 17.37 252 LEU B CA 1
ATOM 3883 C C . LEU B 1 236 ? 19.703 30.861 51.117 1.00 18.46 252 LEU B C 1
ATOM 3884 O O . LEU B 1 236 ? 18.602 30.700 51.637 1.00 18.20 252 LEU B O 1
ATOM 3889 N N . ARG B 1 237 ? 20.310 32.042 51.085 1.00 18.23 253 ARG B N 1
ATOM 3890 C CA . ARG B 1 237 ? 19.670 33.210 51.682 1.00 21.14 253 ARG B CA 1
ATOM 3891 C C . ARG B 1 237 ? 18.344 33.535 50.989 1.00 20.53 253 ARG B C 1
ATOM 3892 O O . ARG B 1 237 ? 17.386 33.942 51.646 1.00 21.27 253 ARG B O 1
ATOM 3900 N N . SER B 1 238 ? 18.285 33.348 49.672 1.00 21.95 254 SER B N 1
ATOM 3901 C CA . SER B 1 238 ? 17.063 33.648 48.921 1.00 21.46 254 SER B CA 1
ATOM 3902 C C . SER B 1 238 ? 15.881 32.752 49.287 1.00 22.74 254 SER B C 1
ATOM 3903 O O . SER B 1 238 ? 14.728 33.103 49.022 1.00 22.67 254 SER B O 1
ATOM 3906 N N . ILE B 1 239 ? 16.158 31.590 49.872 1.00 21.95 255 ILE B N 1
ATOM 3907 C CA . ILE B 1 239 ? 15.086 30.691 50.289 1.00 22.25 255 ILE B CA 1
ATOM 3908 C C . ILE B 1 239 ? 15.069 30.591 51.813 1.00 22.74 255 ILE B C 1
ATOM 3909 O O . 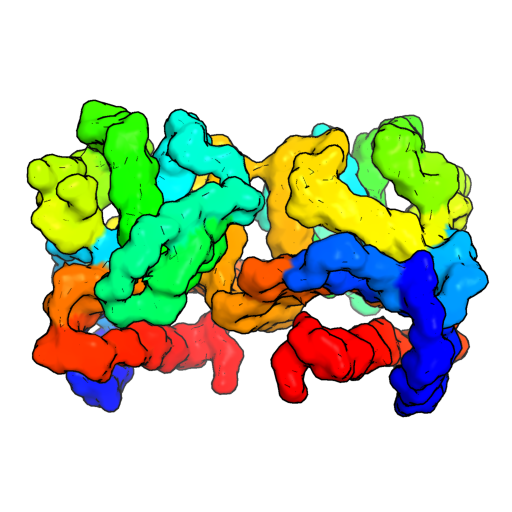ILE B 1 239 ? 14.537 29.641 52.391 1.00 22.78 255 ILE B O 1
ATOM 3914 N N . GLU B 1 240 ? 15.662 31.596 52.448 1.00 22.08 256 GLU B N 1
ATOM 3915 C CA . GLU B 1 240 ? 15.738 31.694 53.899 1.00 23.21 256 GLU B CA 1
ATOM 3916 C C . GLU B 1 240 ? 16.331 30.463 54.577 1.00 21.90 256 GLU B C 1
ATOM 3917 O O . GLU B 1 240 ? 15.870 30.046 55.641 1.00 23.66 256 GLU B O 1
ATOM 3923 N N . ALA B 1 241 ? 17.363 29.893 53.961 1.00 21.81 257 ALA B N 1
ATOM 3924 C CA . ALA B 1 241 ? 18.034 28.718 54.513 1.00 20.57 257 ALA B CA 1
ATOM 3925 C C . ALA B 1 241 ? 19.310 29.140 55.241 1.00 20.65 257 ALA B C 1
ATOM 3926 O O . ALA B 1 241 ? 20.027 28.313 55.801 1.00 19.44 257 ALA B O 1
ATOM 3928 N N . LEU B 1 242 ? 19.589 30.439 55.205 1.00 20.47 258 LEU B N 1
ATOM 3929 C CA . LEU B 1 242 ? 20.736 31.028 55.889 1.00 23.10 258 LEU B CA 1
ATOM 3930 C C . LEU B 1 242 ? 20.299 32.414 56.346 1.00 25.52 258 LEU B C 1
ATOM 3931 O O . LEU B 1 242 ? 19.512 33.076 55.666 1.00 26.71 258 LEU B O 1
ATOM 3936 N N . PRO B 1 243 ? 20.789 32.867 57.509 1.00 26.54 259 PRO B N 1
ATOM 3937 C CA . PRO B 1 243 ? 20.418 34.190 58.020 1.00 29.84 259 PRO B CA 1
ATOM 3938 C C . PRO B 1 243 ? 20.730 35.301 57.019 1.00 32.58 259 PRO B C 1
ATOM 3939 O O . PRO B 1 243 ? 21.741 35.250 56.318 1.00 33.51 259 PRO B O 1
ATOM 3943 N N . PRO B 1 244 ? 19.859 36.319 56.937 1.00 34.98 260 PRO B N 1
ATOM 3944 C CA . PRO B 1 244 ? 20.069 37.435 56.010 1.00 36.93 260 PRO B CA 1
ATOM 3945 C C . PRO B 1 244 ? 21.318 38.238 56.365 1.00 39.00 260 PRO B C 1
ATOM 3946 O O . PRO B 1 244 ? 22.162 38.451 55.466 1.00 41.12 260 PRO B O 1
#

Foldseek 3Di:
DEEDCVLVCLCVVLVFDWKKWKDFPLDPDDDIYIYPVVQQFDKDQCALLPLLLLLLLCQLVVAPAQPDKAADPQDCPPFPLQRGIDGLLSCQVRVNPVSSLSSLVSCDDVNQLVSCVQLVAAVSHQADSPLSQGNDDIHGQVSLQVSQVCLVVCNGPGPSVSSVRSQVSQFDDDDPFKTWGWGWGDNFFKIWIWTWMAGPSGIMTMIMMTTCPVGPVSHVSRCSSVVVVCVVVPNDPD/DAEPCVLVCLQVVQPWDWKKWKDFQLDPPDDIYIYPVVQQFDWDQQALLPLLLLLLLCQLVVAPAQPDWAAAPCDPPVLRGIDGLLVCQVVVSVVSSVSSDVSCDDVNQLVSCVQLVAAVSDQADVSSQGNPGIHGQVSLQVSQVCLVVCNRPGPSVSSVRSQVSQFDDDDPFKTWGWGKGDNFQKIWIWTWMAGPSGIMTMIMMITCPVGPVCRVSRCSSVVVVCVVVPNDDD

Sequence (472 aa):
TLERSDWRKFFSEFQAKGTIVVADERQADRAMLVVFDPVRSKKRYSPASTFIPHTLFALDAGAVRDEFQIFRWDGVNRGFAGHNQDQDLRSAMMRNSTVWVYELFAKEIGDDKARRYLKKIDYGNADPSTGDYWIEGSLAISAQEQIAFLRKLYRNELPFRVEHQRLVKDLMIVEAGRNWILRAKTGWEGRMGWWVGWVEWPTGSVFFALNIDTPNRMDDLFKREAIVRAILRSIEALPPTLERSDWRKFFSEFQAKGTIVVADERQADRAMLVFDPVRSKKRYSPASTFIPHTLFALDAGAVRDEFQIFRWDGVNRGHNQDQDLRSAMMRNSTVWVYELFAKEIGDDKARRYLKKIDYGNADPSTDYWIEGSLAISAQEQIAFLRKLYRNELPFRVEHQRLVKDLMIVEAGRNWILRAKTGWEGRMGWWVGWVEWPTGSVFFALNIDTPNRMDDLFKREAIVRAILRSIEALPP

Nearest PDB structures (foldseek):
  1k38-assembly1_A  TM=1.004E+00  e=4.502E-51  Salmonella enterica subsp. enterica serovar Typhimurium
  1k38-assembly1_B  TM=9.956E-01  e=1.482E-45  Salmonella enterica subsp. enterica serovar Typhimurium
  6xj3-assembly2_B  TM=9.911E-01  e=8.834E-46  Klebsiella pneumoniae 700603
  6xj3-assembly3_C  TM=9.912E-01  e=2.486E-45  Klebsiella pneumoniae 700603
  4x53-assembly1_A  TM=9.065E-01  e=1.446E-19  Acinetobacter baumannii